Protein AF-A0A7C1FTH3-F1 (afdb_monomer_lite)

pLDDT: mean 87.99, std 12.5, range [33.47, 98.81]

Foldseek 3Di:
DWDDDDHDIHDPDDPDPPDDPLQPDKDKAWDDDAAFEDAAQAKTPDWTKMFIDSNPAGQQQWKKKKAWVVLPFAWWKQEPQGIHRMDIHGGDDRRMGTIIITHHRPDFKIKMKMATQDGPPHGQADPVSHGVDDIDMGMYGHPDQQPAADPDDPDPQCNVPGTSVSSVVSVVPPDPPPDPAFEEPDPTPHNADQVVVVVCVVVVDAAHHYEYEFDEHEDDEDADADDPPHDAHHEEYEYQAPRAEYAQEAAHAYHQHQEYEYYRYEYWYLDEFFQQEESYHAENYQYYYYENYEYEDEKFAWDDPDPDIRFIYANAEHALYQHAYYEQYEFQYAYLPLQPLQLVLLVQLVNNLRNVLSVCVNPSHTPVVSLVSLLVSLVVLQPDALVVLLSSLVSSVVSVVDPVSQQLAFLQLVVLNVQSSVQSNDNGHDSVSSSVSSVSNSLLSCLLRPAAHYEYHAKDAADPVNVVVVVVCVVRQAQSREHEDENYEASHEYEYRGGAHDLLVLLQLQVLLVLQQCDPPDQVSGLEDAPDERNHEYAYYQYEYAAYYYHPVVSVVSSVQSPDDGRGYGRMHHYQYYEAYNYEHQDAAHEDEHAEEEHANYHYNVRSHRNNSQVRPDPDPDPRHRHDYYYNHYDYHD

Sequence (638 aa):
LFDFVNGAWSKRSDCRRLFPPLTEMIHFYGVGGDGQEALPGAQLSQPLQTAVMNGQQPVNNARVRFRLVPQNAAGQLTGTSGSGKSVDVTVGANGVYSCTWRLGPTVQTQRVEAFLVEIDGKPFVDNTGEPLLPRIFFNANLSKADQVAYTSGACADLAQARTVQEALDILCARPRGGGCCVTVGEGGDFPDLTTALKALLEQGERNLCLCLLRGEHTFVGFDFAQPADARGLHLEIKGCGAATHILWREPLRLRGVDSVALRGLSLELAFVPDKDDAALHFDRCDRVTIAECAIEGTTALGRMEGNVFVPGGALIAVIDGDDVRLTGNTLNAALPGTFPPLREFFDRAGVGELAELFAFAGERGLLAEWRAVALRAAQALAGVNQDNRQRMGRQIQEVMRTQEAVAFLSSAEVIQISKLIFALNGERVAPAALFDILQDLRLSAIKARAGTAVMLNRYRALSERELQNLASLIATLDEDDFALLENNRIAGVVSLYGMPDSLEIIAQTAVELIKLDAQPNEPGGSRLTIASAFLGSLQLHSNQLVRLAIGHAALEELRQRASGQGTVSLAGDVFARLLLAGNVFEGVANLTMGRHLTAQANEFTQTAAPASAGRVGLTTGAARLLGWFVADSATYIG

Structure (mmCIF, N/CA/C/O backbone):
data_AF-A0A7C1FTH3-F1
#
_entry.id   AF-A0A7C1FTH3-F1
#
loop_
_atom_site.group_PDB
_atom_site.id
_atom_site.type_symbol
_atom_site.label_atom_id
_atom_site.label_alt_id
_atom_site.label_comp_id
_atom_site.label_asym_id
_atom_site.label_entity_id
_atom_site.label_seq_id
_atom_site.pdbx_PDB_ins_code
_atom_site.Cartn_x
_atom_site.Cartn_y
_atom_site.Cartn_z
_atom_site.occupancy
_atom_site.B_iso_or_equiv
_atom_site.auth_seq_id
_atom_site.auth_comp_id
_atom_site.auth_asym_id
_atom_site.auth_atom_id
_atom_site.pdbx_PDB_model_num
ATOM 1 N N . LEU A 1 1 ? 9.561 -77.876 -85.312 1.00 67.38 1 LEU A N 1
ATOM 2 C CA . LEU A 1 1 ? 9.695 -78.811 -86.448 1.00 67.38 1 LEU A CA 1
ATOM 3 C C . LEU A 1 1 ? 9.113 -80.155 -86.037 1.00 67.38 1 LEU A C 1
ATOM 5 O O . LEU A 1 1 ? 9.409 -80.611 -84.938 1.00 67.38 1 LEU A O 1
ATOM 9 N N . PHE A 1 2 ? 8.259 -80.742 -86.872 1.00 75.69 2 PHE A N 1
ATOM 10 C CA . PHE A 1 2 ? 7.628 -82.049 -86.658 1.00 75.69 2 PHE A CA 1
ATOM 11 C C . PHE A 1 2 ? 7.816 -82.892 -87.921 1.00 75.69 2 PHE A C 1
ATOM 13 O O . PHE A 1 2 ? 7.724 -82.337 -89.014 1.00 75.69 2 PHE A O 1
ATOM 20 N N . ASP A 1 3 ? 8.050 -84.193 -87.760 1.00 77.31 3 ASP A N 1
ATOM 21 C CA . ASP A 1 3 ? 8.116 -85.166 -88.854 1.00 77.31 3 ASP A CA 1
ATOM 22 C C . ASP A 1 3 ? 6.875 -86.073 -88.805 1.00 77.31 3 ASP A C 1
ATOM 24 O O . ASP A 1 3 ? 6.412 -86.450 -87.722 1.00 77.31 3 ASP A O 1
ATOM 28 N N . PHE A 1 4 ? 6.335 -86.427 -89.973 1.00 76.81 4 PHE A N 1
ATOM 29 C CA . PHE A 1 4 ? 5.162 -87.294 -90.103 1.00 76.81 4 PHE A CA 1
ATOM 30 C C . PHE A 1 4 ? 5.556 -88.639 -90.716 1.00 76.81 4 PHE A C 1
ATOM 32 O O . PHE A 1 4 ? 5.963 -88.693 -91.876 1.00 76.81 4 PHE A O 1
ATOM 39 N N . VAL A 1 5 ? 5.444 -89.719 -89.936 1.00 76.62 5 VAL A N 1
ATOM 40 C CA . VAL A 1 5 ? 5.800 -91.088 -90.351 1.00 76.62 5 VAL A CA 1
ATOM 41 C C . VAL A 1 5 ? 4.806 -92.075 -89.730 1.00 76.62 5 VAL A C 1
ATOM 43 O O . VAL A 1 5 ? 4.461 -91.951 -88.558 1.00 76.62 5 VAL A O 1
ATOM 46 N N . ASN A 1 6 ? 4.332 -93.056 -90.509 1.00 68.25 6 ASN A N 1
ATOM 47 C CA . ASN A 1 6 ? 3.425 -94.133 -90.071 1.00 68.25 6 ASN A CA 1
ATOM 48 C C . ASN A 1 6 ? 2.170 -93.661 -89.311 1.00 68.25 6 ASN A C 1
ATOM 50 O O . ASN A 1 6 ? 1.788 -94.234 -88.294 1.00 68.25 6 ASN A O 1
ATOM 54 N N . GLY A 1 7 ? 1.517 -92.612 -89.814 1.00 72.81 7 GLY A N 1
ATOM 55 C CA . GLY A 1 7 ? 0.230 -92.151 -89.286 1.00 72.81 7 GLY A CA 1
ATOM 56 C C . GLY A 1 7 ? 0.311 -91.359 -87.978 1.00 72.81 7 GLY A C 1
ATOM 57 O O . GLY A 1 7 ? -0.733 -91.022 -87.426 1.00 72.81 7 GLY A O 1
ATOM 58 N N . ALA A 1 8 ? 1.512 -91.017 -87.502 1.00 75.31 8 ALA A N 1
ATOM 59 C CA . ALA A 1 8 ? 1.699 -90.194 -86.313 1.00 75.31 8 ALA A CA 1
ATOM 60 C C . ALA A 1 8 ? 2.655 -89.020 -86.572 1.00 75.31 8 ALA A C 1
ATOM 62 O O . ALA A 1 8 ? 3.685 -89.146 -87.238 1.00 75.31 8 ALA A O 1
ATOM 63 N N . TRP A 1 9 ? 2.310 -87.859 -86.011 1.00 81.06 9 TRP A N 1
ATOM 64 C CA . TRP A 1 9 ? 3.201 -86.703 -85.947 1.00 81.06 9 TRP A CA 1
ATOM 65 C C . TRP A 1 9 ? 4.164 -86.867 -84.774 1.00 81.06 9 TRP A C 1
ATOM 67 O O . TRP A 1 9 ? 3.732 -87.040 -83.635 1.00 81.06 9 TRP A O 1
ATOM 77 N N . SER A 1 10 ? 5.465 -86.756 -85.032 1.00 74.44 10 SER A N 1
ATOM 78 C CA . SER A 1 10 ? 6.499 -86.757 -83.996 1.00 74.44 10 SER A CA 1
ATOM 79 C C . SER A 1 10 ? 7.223 -85.409 -83.962 1.00 74.44 10 SER A C 1
ATOM 81 O O . SER A 1 10 ? 7.571 -84.828 -84.991 1.00 74.44 10 SER A O 1
ATOM 83 N N . LYS A 1 11 ? 7.401 -84.847 -82.763 1.00 73.44 11 LYS A N 1
ATOM 84 C CA . LYS A 1 11 ? 8.087 -83.564 -82.567 1.00 73.44 11 LYS A CA 1
ATOM 85 C C . LYS A 1 11 ? 9.587 -83.744 -82.792 1.00 73.44 11 LYS A C 1
ATOM 87 O O . LYS A 1 11 ? 10.237 -84.421 -82.006 1.00 73.44 11 LYS A O 1
ATOM 92 N N . ARG A 1 12 ? 10.138 -83.090 -83.817 1.00 73.81 12 ARG A N 1
ATOM 93 C CA . ARG A 1 12 ? 11.576 -83.106 -84.125 1.00 73.81 12 ARG A CA 1
ATOM 94 C C . ARG A 1 12 ? 12.354 -82.093 -83.281 1.00 73.81 12 ARG A C 1
ATOM 96 O O . ARG A 1 12 ? 13.410 -82.416 -82.756 1.00 73.81 12 ARG A O 1
ATOM 103 N N . SER A 1 13 ? 11.837 -80.871 -83.129 1.00 58.47 13 SER A N 1
ATOM 104 C CA . SER A 1 13 ? 12.406 -79.846 -82.232 1.00 58.47 13 SER A CA 1
ATOM 105 C C . SER A 1 13 ? 11.452 -78.662 -82.009 1.00 58.47 13 SER A C 1
ATOM 107 O O . SER A 1 13 ? 10.621 -78.352 -82.865 1.00 58.47 13 SER A O 1
ATOM 109 N N . ASP A 1 14 ? 11.560 -77.981 -80.864 1.00 64.06 14 ASP A N 1
ATOM 110 C CA . ASP A 1 14 ? 10.929 -76.674 -80.599 1.00 64.06 14 ASP A CA 1
ATOM 111 C C . ASP A 1 14 ? 12.029 -75.616 -80.519 1.00 64.06 14 ASP A C 1
ATOM 113 O O . ASP A 1 14 ? 12.888 -75.709 -79.648 1.00 64.06 14 ASP A O 1
ATOM 117 N N . CYS A 1 15 ? 12.031 -74.634 -81.421 1.00 61.31 15 CYS A N 1
ATOM 118 C CA . CYS A 1 15 ? 13.084 -73.612 -81.493 1.00 61.31 15 CYS A CA 1
ATOM 119 C C . CYS A 1 15 ? 12.631 -72.242 -80.955 1.00 61.31 15 CYS A C 1
ATOM 121 O O . CYS A 1 15 ? 13.242 -71.223 -81.271 1.00 61.31 15 CYS A O 1
ATOM 123 N N . ARG A 1 16 ? 11.541 -72.181 -80.179 1.00 67.25 16 ARG A N 1
ATOM 124 C CA . ARG A 1 16 ? 11.020 -70.921 -79.627 1.00 67.25 16 ARG A CA 1
ATOM 125 C C . ARG A 1 16 ? 11.715 -70.574 -78.304 1.00 67.25 16 ARG A C 1
ATOM 127 O O . ARG A 1 16 ? 11.681 -71.368 -77.370 1.00 67.25 16 ARG A O 1
ATOM 134 N N . ARG A 1 17 ? 12.277 -69.364 -78.189 1.00 56.16 17 ARG A N 1
ATOM 135 C CA . ARG A 1 17 ? 12.646 -68.748 -76.897 1.00 56.16 17 ARG A CA 1
ATOM 136 C C . ARG A 1 17 ? 11.406 -68.050 -76.319 1.00 56.16 17 ARG A C 1
ATOM 138 O O . ARG A 1 17 ? 11.138 -66.912 -76.678 1.00 56.16 17 ARG A O 1
ATOM 145 N N . LEU A 1 18 ? 10.613 -68.750 -75.501 1.00 58.38 18 LEU A N 1
ATOM 146 C CA . LEU A 1 18 ? 9.362 -68.213 -74.924 1.00 58.38 18 LEU A CA 1
ATOM 147 C C . LEU A 1 18 ? 9.576 -67.369 -73.653 1.00 58.38 18 LEU A C 1
ATOM 149 O O . LEU A 1 18 ? 8.721 -66.555 -73.328 1.00 58.38 18 LEU A O 1
ATOM 153 N N . PHE A 1 19 ? 10.717 -67.526 -72.976 1.00 58.78 19 PHE A N 1
ATOM 154 C CA . PHE A 1 19 ? 11.127 -66.714 -71.829 1.00 58.78 19 PHE A CA 1
ATOM 155 C C . PHE A 1 19 ? 12.626 -66.400 -71.938 1.00 58.78 19 PHE A C 1
ATOM 157 O O . PHE A 1 19 ? 13.377 -67.257 -72.426 1.00 58.78 19 PHE A O 1
ATOM 164 N N . PRO A 1 20 ? 13.078 -65.208 -71.507 1.00 60.84 20 PRO A N 1
ATOM 165 C CA . PRO A 1 20 ? 14.499 -64.967 -71.306 1.00 60.84 20 PRO A CA 1
ATOM 166 C C . PRO A 1 20 ? 15.059 -65.969 -70.271 1.00 60.84 20 PRO A C 1
ATOM 168 O O . PRO A 1 20 ? 14.303 -66.466 -69.430 1.00 60.84 20 PRO A O 1
ATOM 171 N N . PRO A 1 21 ? 16.358 -66.316 -70.329 1.00 63.16 21 PRO A N 1
ATOM 172 C CA . PRO A 1 21 ? 17.016 -67.111 -69.294 1.00 63.16 21 PRO A CA 1
ATOM 173 C C . PRO A 1 21 ? 16.712 -66.558 -67.896 1.00 63.16 21 PRO A C 1
ATOM 175 O O . PRO A 1 21 ? 16.573 -65.349 -67.730 1.00 63.16 21 PRO A O 1
ATOM 178 N N . LEU A 1 22 ? 16.667 -67.416 -66.869 1.00 59.41 22 LEU A N 1
ATOM 179 C CA . LEU A 1 22 ? 16.420 -66.972 -65.487 1.00 59.41 22 LEU A CA 1
ATOM 180 C C . LEU A 1 22 ? 17.415 -65.884 -65.031 1.00 59.41 22 LEU A C 1
ATOM 182 O O . LEU A 1 22 ? 17.081 -65.052 -64.200 1.00 59.41 22 LEU A O 1
ATOM 186 N N . THR A 1 23 ? 18.611 -65.880 -65.627 1.00 59.12 23 THR A N 1
ATOM 187 C CA . THR A 1 23 ? 19.690 -64.899 -65.446 1.00 59.12 23 THR A CA 1
ATOM 188 C C . THR A 1 23 ? 19.414 -63.524 -66.066 1.00 59.12 23 THR A C 1
ATOM 190 O O . THR A 1 23 ? 20.247 -62.631 -65.940 1.00 59.12 23 THR A O 1
ATOM 193 N N . GLU A 1 24 ? 18.291 -63.339 -66.758 1.00 65.94 24 GLU A N 1
ATOM 194 C CA . GLU A 1 24 ? 17.901 -62.096 -67.433 1.00 65.94 24 GLU A CA 1
ATOM 195 C C . GLU A 1 24 ? 16.587 -61.499 -66.875 1.00 65.94 24 GLU A C 1
ATOM 197 O O . GLU A 1 24 ? 16.077 -60.519 -67.421 1.00 65.94 24 GLU A O 1
ATOM 202 N N . MET A 1 25 ? 16.042 -62.042 -65.775 1.00 77.75 25 MET A N 1
ATOM 203 C CA . MET A 1 25 ? 14.842 -61.513 -65.105 1.00 77.75 25 MET A CA 1
ATOM 204 C C . MET A 1 25 ? 15.205 -60.476 -64.035 1.00 77.75 25 MET A C 1
ATOM 206 O O . MET A 1 25 ? 15.314 -60.787 -62.847 1.00 77.75 25 MET A O 1
ATOM 210 N N . ILE A 1 26 ? 15.379 -59.226 -64.468 1.00 85.62 26 ILE A N 1
ATOM 211 C CA . ILE A 1 26 ? 15.645 -58.093 -63.574 1.00 85.62 26 ILE A CA 1
ATOM 212 C C . ILE A 1 26 ? 14.335 -57.574 -62.977 1.00 85.62 26 ILE A C 1
ATOM 214 O O . ILE A 1 26 ? 13.412 -57.204 -63.703 1.00 85.62 26 ILE A O 1
ATOM 218 N N . HIS A 1 27 ? 14.288 -57.484 -61.651 1.00 88.00 27 HIS A N 1
ATOM 219 C CA . HIS A 1 27 ? 13.217 -56.845 -60.898 1.00 88.00 27 HIS A CA 1
ATOM 220 C C . HIS A 1 27 ? 13.719 -55.533 -60.293 1.00 88.00 27 HIS A C 1
ATOM 222 O O . HIS A 1 27 ? 14.746 -55.511 -59.614 1.00 88.00 27 HIS A O 1
ATOM 228 N N . PHE A 1 28 ? 12.969 -54.454 -60.520 1.00 92.69 28 PHE A N 1
ATOM 229 C CA . PHE A 1 28 ? 13.221 -53.133 -59.951 1.00 92.69 28 PHE A CA 1
ATOM 230 C C . PHE A 1 28 ? 11.960 -52.648 -59.235 1.00 92.69 28 PHE A C 1
ATOM 232 O O . PHE A 1 28 ? 10.917 -52.488 -59.869 1.00 92.69 28 PHE A O 1
ATOM 239 N N . TYR A 1 29 ? 12.029 -52.472 -57.915 1.00 92.94 29 TYR A N 1
ATOM 240 C CA . TYR A 1 29 ? 10.868 -52.103 -57.097 1.00 92.94 29 TYR A CA 1
ATOM 241 C C . TYR A 1 29 ? 11.251 -51.238 -55.891 1.00 92.94 29 TYR A C 1
ATOM 243 O O . TYR A 1 29 ? 12.403 -51.209 -55.456 1.00 92.94 29 TYR A O 1
ATOM 251 N N . GLY A 1 30 ? 10.277 -50.481 -55.378 1.00 93.19 30 GLY A N 1
ATOM 252 C CA . GLY A 1 30 ? 10.459 -49.613 -54.216 1.00 93.19 30 GLY A CA 1
ATOM 253 C C . GLY A 1 30 ? 10.526 -50.436 -52.933 1.00 93.19 30 GLY A C 1
ATOM 254 O O . GLY A 1 30 ? 9.764 -51.386 -52.773 1.00 93.19 30 GLY A O 1
ATOM 255 N N . VAL A 1 31 ? 11.440 -50.076 -52.034 1.00 93.62 31 VAL A N 1
ATOM 256 C CA . VAL A 1 31 ? 11.644 -50.765 -50.748 1.00 93.62 31 VAL A CA 1
ATOM 257 C C . VAL A 1 31 ? 11.091 -49.940 -49.591 1.00 93.62 31 VAL A C 1
ATOM 259 O O . VAL A 1 31 ? 10.480 -50.494 -48.683 1.00 93.62 31 VAL A O 1
ATOM 262 N N . GLY A 1 32 ? 11.279 -48.619 -49.619 1.00 93.44 32 GLY A N 1
ATOM 263 C CA . GLY A 1 32 ? 10.861 -47.743 -48.528 1.00 93.44 32 GLY A CA 1
ATOM 264 C C . GLY A 1 32 ? 11.182 -46.272 -48.778 1.00 93.44 32 GLY A C 1
ATOM 265 O O . GLY A 1 32 ? 11.849 -45.922 -49.753 1.00 93.44 32 GLY A O 1
ATOM 266 N N . GLY A 1 33 ? 10.687 -45.412 -47.888 1.00 93.94 33 GLY A N 1
ATOM 267 C CA . GLY A 1 33 ? 10.922 -43.965 -47.924 1.00 93.94 33 GLY A CA 1
ATOM 268 C C . GLY A 1 33 ? 9.875 -43.137 -48.679 1.00 93.94 33 GLY A C 1
ATOM 269 O O . GLY A 1 33 ? 10.024 -41.920 -48.743 1.00 93.94 33 GLY A O 1
ATOM 270 N N . ASP A 1 34 ? 8.822 -43.750 -49.226 1.00 95.81 34 ASP A N 1
ATOM 271 C CA . ASP A 1 34 ? 7.697 -43.021 -49.832 1.00 95.81 34 ASP A CA 1
ATOM 272 C C . ASP A 1 34 ? 6.737 -42.448 -48.771 1.00 95.81 34 ASP A C 1
ATOM 274 O O . ASP A 1 34 ? 6.644 -42.976 -47.662 1.00 95.81 34 ASP A O 1
ATOM 278 N N . GLY A 1 35 ? 6.013 -41.381 -49.115 1.00 94.75 35 GLY A N 1
ATOM 279 C CA . GLY A 1 35 ? 4.920 -40.824 -48.312 1.00 94.75 35 GLY A CA 1
ATOM 280 C C . GLY A 1 35 ? 5.345 -40.061 -47.054 1.00 94.75 35 GLY A C 1
ATOM 281 O O . GLY A 1 35 ? 4.541 -39.902 -46.141 1.00 94.75 35 GLY A O 1
ATOM 282 N N . GLN A 1 36 ? 6.598 -39.611 -46.975 1.00 96.31 36 GLN A N 1
ATOM 283 C CA . GLN A 1 36 ? 7.116 -38.895 -45.806 1.00 96.31 36 GLN A CA 1
ATOM 284 C C . GLN A 1 36 ? 6.711 -37.415 -45.785 1.00 96.31 36 GLN A C 1
ATOM 286 O O . GLN A 1 36 ? 6.417 -36.815 -46.821 1.00 96.31 36 GLN A O 1
ATOM 291 N N . GLU A 1 37 ? 6.795 -36.796 -44.608 1.00 95.19 37 GLU A N 1
ATOM 292 C CA . GLU A 1 37 ? 6.594 -35.358 -44.433 1.00 95.19 37 GLU A CA 1
ATOM 293 C C . GLU A 1 37 ? 7.772 -34.708 -43.706 1.00 95.19 37 GLU A C 1
ATOM 295 O O . GLU A 1 37 ? 8.438 -35.341 -42.883 1.00 95.19 37 GLU A O 1
ATOM 300 N N . ALA A 1 38 ? 8.044 -33.441 -44.018 1.00 95.31 38 ALA A N 1
ATOM 301 C CA . ALA A 1 38 ? 9.030 -32.635 -43.304 1.00 95.31 38 ALA A CA 1
ATOM 302 C C . ALA A 1 38 ? 8.696 -31.140 -43.391 1.00 95.31 38 ALA A C 1
ATOM 304 O O . ALA A 1 38 ? 7.933 -30.700 -44.251 1.00 95.31 38 ALA A O 1
ATOM 305 N N . LEU A 1 39 ? 9.305 -30.330 -42.522 1.00 95.06 39 LEU A N 1
ATOM 306 C CA . LEU A 1 39 ? 9.177 -28.872 -42.589 1.00 95.06 39 LEU A CA 1
ATOM 307 C C . LEU A 1 39 ? 9.692 -28.311 -43.935 1.00 95.06 39 LEU A C 1
ATOM 309 O O . LEU A 1 39 ? 10.589 -28.899 -44.550 1.00 95.06 39 LEU A O 1
ATOM 313 N N . PRO A 1 40 ? 9.190 -27.141 -44.380 1.00 95.00 40 PRO A N 1
ATOM 314 C CA . PRO A 1 40 ? 9.737 -26.398 -45.515 1.00 95.00 40 PRO A CA 1
ATOM 315 C C . PRO A 1 40 ? 11.268 -26.327 -45.519 1.00 95.00 40 PRO A C 1
ATOM 317 O O . PRO A 1 40 ? 11.884 -25.737 -44.635 1.00 95.00 40 PRO A O 1
ATOM 320 N N . GLY A 1 41 ? 11.903 -26.917 -46.536 1.00 94.50 41 GLY A N 1
ATOM 321 C CA . GLY A 1 41 ? 13.360 -26.880 -46.666 1.00 94.50 41 GLY A CA 1
ATOM 322 C C . GLY A 1 41 ? 14.120 -27.883 -45.792 1.00 94.50 41 GLY A C 1
ATOM 323 O O . GLY A 1 41 ? 15.349 -27.800 -45.756 1.00 94.50 41 GLY A O 1
ATOM 324 N N . ALA A 1 42 ? 13.452 -28.800 -45.087 1.00 96.12 42 ALA A N 1
ATOM 325 C CA . ALA A 1 42 ? 14.091 -29.817 -44.252 1.00 96.12 42 ALA A CA 1
ATOM 326 C C . ALA A 1 42 ? 14.382 -31.121 -45.020 1.00 96.12 42 ALA A C 1
ATOM 328 O O . ALA A 1 42 ? 13.851 -31.370 -46.105 1.00 96.12 42 ALA A O 1
ATOM 329 N N . GLN A 1 43 ? 15.277 -31.942 -44.464 1.00 96.69 43 GLN A N 1
ATOM 330 C CA . GLN A 1 43 ? 15.555 -33.290 -44.963 1.00 96.69 43 GLN A CA 1
ATOM 331 C C . GLN A 1 43 ? 14.521 -34.284 -44.432 1.00 96.69 43 GLN A C 1
ATOM 333 O O . GLN A 1 43 ? 14.156 -34.212 -43.261 1.00 96.69 43 GLN A O 1
ATOM 338 N N . LEU A 1 44 ? 14.087 -35.218 -45.280 1.00 97.38 44 LEU A N 1
ATOM 339 C CA . LEU A 1 44 ? 13.265 -36.352 -44.868 1.00 97.38 44 LEU A CA 1
ATOM 340 C C . LEU A 1 44 ? 14.004 -37.232 -43.852 1.00 97.38 44 LEU A C 1
ATOM 342 O O . LEU A 1 44 ? 15.225 -37.404 -43.929 1.00 97.38 44 LEU A O 1
ATOM 346 N N . SER A 1 45 ? 13.252 -37.796 -42.906 1.00 95.62 45 SER A N 1
ATOM 347 C CA . SER A 1 45 ? 13.803 -38.604 -41.813 1.00 95.62 45 SER A CA 1
ATOM 348 C C . SER A 1 45 ? 14.318 -39.968 -42.272 1.00 95.62 45 SER A C 1
ATOM 350 O O . SER A 1 45 ? 15.248 -40.494 -41.667 1.00 95.62 45 SER A O 1
ATOM 352 N N . GLN A 1 46 ? 13.738 -40.537 -43.330 1.00 97.06 46 GLN A N 1
ATOM 353 C CA . GLN A 1 46 ? 14.147 -41.810 -43.923 1.00 97.06 46 GLN A CA 1
ATOM 354 C C . GLN A 1 46 ? 14.653 -41.606 -45.363 1.00 97.06 46 GLN A C 1
ATOM 356 O O . GLN A 1 46 ? 14.136 -40.749 -46.088 1.00 97.06 46 GLN A O 1
ATOM 361 N N . PRO A 1 47 ? 15.659 -42.375 -45.814 1.00 96.38 47 PRO A N 1
ATOM 362 C CA . PRO A 1 47 ? 16.117 -42.331 -47.199 1.00 96.38 47 PRO A CA 1
ATOM 363 C C . PRO A 1 47 ? 15.077 -42.931 -48.157 1.00 96.38 47 PRO A C 1
ATOM 365 O O . PRO A 1 47 ? 14.285 -43.790 -47.775 1.00 96.38 47 PRO A O 1
ATOM 368 N N . LEU A 1 48 ? 15.125 -42.523 -49.424 1.00 97.75 48 LEU A N 1
ATOM 369 C CA . LEU A 1 48 ? 14.387 -43.166 -50.511 1.00 97.75 48 LEU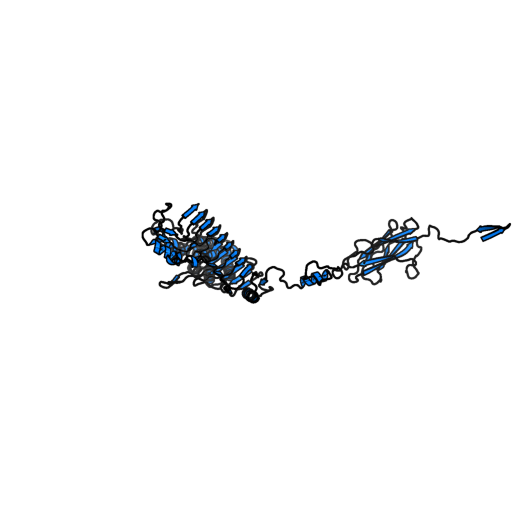 A CA 1
ATOM 370 C C . LEU A 1 48 ? 15.133 -44.426 -50.929 1.00 97.75 48 LEU A C 1
ATOM 372 O O . LEU A 1 48 ? 16.339 -44.354 -51.167 1.00 97.75 48 LEU A O 1
ATOM 376 N N . GLN A 1 49 ? 14.443 -45.561 -51.015 1.00 97.19 49 GLN A N 1
ATOM 377 C CA . GLN A 1 49 ? 15.080 -46.858 -51.232 1.00 97.19 49 GLN A CA 1
ATOM 378 C C . GLN A 1 49 ? 14.405 -47.654 -52.347 1.00 97.19 49 GLN A C 1
ATOM 380 O O . GLN A 1 49 ? 13.187 -47.837 -52.366 1.00 97.19 49 GLN A O 1
ATOM 385 N N . THR A 1 50 ? 15.224 -48.188 -53.249 1.00 96.75 50 THR A N 1
ATOM 386 C CA . THR A 1 50 ? 14.815 -49.102 -54.327 1.00 96.75 50 THR A CA 1
ATOM 387 C C . THR A 1 50 ? 15.673 -50.358 -54.295 1.00 96.75 50 THR A C 1
ATOM 389 O O . THR A 1 50 ? 16.816 -50.296 -53.849 1.00 96.75 50 THR A O 1
ATOM 392 N N . ALA A 1 51 ? 15.145 -51.487 -54.757 1.00 94.81 51 ALA A N 1
ATOM 393 C CA . ALA A 1 51 ? 15.884 -52.736 -54.879 1.00 94.81 51 ALA A CA 1
ATOM 394 C C . ALA A 1 51 ? 16.049 -53.133 -56.345 1.00 94.81 51 ALA A C 1
ATOM 396 O O . ALA A 1 51 ? 15.118 -52.984 -57.141 1.00 94.81 51 ALA A O 1
ATOM 397 N N . VAL A 1 52 ? 17.221 -53.678 -56.671 1.00 94.00 52 VAL A N 1
ATOM 398 C CA . VAL A 1 52 ? 17.525 -54.322 -57.952 1.00 94.00 52 VAL A CA 1
ATOM 399 C C . VAL A 1 52 ? 17.858 -55.789 -57.682 1.00 94.00 52 VAL A C 1
ATOM 401 O O . VAL A 1 52 ? 18.810 -56.101 -56.965 1.00 94.00 52 VAL A O 1
ATOM 404 N N . MET A 1 53 ? 17.075 -56.696 -58.263 1.00 90.62 53 MET A N 1
ATOM 405 C CA . MET A 1 53 ? 17.229 -58.145 -58.094 1.00 90.62 53 MET A CA 1
ATOM 406 C C . MET A 1 53 ? 17.301 -58.836 -59.457 1.00 90.62 53 MET A C 1
ATOM 408 O O . MET A 1 53 ? 16.633 -58.414 -60.398 1.00 90.62 53 MET A O 1
ATOM 412 N N . ASN A 1 54 ? 18.063 -59.922 -59.554 1.00 87.00 54 ASN A N 1
ATOM 413 C CA . ASN A 1 54 ? 18.040 -60.851 -60.682 1.00 87.00 54 ASN A CA 1
ATOM 414 C C . ASN A 1 54 ? 17.502 -62.197 -60.184 1.00 87.00 54 ASN A C 1
ATOM 416 O O . ASN A 1 54 ? 18.188 -62.932 -59.467 1.00 87.00 54 ASN A O 1
ATOM 420 N N . GLY A 1 55 ? 16.228 -62.478 -60.461 1.00 82.06 55 GLY A N 1
ATOM 421 C CA . GLY A 1 55 ? 15.496 -63.530 -59.754 1.00 82.06 55 GLY A CA 1
ATOM 422 C C . GLY A 1 55 ? 15.521 -63.307 -58.233 1.00 82.06 55 GLY A C 1
ATOM 423 O O . GLY A 1 55 ? 15.030 -62.294 -57.743 1.00 82.06 55 GLY A O 1
ATOM 424 N N . GLN A 1 56 ? 16.103 -64.248 -57.480 1.00 79.62 56 GLN A N 1
ATOM 425 C CA . GLN A 1 56 ? 16.242 -64.166 -56.015 1.00 79.62 56 GLN A CA 1
ATOM 426 C C . GLN A 1 56 ? 17.576 -63.556 -55.549 1.00 79.62 56 GLN A C 1
ATOM 428 O O . GLN A 1 56 ? 17.806 -63.446 -54.346 1.00 79.62 56 GLN A O 1
ATOM 433 N N . GLN A 1 57 ? 18.472 -63.183 -56.469 1.00 86.06 57 GLN A N 1
ATOM 434 C CA . GLN A 1 57 ? 19.802 -62.687 -56.119 1.00 86.06 57 GLN A CA 1
ATOM 435 C C . GLN A 1 57 ? 19.853 -61.152 -56.144 1.00 86.06 57 GLN A C 1
ATOM 437 O O . GLN A 1 57 ? 19.438 -60.555 -57.141 1.00 86.06 57 GLN A O 1
ATOM 442 N N . PRO A 1 58 ? 20.373 -60.501 -55.089 1.00 91.00 58 PRO A N 1
ATOM 443 C CA . PRO A 1 58 ? 20.572 -59.057 -55.087 1.00 91.00 58 PRO A CA 1
ATOM 444 C C . PRO A 1 58 ? 21.655 -58.628 -56.079 1.00 91.00 58 PRO A C 1
ATOM 446 O O . PRO A 1 58 ? 22.721 -59.241 -56.156 1.00 91.00 58 PRO A O 1
ATOM 449 N N . VAL A 1 59 ? 21.393 -57.545 -56.812 1.00 91.31 59 VAL A N 1
ATOM 450 C CA . VAL A 1 59 ? 22.335 -56.946 -57.767 1.00 91.31 59 VAL A CA 1
ATOM 451 C C . VAL A 1 59 ? 23.003 -55.745 -57.103 1.00 91.31 59 VAL A C 1
ATOM 453 O O . VAL A 1 59 ? 22.378 -54.704 -56.937 1.00 91.31 59 VAL A O 1
ATOM 456 N N . ASN A 1 60 ? 24.274 -55.884 -56.717 1.00 89.69 60 ASN A N 1
ATOM 457 C CA . ASN A 1 60 ? 25.007 -54.854 -55.960 1.00 89.69 60 ASN A CA 1
ATOM 458 C C . ASN A 1 60 ? 25.784 -53.858 -56.851 1.00 89.69 60 ASN A C 1
ATOM 460 O O . ASN A 1 60 ? 26.314 -52.864 -56.357 1.00 89.69 60 ASN A O 1
ATOM 464 N N . ASN A 1 61 ? 25.859 -54.128 -58.154 1.00 89.31 61 ASN A N 1
ATOM 465 C CA . ASN A 1 61 ? 26.664 -53.445 -59.178 1.00 89.31 61 ASN A CA 1
ATOM 466 C C . ASN A 1 61 ? 25.814 -52.725 -60.250 1.00 89.31 61 ASN A C 1
ATOM 468 O O . ASN A 1 61 ? 26.283 -52.451 -61.354 1.00 89.31 61 ASN A O 1
ATOM 472 N N . ALA A 1 62 ? 24.557 -52.419 -59.938 1.00 93.06 62 ALA A N 1
ATOM 473 C CA . ALA A 1 62 ? 23.712 -51.539 -60.733 1.00 93.06 62 ALA A CA 1
ATOM 474 C C . ALA A 1 62 ? 24.011 -50.050 -60.481 1.00 93.06 62 ALA A C 1
ATOM 476 O O . ALA A 1 62 ? 24.502 -49.661 -59.419 1.00 93.06 62 ALA A O 1
ATOM 477 N N . ARG A 1 63 ? 23.630 -49.202 -61.441 1.00 94.94 63 ARG A N 1
ATOM 478 C CA . ARG A 1 63 ? 23.512 -47.748 -61.270 1.00 94.94 63 ARG A CA 1
ATOM 479 C C . ARG A 1 63 ? 22.040 -47.358 -61.294 1.00 94.94 63 ARG A C 1
ATOM 481 O O . ARG A 1 63 ? 21.380 -47.487 -62.327 1.00 94.94 63 ARG A O 1
ATOM 488 N N . VAL A 1 64 ? 21.540 -46.855 -60.170 1.00 96.56 64 VAL A N 1
ATOM 489 C CA . VAL A 1 64 ? 20.172 -46.338 -60.035 1.00 96.56 64 VAL A CA 1
ATOM 490 C C . VAL A 1 64 ? 20.216 -44.819 -59.971 1.00 96.56 64 VAL A C 1
ATOM 492 O O . VAL A 1 64 ? 20.966 -44.253 -59.177 1.00 96.56 64 VAL A O 1
ATOM 495 N N . ARG A 1 65 ? 19.401 -44.154 -60.788 1.00 96.94 65 ARG A N 1
ATOM 496 C CA . ARG A 1 65 ? 19.280 -42.696 -60.795 1.00 96.94 65 ARG A CA 1
ATOM 497 C C . ARG A 1 65 ? 18.028 -42.269 -60.058 1.00 96.94 65 ARG A C 1
ATOM 499 O O . ARG A 1 65 ? 16.939 -42.713 -60.406 1.00 96.94 65 ARG A O 1
ATOM 506 N N . PHE A 1 66 ? 18.196 -41.360 -59.104 1.00 97.81 66 PHE A N 1
ATOM 507 C CA . PHE A 1 66 ? 17.110 -40.634 -58.455 1.00 97.81 66 PHE A CA 1
ATOM 508 C C . PHE A 1 66 ? 17.076 -39.208 -58.995 1.00 97.81 66 PHE A C 1
ATOM 510 O O . PHE A 1 66 ? 18.112 -38.543 -59.058 1.00 97.81 66 PHE A O 1
ATOM 517 N N . ARG A 1 67 ? 15.897 -38.726 -59.383 1.00 97.25 67 ARG A N 1
ATOM 518 C CA . ARG A 1 67 ? 15.725 -37.430 -60.044 1.00 97.25 67 ARG A CA 1
ATOM 519 C C . ARG A 1 67 ? 14.477 -36.716 -59.539 1.00 97.25 67 ARG A C 1
ATOM 521 O O . ARG A 1 67 ? 13.418 -37.324 -59.428 1.00 97.25 67 ARG A O 1
ATOM 528 N N . LEU A 1 68 ? 14.592 -35.426 -59.223 1.00 97.19 68 LEU A N 1
ATOM 529 C CA . LEU A 1 68 ? 13.433 -34.607 -58.865 1.00 97.19 68 LEU A CA 1
ATOM 530 C C . LEU A 1 68 ? 12.495 -34.452 -60.066 1.00 97.19 68 LEU A C 1
ATOM 532 O O . LEU A 1 68 ? 12.945 -34.294 -61.204 1.00 97.19 68 LEU A O 1
ATOM 536 N N . VAL A 1 69 ? 11.191 -34.451 -59.796 1.00 95.06 69 VAL A N 1
ATOM 537 C CA . VAL A 1 69 ? 10.140 -34.252 -60.794 1.00 95.06 69 VAL A CA 1
ATOM 538 C C . VAL A 1 69 ? 9.286 -33.042 -60.397 1.00 95.06 69 VAL A C 1
ATOM 540 O O . VAL A 1 69 ? 8.647 -33.079 -59.343 1.00 95.06 69 VAL A O 1
ATOM 543 N N . PRO A 1 70 ? 9.218 -31.987 -61.232 1.00 92.88 70 PRO A N 1
ATOM 544 C CA . PRO A 1 70 ? 10.047 -31.737 -62.422 1.00 92.88 70 PRO A CA 1
ATOM 545 C C . PRO A 1 70 ? 11.529 -31.498 -62.065 1.00 92.88 70 PRO A C 1
ATOM 547 O O . PRO A 1 70 ? 11.858 -31.190 -60.925 1.00 92.88 70 PRO A O 1
ATOM 550 N N . GLN A 1 71 ? 12.448 -31.592 -63.033 1.00 87.94 71 GLN A N 1
ATOM 551 C CA . GLN A 1 71 ? 13.896 -31.451 -62.766 1.00 87.94 71 GLN A CA 1
ATOM 552 C C . GLN A 1 71 ? 14.305 -30.064 -62.242 1.00 87.94 71 GLN A C 1
ATOM 554 O O . GLN A 1 71 ? 15.339 -29.920 -61.590 1.00 87.94 71 GLN A O 1
ATOM 559 N N . ASN A 1 72 ? 13.489 -29.042 -62.503 1.00 89.19 72 ASN A N 1
ATOM 560 C CA . ASN A 1 72 ? 13.662 -27.697 -61.959 1.00 89.19 72 ASN A CA 1
ATOM 561 C C . ASN A 1 72 ? 13.035 -27.522 -60.561 1.00 89.19 72 ASN A C 1
ATOM 563 O O . ASN A 1 72 ? 13.082 -26.417 -60.020 1.00 89.19 72 ASN A O 1
ATOM 567 N N . ALA A 1 73 ? 12.460 -28.574 -59.963 1.00 90.69 73 ALA A N 1
ATOM 568 C CA . ALA A 1 73 ? 11.880 -28.507 -58.629 1.00 90.69 73 ALA A CA 1
ATOM 569 C C . ALA A 1 73 ? 12.924 -28.075 -57.589 1.00 90.69 73 ALA A C 1
ATOM 571 O O . ALA A 1 73 ? 14.107 -28.433 -57.640 1.00 90.69 73 ALA A O 1
ATOM 572 N N . ALA A 1 74 ? 12.476 -27.295 -56.608 1.00 86.31 74 ALA A N 1
ATOM 573 C CA . ALA A 1 74 ? 13.265 -26.992 -55.423 1.00 86.31 74 ALA A CA 1
ATOM 574 C C . ALA A 1 74 ? 13.491 -28.274 -54.590 1.00 86.31 74 ALA A C 1
ATOM 576 O O . ALA A 1 74 ? 12.720 -29.220 -54.682 1.00 86.31 74 ALA A O 1
ATOM 577 N N . GLY A 1 75 ? 14.567 -28.317 -53.802 1.00 92.38 75 GLY A N 1
ATOM 578 C CA . GLY A 1 75 ? 14.988 -29.519 -53.066 1.00 92.38 75 GLY A CA 1
ATOM 579 C C . GLY A 1 75 ? 16.322 -30.085 -53.549 1.00 92.38 75 GLY A C 1
ATOM 580 O O . GLY A 1 75 ? 16.900 -29.598 -54.523 1.00 92.38 75 GLY A O 1
ATOM 581 N N . GLN A 1 76 ? 16.856 -31.071 -52.844 1.00 96.94 76 GLN A N 1
ATOM 582 C CA . GLN A 1 76 ? 18.172 -31.637 -53.128 1.00 96.94 76 GLN A CA 1
ATOM 583 C C . GLN A 1 76 ? 18.196 -33.114 -52.754 1.00 96.94 76 GLN A C 1
ATOM 585 O O . GLN A 1 76 ? 17.807 -33.485 -51.649 1.00 96.94 76 GLN A O 1
ATOM 590 N N . LEU A 1 77 ? 18.656 -33.941 -53.682 1.00 97.50 77 LEU A N 1
ATOM 591 C CA . LEU A 1 77 ? 18.955 -35.345 -53.453 1.00 97.50 77 LEU A CA 1
ATOM 592 C C . LEU A 1 77 ? 20.435 -35.487 -53.130 1.00 97.50 77 LEU A C 1
ATOM 594 O O . LEU A 1 77 ? 21.246 -34.745 -53.684 1.00 97.50 77 LEU A O 1
ATOM 598 N N . THR A 1 78 ? 20.785 -36.448 -52.284 1.00 97.00 78 THR A N 1
ATOM 599 C CA . THR A 1 78 ? 22.178 -36.817 -52.011 1.00 97.00 78 THR A CA 1
ATOM 600 C C . THR A 1 78 ? 22.337 -38.322 -52.157 1.00 97.00 78 THR A C 1
ATOM 602 O O . THR A 1 78 ? 21.692 -39.094 -51.446 1.00 97.00 78 THR A O 1
ATOM 605 N N . GLY A 1 79 ? 23.175 -38.726 -53.110 1.00 92.69 79 GLY A N 1
ATOM 606 C CA . GLY A 1 79 ? 23.516 -40.116 -53.412 1.00 92.69 79 GLY A CA 1
ATOM 607 C C . GLY A 1 79 ? 25.031 -40.323 -53.442 1.00 92.69 79 GLY A C 1
ATOM 608 O O . GLY A 1 79 ? 25.795 -39.455 -53.017 1.00 92.69 79 GLY A O 1
ATOM 609 N N . THR A 1 80 ? 25.493 -41.456 -53.979 1.00 88.56 80 THR A N 1
ATOM 610 C CA . THR A 1 80 ? 26.939 -41.743 -54.056 1.00 88.56 80 THR A CA 1
ATOM 611 C C . THR A 1 80 ? 27.666 -40.823 -55.033 1.00 88.56 80 THR A C 1
ATOM 613 O O . THR A 1 80 ? 28.847 -40.555 -54.846 1.00 88.56 80 THR A O 1
ATOM 616 N N . SER A 1 81 ? 26.975 -40.301 -56.053 1.00 88.62 81 SER A N 1
ATOM 617 C CA . SER A 1 81 ? 27.538 -39.333 -57.004 1.00 88.62 81 SER A CA 1
ATOM 618 C C . SER A 1 81 ? 27.610 -37.891 -56.473 1.00 88.62 81 SER A C 1
ATOM 620 O O . SER A 1 81 ? 27.962 -36.991 -57.232 1.00 88.62 81 SER A O 1
ATOM 622 N N . GLY A 1 82 ? 27.230 -37.645 -55.213 1.00 92.50 82 GLY A N 1
ATOM 623 C CA . GLY A 1 82 ? 27.146 -36.313 -54.607 1.00 92.50 82 GLY A CA 1
ATOM 624 C C . GLY A 1 82 ? 25.708 -35.819 -54.443 1.00 92.50 82 GLY A C 1
ATOM 625 O O . GLY A 1 82 ? 24.762 -36.611 -54.416 1.00 92.50 82 GLY A O 1
ATOM 626 N N . SER A 1 83 ? 25.544 -34.500 -54.322 1.00 95.44 83 SER A N 1
ATOM 627 C CA . SER A 1 83 ? 24.242 -33.857 -54.115 1.00 95.44 83 SER A CA 1
ATOM 628 C C . SER A 1 83 ? 23.787 -33.040 -55.321 1.00 95.44 83 SER A C 1
ATOM 630 O O . SER A 1 83 ? 24.562 -32.285 -55.903 1.00 95.44 83 SER A O 1
ATOM 632 N N . GLY A 1 84 ? 22.505 -33.124 -55.672 1.00 95.19 84 GLY A N 1
ATOM 633 C CA . GLY A 1 84 ? 21.962 -32.434 -56.839 1.00 95.19 84 GLY A CA 1
ATOM 634 C C . GLY A 1 84 ? 20.462 -32.635 -57.039 1.00 95.19 84 GLY A C 1
ATOM 635 O O . GLY A 1 84 ? 19.756 -33.137 -56.170 1.00 95.19 84 GLY A O 1
ATOM 636 N N . LYS A 1 85 ? 19.961 -32.215 -58.204 1.00 95.56 85 LYS A N 1
ATOM 637 C CA . LYS A 1 85 ? 18.568 -32.446 -58.645 1.00 95.56 85 LYS A CA 1
ATOM 638 C C . LYS A 1 85 ? 18.369 -33.838 -59.246 1.00 95.56 85 LYS A C 1
ATOM 640 O O . LYS A 1 85 ? 17.250 -34.330 -59.331 1.00 95.56 85 LYS A O 1
ATOM 645 N N . SER A 1 86 ? 19.472 -34.448 -59.661 1.00 95.44 86 SER A N 1
ATOM 646 C CA . SER A 1 86 ? 19.580 -35.816 -60.135 1.00 95.44 86 SER A CA 1
ATOM 647 C C . SER A 1 86 ? 20.868 -36.385 -59.557 1.00 95.44 86 SER A C 1
ATOM 649 O O . SER A 1 86 ? 21.905 -35.728 -59.644 1.00 95.44 86 SER A O 1
ATOM 651 N N . VAL A 1 87 ? 20.802 -37.567 -58.957 1.00 96.88 87 VAL A N 1
ATOM 652 C CA . VAL A 1 87 ? 21.953 -38.246 -58.352 1.00 96.88 87 VAL A CA 1
ATOM 653 C C . VAL A 1 87 ? 21.946 -39.715 -58.741 1.00 96.88 87 VAL A C 1
ATOM 655 O O . VAL A 1 87 ? 20.885 -40.334 -58.833 1.00 96.88 87 VAL A O 1
ATOM 658 N N . ASP A 1 88 ? 23.135 -40.264 -58.955 1.00 95.69 88 ASP A N 1
ATOM 659 C CA . ASP A 1 88 ? 23.334 -41.683 -59.214 1.00 95.69 88 ASP A CA 1
ATOM 660 C C . ASP A 1 88 ? 23.801 -42.373 -57.931 1.00 95.69 88 ASP A C 1
ATOM 662 O O . ASP A 1 88 ? 24.663 -41.871 -57.200 1.00 95.69 88 ASP A O 1
ATOM 666 N N . VAL A 1 89 ? 23.227 -43.544 -57.672 1.00 96.06 89 VAL A N 1
ATOM 667 C CA . VAL A 1 89 ? 23.612 -44.457 -56.600 1.00 96.06 89 VAL A CA 1
ATOM 668 C C . VAL A 1 89 ? 24.182 -45.714 -57.251 1.00 96.06 89 VAL A C 1
ATOM 670 O O . VAL A 1 89 ? 23.469 -46.421 -57.962 1.00 96.06 89 VAL A O 1
ATOM 673 N N . THR A 1 90 ? 25.474 -45.969 -57.049 1.00 92.81 90 THR A N 1
ATOM 674 C CA . THR A 1 90 ? 26.208 -47.101 -57.656 1.00 92.81 90 THR A CA 1
ATOM 675 C C . THR A 1 90 ? 2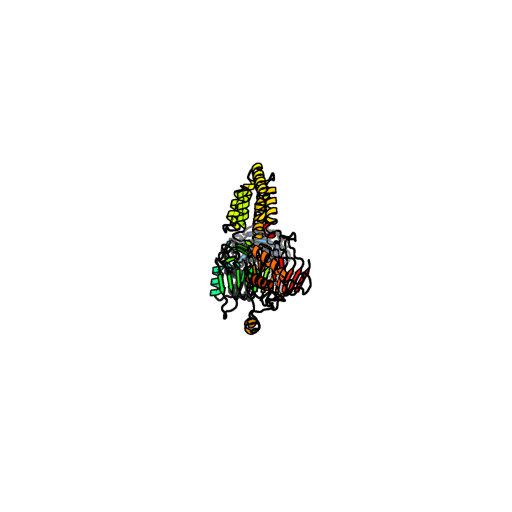6.574 -48.195 -56.655 1.00 92.81 90 THR A C 1
ATOM 677 O O . THR A 1 90 ? 27.112 -49.228 -57.039 1.00 92.81 90 THR A O 1
ATOM 680 N N . VAL A 1 91 ? 26.272 -47.986 -55.371 1.00 84.50 91 VAL A N 1
ATOM 681 C CA . VAL A 1 91 ? 26.530 -48.946 -54.294 1.00 84.50 91 VAL A CA 1
ATOM 682 C C . VAL A 1 91 ? 25.192 -49.411 -53.734 1.00 84.50 91 VAL A C 1
ATOM 684 O O . VAL A 1 91 ? 24.502 -48.637 -53.072 1.00 84.50 91 VAL A O 1
ATOM 687 N N . GLY A 1 92 ? 24.827 -50.664 -54.013 1.00 82.19 92 GLY A N 1
ATOM 688 C CA . GLY A 1 92 ? 23.616 -51.287 -53.485 1.00 82.19 92 GLY A CA 1
ATOM 689 C C . GLY A 1 92 ? 23.963 -52.370 -52.473 1.00 82.19 92 GLY A C 1
ATOM 690 O O . GLY A 1 92 ? 24.357 -53.462 -52.868 1.00 82.19 92 GLY A O 1
ATOM 691 N N . ALA A 1 93 ? 23.849 -52.099 -51.171 1.00 86.88 93 ALA A N 1
ATOM 692 C CA . ALA A 1 93 ? 24.063 -53.136 -50.160 1.00 86.88 93 ALA A CA 1
ATOM 693 C C . ALA A 1 93 ? 22.886 -54.122 -50.199 1.00 86.88 93 ALA A C 1
ATOM 695 O O . ALA A 1 93 ? 21.736 -53.711 -50.053 1.00 86.88 93 ALA A O 1
ATOM 696 N N . ASN A 1 94 ? 23.157 -55.413 -50.421 1.00 89.81 94 ASN A N 1
ATOM 697 C CA . ASN A 1 94 ? 22.127 -56.442 -50.628 1.00 89.81 94 ASN A CA 1
ATOM 698 C C . ASN A 1 94 ? 21.089 -56.049 -51.701 1.00 89.81 94 ASN A C 1
ATOM 700 O O . ASN A 1 94 ? 19.899 -56.315 -51.551 1.00 89.81 94 ASN A O 1
ATOM 704 N N . GLY A 1 95 ? 21.538 -55.396 -52.776 1.00 91.94 95 GLY A N 1
ATOM 705 C CA . GLY A 1 95 ? 20.701 -54.977 -53.897 1.00 91.94 95 GLY A CA 1
ATOM 706 C C . GLY A 1 95 ? 19.846 -53.740 -53.627 1.00 91.94 95 GLY A C 1
ATOM 707 O O . GLY A 1 95 ? 19.067 -53.362 -54.497 1.00 91.94 95 GLY A O 1
ATOM 708 N N . VAL A 1 96 ? 19.974 -53.097 -52.457 1.00 95.62 96 VAL A N 1
ATOM 709 C CA . VAL A 1 96 ? 19.199 -51.906 -52.081 1.00 95.62 96 VAL A CA 1
ATOM 710 C C . VAL A 1 96 ? 20.004 -50.630 -52.309 1.00 95.62 96 VAL A C 1
ATOM 712 O O . VAL A 1 96 ? 21.064 -50.430 -51.720 1.00 95.62 96 VAL A O 1
ATOM 715 N N . TYR A 1 97 ? 19.447 -49.737 -53.120 1.00 96.75 97 TYR A N 1
ATOM 716 C CA . TYR A 1 97 ? 19.999 -48.442 -53.498 1.00 96.75 97 TYR A CA 1
ATOM 717 C C . TYR A 1 97 ? 19.237 -47.327 -52.794 1.00 96.75 97 TYR A C 1
ATOM 719 O O . TYR A 1 97 ? 18.010 -47.248 -52.912 1.00 96.75 97 TYR A O 1
ATOM 727 N N . SER A 1 98 ? 19.966 -46.461 -52.086 1.00 96.25 98 SER A N 1
ATOM 728 C CA . SER A 1 98 ? 19.383 -45.413 -51.247 1.00 96.25 98 SER A CA 1
ATOM 729 C C . SER A 1 98 ? 19.937 -44.018 -51.522 1.00 96.25 98 SER A C 1
ATOM 731 O O . SER A 1 98 ? 21.151 -43.857 -51.649 1.00 96.25 98 SER A O 1
ATOM 733 N N . CYS A 1 99 ? 19.075 -43.001 -51.497 1.00 96.50 99 CYS A N 1
ATOM 734 C CA . CYS A 1 99 ? 19.478 -41.593 -51.441 1.00 96.50 99 CYS A CA 1
ATOM 735 C C . CYS A 1 99 ? 18.685 -40.837 -50.367 1.00 96.50 99 CYS A C 1
ATOM 737 O O . CYS A 1 99 ? 17.552 -41.201 -50.049 1.00 96.50 99 CYS A O 1
ATOM 739 N N . THR A 1 100 ? 19.241 -39.758 -49.818 1.00 97.69 100 THR A N 1
ATOM 740 C CA . THR A 1 100 ? 18.479 -38.852 -48.941 1.00 97.69 100 THR A CA 1
ATOM 741 C C . THR A 1 100 ? 17.875 -37.717 -49.754 1.00 97.69 100 THR A C 1
ATOM 743 O O . THR A 1 100 ? 18.381 -37.358 -50.821 1.00 97.69 100 THR A O 1
ATOM 746 N N . TRP A 1 101 ? 16.779 -37.150 -49.252 1.00 98.06 101 TRP A N 1
ATOM 747 C CA . TRP A 1 101 ? 16.050 -36.095 -49.942 1.00 98.06 101 TRP A CA 1
ATOM 748 C C . TRP A 1 101 ? 15.717 -34.941 -49.000 1.00 98.06 101 TRP A C 1
ATOM 750 O O . TRP A 1 101 ? 15.064 -35.116 -47.973 1.00 98.06 101 TRP A O 1
ATOM 760 N N . ARG A 1 102 ? 16.177 -33.745 -49.365 1.00 97.62 102 ARG A N 1
ATOM 761 C CA . ARG A 1 102 ? 15.779 -32.463 -48.787 1.00 97.62 102 ARG A CA 1
ATOM 762 C C . ARG A 1 102 ? 14.690 -31.822 -49.634 1.00 97.62 102 ARG A C 1
ATOM 764 O O . ARG A 1 102 ? 14.902 -31.594 -50.826 1.00 97.62 102 ARG A O 1
ATOM 771 N N . LEU A 1 103 ? 13.558 -31.501 -49.015 1.00 97.56 103 LEU A N 1
ATOM 772 C CA . LEU A 1 103 ? 12.417 -30.890 -49.692 1.00 97.56 103 LEU A CA 1
ATOM 773 C C . LEU A 1 103 ? 12.702 -29.421 -50.032 1.00 97.56 103 LEU A C 1
ATOM 775 O O . LEU A 1 103 ? 13.424 -28.724 -49.319 1.00 97.56 103 LEU A O 1
ATOM 779 N N . GLY A 1 104 ? 12.133 -28.927 -51.128 1.00 95.94 104 GLY A N 1
ATOM 780 C CA . GLY A 1 104 ? 12.026 -27.494 -51.399 1.00 95.94 104 GLY A CA 1
ATOM 781 C C . GLY A 1 104 ? 11.082 -26.800 -50.403 1.00 95.94 104 GLY A C 1
ATOM 782 O O . GLY A 1 104 ? 10.223 -27.462 -49.834 1.00 95.94 104 GLY A O 1
ATOM 783 N N . PRO A 1 105 ? 11.198 -25.483 -50.171 1.00 94.00 105 PRO A N 1
ATOM 784 C CA . PRO A 1 105 ? 10.446 -24.807 -49.106 1.00 94.00 105 PRO A CA 1
ATOM 785 C C . PRO A 1 105 ? 8.994 -24.443 -49.462 1.00 94.00 105 PRO A C 1
ATOM 787 O O . PRO A 1 105 ? 8.207 -24.128 -48.577 1.00 94.00 105 PRO A O 1
ATOM 790 N N . THR A 1 106 ? 8.619 -24.437 -50.741 1.00 91.94 106 THR A N 1
ATOM 791 C CA . THR A 1 106 ? 7.364 -23.812 -51.197 1.00 91.94 106 THR A CA 1
ATOM 792 C C . THR A 1 106 ? 6.300 -24.809 -51.643 1.00 91.94 106 THR A C 1
ATOM 794 O O . THR A 1 106 ? 5.156 -24.730 -51.187 1.00 91.94 106 THR A O 1
ATOM 797 N N . VAL A 1 107 ? 6.664 -25.735 -52.532 1.00 93.44 107 VAL A N 1
ATOM 798 C CA . VAL A 1 107 ? 5.728 -26.671 -53.175 1.00 93.44 107 VAL A CA 1
ATOM 799 C C . VAL A 1 107 ? 5.265 -27.730 -52.173 1.00 93.44 107 VAL A C 1
ATOM 801 O O . VAL A 1 107 ? 6.103 -28.419 -51.595 1.00 93.44 107 VAL A O 1
ATOM 804 N N . GLN A 1 108 ? 3.942 -27.853 -51.990 1.00 93.56 108 GLN A N 1
ATOM 805 C CA . GLN A 1 108 ? 3.334 -28.710 -50.965 1.00 93.56 108 GLN A CA 1
ATOM 806 C C . GLN A 1 108 ? 3.682 -30.184 -51.153 1.00 93.56 108 GLN A C 1
ATOM 808 O O . GLN A 1 108 ? 4.276 -30.775 -50.262 1.00 93.56 108 GLN A O 1
ATOM 813 N N . THR A 1 109 ? 3.344 -30.753 -52.308 1.00 94.81 109 THR A N 1
ATOM 814 C CA . THR A 1 109 ? 3.660 -32.140 -52.654 1.00 94.81 109 THR A CA 1
ATOM 815 C C . THR A 1 109 ? 4.785 -32.146 -53.669 1.00 94.81 109 THR A C 1
ATOM 817 O O . THR A 1 109 ? 4.679 -31.538 -54.735 1.00 94.81 109 THR A O 1
ATOM 820 N N . GLN A 1 110 ? 5.871 -32.829 -53.341 1.00 96.12 110 GLN A N 1
ATOM 821 C CA . GLN A 1 110 ? 7.047 -32.939 -54.193 1.00 96.12 110 GLN A CA 1
ATOM 822 C C . GLN A 1 110 ? 7.236 -34.395 -54.597 1.00 96.12 110 GLN A C 1
ATOM 824 O O . GLN A 1 110 ? 6.718 -35.300 -53.939 1.00 96.12 110 GLN A O 1
ATOM 829 N N . ARG A 1 111 ? 7.967 -34.626 -55.689 1.00 97.56 111 ARG A N 1
ATOM 830 C CA . ARG A 1 111 ? 8.154 -35.966 -56.242 1.00 97.56 111 ARG A CA 1
ATOM 831 C C . ARG A 1 111 ? 9.594 -36.217 -56.665 1.00 97.56 111 ARG A C 1
ATOM 833 O O . ARG A 1 111 ? 10.244 -35.353 -57.252 1.00 97.56 111 ARG A O 1
ATOM 840 N N . VAL A 1 112 ? 10.048 -37.436 -56.413 1.00 97.81 112 VAL A N 1
ATOM 841 C CA . VAL A 1 112 ? 11.281 -38.022 -56.935 1.00 97.81 112 VAL A CA 1
ATOM 842 C C . VAL A 1 112 ? 10.907 -39.229 -57.772 1.00 97.81 112 VAL A C 1
ATOM 844 O O . VAL A 1 112 ? 10.055 -40.020 -57.381 1.00 97.81 112 VAL A O 1
ATOM 847 N N . GLU A 1 113 ? 11.551 -39.392 -58.914 1.00 97.25 113 GLU A N 1
ATOM 848 C CA . GLU A 1 113 ? 11.549 -40.650 -59.646 1.00 97.25 113 GLU A CA 1
ATOM 849 C C . GLU A 1 113 ? 12.876 -41.375 -59.451 1.00 97.25 113 GLU A C 1
ATOM 851 O O . GLU A 1 113 ? 13.934 -40.749 -59.402 1.00 97.25 113 GLU A O 1
ATOM 856 N N . ALA A 1 114 ? 12.814 -42.696 -59.366 1.00 97.56 114 ALA A N 1
ATOM 857 C CA . ALA A 1 114 ? 13.960 -43.578 -59.395 1.00 97.56 114 ALA A CA 1
ATOM 858 C C . ALA A 1 114 ? 13.841 -44.532 -60.582 1.00 97.56 114 ALA A C 1
ATOM 860 O O . ALA A 1 114 ? 12.761 -45.065 -60.856 1.00 97.56 114 ALA A O 1
ATOM 861 N N . PHE A 1 115 ? 14.948 -44.746 -61.287 1.00 96.50 115 PHE A N 1
ATOM 862 C CA . PHE A 1 115 ? 15.008 -45.671 -62.412 1.00 96.50 115 PHE A CA 1
ATOM 863 C C . PHE A 1 115 ? 16.392 -46.291 -62.583 1.00 96.50 115 PHE A C 1
ATOM 865 O O . PHE A 1 115 ? 17.417 -45.719 -62.202 1.00 96.50 115 PHE A O 1
ATOM 872 N N . LEU A 1 116 ? 16.407 -47.486 -63.167 1.00 95.06 116 LEU A N 1
ATOM 873 C CA . LEU A 1 116 ? 17.623 -48.234 -63.450 1.00 95.06 116 LEU A CA 1
ATOM 874 C C . LEU A 1 116 ? 18.328 -47.660 -64.686 1.00 95.06 116 LEU A C 1
ATOM 876 O O . LEU A 1 116 ? 17.717 -47.550 -65.747 1.00 95.06 116 LEU A O 1
ATOM 880 N N . VAL A 1 117 ? 19.611 -47.311 -64.555 1.00 95.25 117 VAL A N 1
ATOM 881 C CA . VAL A 1 117 ? 20.418 -46.754 -65.653 1.00 95.25 117 VAL A CA 1
ATOM 882 C C . VAL A 1 117 ? 21.232 -47.832 -66.350 1.00 95.25 117 VAL A C 1
ATOM 884 O O . VAL A 1 117 ? 21.225 -47.908 -67.574 1.00 95.25 117 VAL A O 1
ATOM 887 N N . GLU A 1 118 ? 21.941 -48.660 -65.589 1.00 92.44 118 GLU A N 1
ATOM 888 C CA . GLU A 1 118 ? 22.754 -49.756 -66.120 1.00 92.44 118 GLU A CA 1
ATOM 889 C C . GLU A 1 118 ? 22.995 -50.840 -65.067 1.00 92.44 118 GLU A C 1
ATOM 891 O O . GLU A 1 118 ? 22.928 -50.576 -63.865 1.00 92.44 118 GLU A O 1
ATOM 896 N N . ILE A 1 119 ? 23.310 -52.047 -65.533 1.00 90.06 119 ILE A N 1
ATOM 897 C CA . ILE A 1 119 ? 23.874 -53.144 -64.733 1.00 90.06 119 ILE A CA 1
ATOM 898 C C . ILE A 1 119 ? 25.050 -53.698 -65.531 1.00 90.06 119 ILE A C 1
ATOM 900 O O . ILE A 1 119 ? 24.865 -54.032 -66.700 1.00 90.06 119 ILE A O 1
ATOM 904 N N . ASP A 1 120 ? 26.245 -53.773 -64.942 1.00 85.06 120 ASP A N 1
ATOM 905 C CA . ASP A 1 120 ? 27.445 -54.323 -65.601 1.00 85.06 120 ASP A CA 1
ATOM 906 C C . ASP A 1 120 ? 27.720 -53.743 -67.002 1.00 85.06 120 ASP A C 1
ATOM 908 O O . ASP A 1 120 ? 28.057 -54.451 -67.950 1.00 85.06 120 ASP A O 1
ATOM 912 N N . GLY A 1 121 ? 27.520 -52.431 -67.157 1.00 82.81 121 GLY A N 1
ATOM 913 C CA . GLY A 1 121 ? 27.710 -51.725 -68.428 1.00 82.81 121 GLY A CA 1
ATOM 914 C C . GLY A 1 121 ? 26.613 -51.962 -69.476 1.00 82.81 121 GLY A C 1
ATOM 915 O O . GLY A 1 121 ? 26.673 -51.366 -70.550 1.00 82.81 121 GLY A O 1
ATOM 916 N N . LYS A 1 122 ? 25.589 -52.779 -69.188 1.00 87.19 122 LYS A N 1
ATOM 917 C CA . LYS A 1 122 ? 24.385 -52.900 -70.022 1.00 87.19 122 LYS A CA 1
ATOM 918 C C . LYS A 1 122 ? 23.430 -51.736 -69.719 1.00 87.19 122 LYS A C 1
ATOM 920 O O . LYS A 1 122 ? 22.919 -51.681 -68.598 1.00 87.19 122 LYS A O 1
ATOM 925 N N . PRO A 1 123 ? 23.143 -50.837 -70.681 1.00 90.44 123 PRO A N 1
ATOM 926 C CA . PRO A 1 123 ? 22.258 -49.701 -70.451 1.00 90.44 123 PRO A CA 1
ATOM 927 C C . PRO A 1 123 ? 20.778 -50.118 -70.417 1.00 90.44 123 PRO A C 1
ATOM 929 O O . PRO A 1 123 ? 20.326 -50.941 -71.213 1.00 90.44 123 PRO A O 1
ATOM 932 N N . PHE A 1 124 ? 20.022 -49.494 -69.514 1.00 91.19 124 PHE A N 1
ATOM 933 C CA . PHE A 1 124 ? 18.558 -49.561 -69.385 1.00 91.19 124 PHE A CA 1
ATOM 934 C C . PHE A 1 124 ? 17.899 -48.192 -69.621 1.00 91.19 124 PHE A C 1
ATOM 936 O O . PHE A 1 124 ? 16.759 -47.952 -69.223 1.00 91.19 124 PHE A O 1
ATOM 943 N N . VAL A 1 125 ? 18.618 -47.302 -70.301 1.00 92.50 125 VAL A N 1
ATOM 944 C CA . VAL A 1 125 ? 18.169 -45.979 -70.739 1.00 92.50 125 VAL A CA 1
ATOM 945 C C . VAL A 1 125 ? 18.340 -45.847 -72.250 1.00 92.50 125 VAL A C 1
ATOM 947 O O . VAL A 1 125 ? 19.166 -46.540 -72.847 1.00 92.50 125 VAL A O 1
ATOM 950 N N . ASP A 1 126 ? 17.551 -44.976 -72.870 1.00 92.12 126 ASP A N 1
ATOM 951 C CA . ASP A 1 126 ? 17.698 -44.620 -74.278 1.00 92.12 126 ASP A CA 1
ATOM 952 C C . ASP A 1 126 ? 18.864 -43.637 -74.514 1.00 92.12 126 ASP A C 1
ATOM 954 O O . ASP A 1 126 ? 19.556 -43.203 -73.589 1.00 92.12 126 ASP A O 1
ATOM 958 N N . ASN A 1 127 ? 19.074 -43.249 -75.775 1.00 86.88 127 ASN A N 1
ATOM 959 C CA . ASN A 1 127 ? 20.141 -42.321 -76.168 1.00 86.88 127 ASN A CA 1
ATOM 960 C C . ASN A 1 127 ? 19.976 -40.899 -75.596 1.00 86.88 127 ASN A C 1
ATOM 962 O O . ASN A 1 127 ? 20.907 -40.102 -75.677 1.00 86.88 127 ASN A O 1
ATOM 966 N N . THR A 1 128 ? 18.808 -40.565 -75.041 1.00 85.31 128 THR A N 1
ATOM 967 C CA . THR A 1 128 ? 18.531 -39.284 -74.374 1.00 85.31 128 THR A CA 1
ATOM 968 C C . THR A 1 128 ? 18.690 -39.371 -72.853 1.00 85.31 128 THR A C 1
ATOM 970 O O . THR A 1 128 ? 18.605 -38.357 -72.162 1.00 85.31 128 THR A O 1
ATOM 973 N N . GLY A 1 129 ? 18.985 -40.567 -72.327 1.00 84.25 129 GLY A N 1
ATOM 974 C CA . GLY A 1 129 ? 19.140 -40.829 -70.900 1.00 84.25 129 GLY A CA 1
ATOM 975 C C . GLY A 1 129 ? 17.821 -41.081 -70.168 1.00 84.25 129 GLY A C 1
ATOM 976 O O . GLY A 1 129 ? 17.812 -41.058 -68.934 1.00 84.25 129 GLY A O 1
ATOM 977 N N . GLU A 1 130 ? 16.726 -41.319 -70.893 1.00 91.06 130 GLU A N 1
ATOM 978 C CA . GLU A 1 130 ? 15.425 -41.652 -70.315 1.00 91.06 130 GLU A CA 1
ATOM 979 C C . GLU A 1 130 ? 15.264 -43.171 -70.130 1.00 91.06 130 GLU A C 1
ATOM 981 O O . GLU A 1 130 ? 15.766 -43.955 -70.935 1.00 91.06 130 GLU A O 1
ATOM 986 N N . PRO A 1 131 ? 14.590 -43.622 -69.058 1.00 91.81 131 PRO A N 1
ATOM 987 C CA . PRO A 1 131 ? 14.489 -45.038 -68.724 1.00 91.81 131 PRO A CA 1
ATOM 988 C C . PRO A 1 131 ? 13.671 -45.841 -69.737 1.00 91.81 131 PRO A C 1
ATOM 990 O O . PRO A 1 131 ? 12.557 -45.464 -70.098 1.00 91.81 131 PRO A O 1
ATOM 993 N N . LEU A 1 132 ? 14.207 -47.003 -70.119 1.00 87.62 132 LEU A N 1
ATOM 994 C CA . LEU A 1 132 ? 13.527 -48.010 -70.943 1.00 87.62 132 LEU A CA 1
ATOM 995 C C . LEU A 1 132 ? 12.595 -48.911 -70.117 1.00 87.62 132 LEU A C 1
ATOM 997 O O . LEU A 1 132 ? 11.720 -49.574 -70.671 1.00 87.62 132 LEU A O 1
ATOM 1001 N N . LEU A 1 133 ? 12.798 -48.955 -68.796 1.00 85.94 133 LEU A N 1
ATOM 1002 C CA . LEU A 1 133 ? 11.989 -49.707 -67.835 1.00 85.94 133 LEU A CA 1
ATOM 1003 C C . LEU A 1 133 ? 11.077 -48.767 -67.018 1.00 85.94 133 LEU A C 1
ATOM 1005 O O . LEU A 1 133 ? 11.340 -47.565 -66.949 1.00 85.94 133 LEU A O 1
ATOM 1009 N N . PRO A 1 134 ? 10.013 -49.285 -66.372 1.00 88.50 134 PRO A N 1
ATOM 1010 C CA . PRO A 1 134 ? 9.149 -48.484 -65.507 1.00 88.50 134 PRO A CA 1
ATOM 1011 C C . PRO A 1 134 ? 9.896 -47.750 -64.383 1.00 88.50 134 PRO A C 1
ATOM 1013 O O . PRO A 1 134 ? 10.900 -48.227 -63.851 1.00 88.50 134 PRO A O 1
ATOM 1016 N N . ARG A 1 135 ? 9.356 -46.588 -64.003 1.00 93.94 135 ARG A N 1
ATOM 1017 C CA . ARG A 1 135 ? 9.879 -45.710 -62.947 1.00 93.94 135 ARG A CA 1
ATOM 1018 C C . ARG A 1 135 ? 9.228 -46.036 -61.607 1.00 93.94 135 ARG A C 1
ATOM 1020 O O . ARG A 1 135 ? 8.053 -46.398 -61.563 1.00 93.94 135 ARG A O 1
ATOM 1027 N N . ILE A 1 136 ? 9.960 -45.813 -60.523 1.00 96.56 136 ILE A N 1
ATOM 1028 C CA . ILE A 1 136 ? 9.413 -45.799 -59.162 1.00 96.56 136 ILE A CA 1
ATOM 1029 C C . ILE A 1 136 ? 9.283 -44.343 -58.736 1.00 96.56 136 ILE A C 1
ATOM 1031 O O . ILE A 1 136 ? 10.252 -43.595 -58.826 1.00 96.56 136 ILE A O 1
ATOM 1035 N N . PHE A 1 137 ? 8.105 -43.934 -58.275 1.00 97.00 137 PHE A N 1
ATOM 1036 C CA . PHE A 1 137 ? 7.889 -42.581 -57.772 1.00 97.00 137 PHE A CA 1
ATOM 1037 C C . PHE A 1 137 ? 7.831 -42.576 -56.249 1.00 97.00 137 PHE A C 1
ATOM 1039 O O . PHE A 1 137 ? 7.132 -43.392 -55.660 1.00 97.00 137 PHE A O 1
ATOM 1046 N N . PHE A 1 138 ? 8.522 -41.612 -55.650 1.00 97.88 138 PHE A N 1
ATOM 1047 C CA . PHE A 1 138 ? 8.421 -41.254 -54.243 1.00 97.88 138 PHE A CA 1
ATOM 1048 C C . PHE A 1 138 ? 7.803 -39.862 -54.137 1.00 97.88 138 PHE A C 1
ATOM 1050 O O . PHE A 1 138 ? 8.222 -38.939 -54.838 1.00 97.88 138 PHE A O 1
ATOM 1057 N N . ASN A 1 139 ? 6.816 -39.698 -53.271 1.00 97.50 139 ASN A N 1
ATOM 1058 C CA . ASN A 1 139 ? 6.148 -38.448 -52.964 1.00 97.50 139 ASN A CA 1
ATOM 1059 C C . ASN A 1 139 ? 6.432 -38.070 -51.509 1.00 97.50 139 ASN A C 1
ATOM 1061 O O . ASN A 1 139 ? 6.519 -38.928 -50.633 1.00 97.50 139 ASN A O 1
ATOM 1065 N N . ALA A 1 140 ? 6.547 -36.773 -51.254 1.00 96.94 140 ALA A N 1
ATOM 1066 C CA . ALA A 1 140 ? 6.644 -36.243 -49.903 1.00 96.94 140 ALA A CA 1
ATOM 1067 C C . ALA A 1 140 ? 5.924 -34.901 -49.795 1.00 96.94 140 ALA A C 1
ATOM 1069 O O . ALA A 1 140 ? 5.842 -34.162 -50.783 1.00 96.94 140 ALA A O 1
ATOM 1070 N N . ASN A 1 141 ? 5.429 -34.590 -48.596 1.00 96.00 141 ASN A N 1
ATOM 1071 C CA . ASN A 1 141 ? 4.683 -33.365 -48.329 1.00 96.00 141 ASN A CA 1
ATOM 1072 C C . ASN A 1 141 ? 5.413 -32.426 -47.365 1.00 96.00 141 ASN A C 1
ATOM 1074 O O . ASN A 1 141 ? 6.176 -32.850 -46.496 1.00 96.00 141 ASN A O 1
ATOM 1078 N N . LEU A 1 142 ? 5.142 -31.129 -47.500 1.00 95.25 142 LEU A N 1
ATOM 1079 C CA . LEU A 1 142 ? 5.521 -30.144 -46.495 1.00 95.25 142 LEU A CA 1
ATOM 1080 C C . LEU A 1 142 ? 4.557 -30.179 -45.308 1.00 95.25 142 LEU A C 1
ATOM 1082 O O . LEU A 1 142 ? 3.349 -30.022 -45.480 1.00 95.25 142 LEU A O 1
ATOM 1086 N N . SER A 1 143 ? 5.094 -30.295 -44.097 1.00 93.75 143 SER A N 1
ATOM 1087 C CA . SER A 1 143 ? 4.325 -30.127 -42.863 1.00 93.75 143 SER A CA 1
ATOM 1088 C C . SER A 1 143 ? 4.099 -28.632 -42.614 1.00 93.75 143 SER A C 1
ATOM 1090 O O . SER A 1 143 ? 4.983 -27.944 -42.096 1.00 93.75 143 SER A O 1
ATOM 1092 N N . LYS A 1 144 ? 2.936 -28.110 -43.022 1.00 92.25 144 LYS A N 1
ATOM 1093 C CA . LYS A 1 144 ? 2.538 -26.706 -42.829 1.00 92.25 144 LYS A CA 1
ATOM 1094 C C . LYS A 1 144 ? 1.283 -26.601 -41.966 1.00 92.25 144 LYS A C 1
ATOM 1096 O O . LYS A 1 144 ? 0.337 -27.355 -42.163 1.00 92.25 144 LYS A O 1
ATOM 1101 N N . ALA A 1 145 ? 1.261 -25.645 -41.038 1.00 90.00 145 ALA A N 1
ATOM 1102 C CA . ALA A 1 145 ? 0.149 -25.467 -40.100 1.00 90.00 145 ALA A CA 1
ATOM 1103 C C . ALA A 1 145 ? -1.179 -25.073 -40.780 1.00 90.00 145 ALA A C 1
ATOM 1105 O O . ALA A 1 145 ? -2.242 -25.411 -40.263 1.00 90.00 145 ALA A O 1
ATOM 1106 N N . ASP A 1 146 ? -1.127 -24.418 -41.944 1.00 91.44 146 ASP A N 1
ATOM 1107 C CA . ASP A 1 146 ? -2.288 -24.088 -42.787 1.00 91.44 146 ASP A CA 1
ATOM 1108 C C . ASP A 1 146 ? -2.885 -25.307 -43.518 1.00 91.44 146 ASP A C 1
ATOM 1110 O O . ASP A 1 146 ? -3.942 -25.204 -44.131 1.00 91.44 146 ASP A O 1
ATOM 1114 N N . GLN A 1 147 ? -2.225 -26.467 -43.459 1.00 88.94 147 GLN A N 1
ATOM 1115 C CA . GLN A 1 147 ? -2.703 -27.736 -44.021 1.00 88.94 147 GLN A CA 1
ATOM 1116 C C . GLN A 1 147 ? -3.016 -28.781 -42.940 1.00 88.94 147 GLN A C 1
ATOM 1118 O O . GLN A 1 147 ? -3.488 -29.872 -43.257 1.00 88.94 147 GLN A O 1
ATOM 1123 N N . VAL A 1 148 ? -2.772 -28.472 -41.660 1.00 89.50 148 VAL A N 1
ATOM 1124 C CA . VAL A 1 148 ? -3.129 -29.358 -40.547 1.00 89.50 148 VAL A CA 1
ATOM 1125 C C . VAL A 1 148 ? -4.545 -29.030 -40.101 1.00 89.50 148 VAL A C 1
ATOM 1127 O O . VAL A 1 148 ? -4.806 -27.929 -39.612 1.00 89.50 148 VAL A O 1
ATOM 1130 N N . ALA A 1 149 ? -5.448 -29.997 -40.257 1.00 90.25 149 ALA A N 1
ATOM 1131 C CA . ALA A 1 149 ? -6.831 -29.864 -39.827 1.00 90.25 149 ALA A CA 1
ATOM 1132 C C . ALA A 1 149 ? -6.915 -29.592 -38.320 1.00 90.25 149 ALA A C 1
ATOM 1134 O O . ALA A 1 149 ? -6.272 -30.259 -37.507 1.00 90.25 149 ALA A O 1
ATOM 1135 N N . TYR A 1 150 ? -7.753 -28.631 -37.957 1.00 89.25 150 TYR A N 1
ATOM 1136 C CA . TYR A 1 150 ? -8.105 -28.317 -36.585 1.00 89.25 150 TYR A CA 1
ATOM 1137 C C . TYR A 1 150 ? -9.599 -28.569 -36.391 1.00 89.25 150 TYR A C 1
ATOM 1139 O O . TYR A 1 150 ? -10.418 -28.193 -37.226 1.00 89.25 150 TYR A O 1
ATOM 1147 N N . THR A 1 151 ? -9.960 -29.241 -35.301 1.00 88.75 151 THR A N 1
ATOM 1148 C CA . THR A 1 151 ? -11.356 -29.432 -34.900 1.00 88.75 151 THR A CA 1
ATOM 1149 C C . THR A 1 151 ? -11.552 -28.760 -33.556 1.00 88.75 151 THR A C 1
ATOM 1151 O O . THR A 1 151 ? -10.989 -29.192 -32.550 1.00 88.75 151 THR A O 1
ATOM 1154 N N . SER A 1 152 ? -12.339 -27.688 -33.542 1.00 80.12 152 SER A N 1
ATOM 1155 C CA . SER A 1 152 ? -12.700 -26.998 -32.312 1.00 80.12 152 SER A CA 1
ATOM 1156 C C . SER A 1 152 ? -13.512 -27.933 -31.415 1.00 80.12 152 SER A C 1
ATOM 1158 O O . SER A 1 152 ? -14.534 -28.471 -31.842 1.00 80.12 152 SER A O 1
ATOM 1160 N N . GLY A 1 153 ? -13.067 -28.125 -30.173 1.00 80.06 153 GLY A N 1
ATOM 1161 C CA . GLY A 1 153 ? -13.875 -28.764 -29.131 1.00 80.06 153 GLY A CA 1
ATOM 1162 C C . GLY A 1 153 ? -15.005 -27.839 -28.661 1.00 80.06 153 GLY A C 1
ATOM 1163 O O . GLY A 1 153 ? -15.589 -27.096 -29.440 1.00 80.06 153 GLY A O 1
ATOM 1164 N N . ALA A 1 154 ? -15.269 -27.794 -27.355 1.00 81.56 154 ALA A N 1
ATOM 1165 C CA . ALA A 1 154 ? -16.272 -26.893 -26.766 1.00 81.56 154 ALA A CA 1
ATOM 1166 C C . ALA A 1 154 ? -15.910 -25.385 -26.828 1.00 81.56 154 ALA A C 1
ATOM 1168 O O . ALA A 1 154 ? -16.580 -24.558 -26.214 1.00 81.56 154 ALA A O 1
ATOM 1169 N N . CYS A 1 155 ? -14.835 -25.011 -27.527 1.00 76.31 155 CYS A N 1
ATOM 1170 C CA . CYS A 1 155 ? -14.360 -23.636 -27.608 1.00 76.31 155 CYS A CA 1
ATOM 1171 C C . CYS A 1 155 ? -15.119 -22.874 -28.705 1.00 76.31 155 CYS A C 1
ATOM 1173 O O . CYS A 1 155 ? -14.811 -23.017 -29.888 1.00 76.31 155 CYS A O 1
ATOM 1175 N N . ALA A 1 156 ? -16.096 -22.058 -28.299 1.00 80.75 156 ALA A N 1
ATOM 1176 C CA . ALA A 1 156 ? -16.900 -21.238 -29.209 1.00 80.75 156 ALA A CA 1
ATOM 1177 C C . ALA A 1 156 ? -16.048 -20.254 -30.033 1.00 80.75 156 ALA A C 1
ATOM 1179 O O . ALA A 1 156 ? -16.299 -20.077 -31.222 1.00 80.75 156 ALA A O 1
ATOM 1180 N N . ASP A 1 157 ? -15.002 -19.684 -29.427 1.00 78.44 157 ASP A N 1
ATOM 1181 C CA . ASP A 1 157 ? -14.107 -18.709 -30.068 1.00 78.44 157 ASP A CA 1
ATOM 1182 C C . ASP A 1 157 ? -13.367 -19.295 -31.280 1.00 78.44 157 ASP A C 1
ATOM 1184 O O . ASP A 1 157 ? -13.073 -18.591 -32.242 1.00 78.44 157 ASP A O 1
ATOM 1188 N N . LEU A 1 158 ? -13.085 -20.599 -31.252 1.00 87.88 158 LEU A N 1
ATOM 1189 C CA . LEU A 1 158 ? -12.367 -21.301 -32.314 1.00 87.88 158 LEU A CA 1
ATOM 1190 C C . LEU A 1 158 ? -13.298 -22.113 -33.214 1.00 87.88 158 LEU A C 1
ATOM 1192 O O . LEU A 1 158 ? -12.815 -22.837 -34.078 1.00 87.88 158 LEU A O 1
ATOM 1196 N N . ALA A 1 159 ? -14.620 -21.969 -33.064 1.00 85.00 159 ALA A N 1
ATOM 1197 C CA . ALA A 1 159 ? -15.612 -22.733 -33.824 1.00 85.00 159 ALA A CA 1
ATOM 1198 C C . ALA A 1 159 ? -15.500 -22.542 -35.347 1.00 85.00 159 ALA A C 1
ATOM 1200 O O . ALA A 1 159 ? -15.953 -23.388 -36.117 1.00 85.00 159 ALA A O 1
ATOM 1201 N N . GLN A 1 160 ? -14.907 -21.428 -35.788 1.00 85.19 160 GLN A N 1
ATOM 1202 C CA . GLN A 1 160 ? -14.684 -21.130 -37.203 1.00 85.19 160 GLN A CA 1
ATOM 1203 C C . GLN A 1 160 ? -13.285 -21.520 -37.706 1.00 85.19 160 GLN A C 1
ATOM 1205 O O . GLN A 1 160 ? -13.075 -21.508 -38.918 1.00 85.19 160 GLN A O 1
ATOM 1210 N N . ALA A 1 161 ? -12.352 -21.890 -36.819 1.00 90.94 161 ALA A N 1
ATOM 1211 C CA . ALA A 1 161 ? -11.016 -22.331 -37.210 1.00 90.94 161 ALA A CA 1
ATOM 1212 C C . ALA A 1 161 ? -11.070 -23.733 -37.825 1.00 90.94 161 ALA A C 1
ATOM 1214 O O . ALA A 1 161 ? -11.592 -24.671 -37.221 1.00 90.94 161 ALA A O 1
ATOM 1215 N N . ARG A 1 162 ? -10.493 -23.888 -39.016 1.00 91.44 162 ARG A N 1
ATOM 1216 C CA . ARG A 1 162 ? -10.399 -25.167 -39.737 1.00 91.44 162 ARG A CA 1
ATOM 1217 C C . ARG A 1 162 ? -8.977 -25.697 -39.795 1.00 91.44 162 ARG A C 1
ATOM 1219 O O . ARG A 1 162 ? -8.784 -26.895 -40.005 1.00 91.44 162 ARG A O 1
ATOM 1226 N N . THR A 1 163 ? -7.990 -24.827 -39.601 1.00 94.69 163 THR A N 1
ATOM 1227 C CA . THR A 1 163 ? -6.569 -25.188 -39.592 1.00 94.69 163 THR A CA 1
ATOM 1228 C C . THR A 1 163 ? -5.897 -24.770 -38.290 1.00 94.69 163 THR A C 1
ATOM 1230 O O . THR A 1 163 ? -6.373 -23.879 -37.583 1.00 94.69 163 THR A O 1
ATOM 1233 N N . VAL A 1 164 ? -4.774 -25.413 -37.957 1.00 93.38 164 VAL A N 1
ATOM 1234 C CA . VAL A 1 164 ? -3.980 -25.042 -36.773 1.00 93.38 164 VAL A CA 1
ATOM 1235 C C . VAL A 1 164 ? -3.506 -23.594 -36.876 1.00 93.38 164 VAL A C 1
ATOM 1237 O O . VAL A 1 164 ? -3.516 -22.880 -35.878 1.00 93.38 164 VAL A O 1
ATOM 1240 N N . GLN A 1 165 ? -3.133 -23.146 -38.076 1.00 93.50 165 GLN A N 1
ATOM 1241 C CA . GLN A 1 165 ? -2.740 -21.757 -38.290 1.00 93.50 165 GLN A CA 1
ATOM 1242 C C . GLN A 1 165 ? -3.895 -20.788 -38.003 1.00 93.50 165 GLN A C 1
ATOM 1244 O O . GLN A 1 165 ? -3.716 -19.870 -37.212 1.00 93.50 165 GLN A O 1
ATOM 1249 N N . GLU A 1 166 ? -5.089 -21.031 -38.553 1.00 91.19 166 GLU A N 1
ATOM 1250 C CA . GLU A 1 166 ? -6.269 -20.190 -38.295 1.00 91.19 166 GLU A CA 1
ATOM 1251 C C . GLU A 1 166 ? -6.623 -20.126 -36.805 1.00 91.19 166 GLU A C 1
ATOM 1253 O O . GLU A 1 166 ? -6.958 -19.060 -36.295 1.00 91.19 166 GLU A O 1
ATOM 1258 N N . ALA A 1 167 ? -6.520 -21.248 -36.085 1.00 90.25 167 ALA A N 1
ATOM 1259 C CA . ALA A 1 167 ? -6.766 -21.267 -34.647 1.00 90.25 167 ALA A CA 1
ATOM 1260 C C . ALA A 1 167 ? -5.778 -20.363 -33.887 1.00 90.25 167 ALA A C 1
ATOM 1262 O O . ALA A 1 167 ? -6.182 -19.616 -32.996 1.00 90.25 167 ALA A O 1
ATOM 1263 N N . LEU A 1 168 ? -4.492 -20.399 -34.254 1.00 88.81 168 LEU A N 1
ATOM 1264 C CA . LEU A 1 168 ? -3.470 -19.529 -33.666 1.00 88.81 168 LEU A CA 1
ATOM 1265 C C . LEU A 1 168 ? -3.684 -18.057 -34.041 1.00 88.81 168 LEU A C 1
ATOM 1267 O O . LEU A 1 168 ? -3.565 -17.191 -33.177 1.00 88.81 168 LEU A O 1
ATOM 1271 N N . ASP A 1 169 ? -4.048 -17.774 -35.290 1.00 89.38 169 ASP A N 1
ATOM 1272 C CA . ASP A 1 169 ? -4.312 -16.415 -35.766 1.00 89.38 169 ASP A CA 1
ATOM 1273 C C . ASP A 1 169 ? -5.519 -15.793 -35.040 1.00 89.38 169 ASP A C 1
ATOM 1275 O O . ASP A 1 169 ? -5.447 -14.641 -34.606 1.00 89.38 169 ASP A O 1
ATOM 1279 N N . ILE A 1 170 ? -6.595 -16.561 -34.813 1.00 84.81 170 ILE A N 1
ATOM 1280 C CA . ILE A 1 170 ? -7.766 -16.119 -34.033 1.00 84.81 170 ILE A CA 1
ATOM 1281 C C . ILE A 1 170 ? -7.383 -15.828 -32.576 1.00 84.81 170 ILE A C 1
ATOM 1283 O O . ILE A 1 170 ? -7.787 -14.800 -32.030 1.00 84.81 170 ILE A O 1
ATOM 1287 N N . LEU A 1 171 ? -6.577 -16.688 -31.942 1.00 83.44 171 LEU A N 1
ATOM 1288 C CA . LEU A 1 171 ? -6.097 -16.444 -30.575 1.00 83.44 171 LEU A CA 1
ATOM 1289 C C . LEU A 1 171 ? -5.232 -15.179 -30.488 1.00 83.44 171 LEU A C 1
ATOM 1291 O O . LEU A 1 171 ? -5.361 -14.419 -29.530 1.00 83.44 171 LEU A O 1
ATOM 1295 N N . CYS A 1 172 ? -4.385 -14.931 -31.488 1.00 77.75 172 CYS A N 1
ATOM 1296 C CA . CYS A 1 172 ? -3.538 -13.740 -31.564 1.00 77.75 172 CYS A CA 1
ATOM 1297 C C . CYS A 1 172 ? -4.330 -12.449 -31.822 1.00 77.75 172 CYS A C 1
ATOM 1299 O O . CYS A 1 172 ? -3.937 -11.389 -31.335 1.00 77.75 172 CYS A O 1
ATOM 1301 N N . ALA A 1 173 ? -5.423 -12.528 -32.583 1.00 71.31 173 ALA A N 1
ATOM 1302 C CA . ALA A 1 173 ? -6.290 -11.393 -32.901 1.00 71.31 173 ALA A CA 1
ATOM 1303 C C . ALA A 1 173 ? -7.272 -11.039 -31.773 1.00 71.31 173 ALA A C 1
ATOM 1305 O O . ALA A 1 173 ? -7.950 -10.011 -31.843 1.00 71.31 173 ALA A O 1
ATOM 1306 N N . ARG A 1 174 ? -7.358 -11.868 -30.726 1.00 66.38 174 ARG A N 1
ATOM 1307 C CA . ARG A 1 174 ? -8.181 -11.578 -29.556 1.00 66.38 174 ARG A CA 1
ATOM 1308 C C . ARG A 1 174 ? -7.686 -10.274 -28.909 1.00 66.38 174 ARG A C 1
ATOM 1310 O O . ARG A 1 174 ? -6.479 -10.143 -28.682 1.00 66.38 174 ARG A O 1
ATOM 1317 N N . PRO A 1 175 ? -8.576 -9.311 -28.592 1.00 55.31 175 PRO A N 1
ATOM 1318 C CA . PRO A 1 175 ? -8.186 -8.154 -27.795 1.00 55.31 175 PRO A CA 1
ATOM 1319 C C . PRO A 1 175 ? -7.481 -8.667 -26.539 1.00 55.31 175 PRO A C 1
ATOM 1321 O O . PRO A 1 175 ? -7.922 -9.652 -25.939 1.00 55.31 175 PRO A O 1
ATOM 1324 N N . ARG A 1 176 ? -6.333 -8.068 -26.204 1.00 46.22 176 ARG A N 1
ATOM 1325 C CA . ARG A 1 176 ? -5.453 -8.478 -25.100 1.00 46.22 176 ARG A CA 1
ATOM 1326 C C . ARG A 1 176 ? -6.116 -8.203 -23.740 1.00 46.22 176 ARG A C 1
ATOM 1328 O O . ARG A 1 176 ? -5.622 -7.408 -22.964 1.00 46.22 176 ARG A O 1
ATOM 1335 N N . GLY A 1 177 ? -7.216 -8.893 -23.458 1.00 45.62 177 GLY A N 1
ATOM 1336 C CA . GLY A 1 177 ? -7.998 -8.859 -22.221 1.00 45.62 177 GLY A CA 1
ATOM 1337 C C . GLY A 1 177 ? -8.322 -10.277 -21.745 1.00 45.62 177 GLY A C 1
ATOM 1338 O O . GLY A 1 177 ? -9.411 -10.556 -21.265 1.00 45.62 177 GLY A O 1
ATOM 1339 N N . GLY A 1 178 ? -7.400 -11.222 -21.959 1.00 43.22 178 GLY A N 1
ATOM 1340 C CA . GLY A 1 178 ? -7.547 -12.629 -21.561 1.00 43.22 178 GLY A CA 1
ATOM 1341 C C . GLY A 1 178 ? -7.207 -12.918 -20.094 1.00 43.22 178 GLY A C 1
ATOM 1342 O O . GLY A 1 178 ? -7.062 -14.081 -19.729 1.00 43.22 178 GLY A O 1
ATOM 1343 N N . GLY A 1 179 ? -7.026 -11.890 -19.264 1.00 55.91 179 GLY A N 1
ATOM 1344 C CA . GLY A 1 179 ? -6.979 -12.031 -17.810 1.00 55.91 179 GLY A CA 1
ATOM 1345 C C . GLY A 1 179 ? -8.351 -11.738 -17.206 1.00 55.91 179 GLY A C 1
ATOM 1346 O O . GLY A 1 179 ? -9.130 -10.994 -17.784 1.00 55.91 179 GLY A O 1
ATOM 1347 N N . CYS A 1 180 ? -8.630 -12.255 -16.008 1.00 70.12 180 CYS A N 1
ATOM 1348 C CA . CYS A 1 180 ? -9.836 -11.942 -15.219 1.00 70.12 180 CYS A CA 1
ATOM 1349 C C . CYS A 1 180 ? -9.996 -10.435 -14.886 1.00 70.12 180 CYS A C 1
ATOM 1351 O O . CYS A 1 180 ? -10.944 -10.052 -14.208 1.00 70.12 180 CYS A O 1
ATOM 1353 N N . CYS A 1 181 ? -9.052 -9.583 -15.293 1.00 83.69 181 CYS A N 1
ATOM 1354 C CA . CYS A 1 181 ? -8.953 -8.203 -14.849 1.00 83.69 181 CYS A CA 1
ATOM 1355 C C . CYS A 1 181 ? -8.764 -7.261 -16.028 1.00 83.69 181 CYS A C 1
ATOM 1357 O O . CYS A 1 181 ? -7.992 -7.544 -16.944 1.00 83.69 181 CYS A O 1
ATOM 1359 N N . VAL A 1 182 ? -9.437 -6.123 -15.935 1.00 92.94 182 VAL A N 1
ATOM 1360 C CA . VAL A 1 182 ? -9.288 -4.975 -16.819 1.00 92.94 182 VAL A CA 1
ATOM 1361 C C . VAL A 1 182 ? -7.951 -4.309 -16.520 1.00 92.94 182 VAL A C 1
ATOM 1363 O O . VAL A 1 182 ? -7.633 -4.022 -15.364 1.00 92.94 182 VAL A O 1
ATOM 1366 N N . THR A 1 183 ? -7.147 -4.080 -17.549 1.00 94.81 183 THR A N 1
ATOM 1367 C CA . THR A 1 183 ? -5.829 -3.463 -17.404 1.00 94.81 183 THR A CA 1
ATOM 1368 C C . THR A 1 183 ? -5.919 -1.942 -17.445 1.00 94.81 183 THR A C 1
ATOM 1370 O O . THR A 1 183 ? -6.641 -1.366 -18.257 1.00 94.81 183 THR A O 1
ATOM 1373 N N . VAL A 1 184 ? -5.182 -1.277 -16.558 1.00 95.81 184 VAL A N 1
ATOM 1374 C CA . VAL A 1 184 ? -5.187 0.186 -16.428 1.00 95.81 184 VAL A CA 1
ATOM 1375 C C . VAL A 1 184 ? -3.763 0.722 -16.555 1.00 95.81 184 VAL A C 1
ATOM 1377 O O . VAL A 1 184 ? -2.849 0.196 -15.918 1.00 95.81 184 VAL A O 1
ATOM 1380 N N . GLY A 1 185 ? -3.574 1.764 -17.365 1.00 94.00 185 GLY A N 1
ATOM 1381 C CA . GLY A 1 185 ? -2.293 2.431 -17.608 1.00 94.00 185 GLY A CA 1
ATOM 1382 C C . GLY A 1 185 ? -1.890 2.457 -19.081 1.00 94.00 185 GLY A C 1
ATOM 1383 O O . GLY A 1 185 ? -2.654 2.077 -19.967 1.00 94.00 185 GLY A O 1
ATOM 1384 N N . GLU A 1 186 ? -0.657 2.890 -19.353 1.00 90.81 186 GLU A N 1
ATOM 1385 C CA . GLU A 1 186 ? -0.118 2.959 -20.716 1.00 90.81 186 GLU A CA 1
ATOM 1386 C C . GLU A 1 186 ? -0.157 1.584 -21.409 1.00 90.81 186 GLU A C 1
ATOM 1388 O O . GLU A 1 186 ? 0.463 0.618 -20.962 1.00 90.81 186 GLU A O 1
ATOM 1393 N N . GLY A 1 187 ? -0.898 1.495 -22.518 1.00 86.06 187 GLY A N 1
ATOM 1394 C CA . GLY A 1 187 ? -1.083 0.250 -23.268 1.00 86.06 187 GLY A CA 1
ATOM 1395 C C . GLY A 1 187 ? -2.072 -0.747 -22.646 1.00 86.06 187 GLY A C 1
ATOM 1396 O O . GLY A 1 187 ? -2.150 -1.873 -23.139 1.00 86.06 187 GLY A O 1
ATOM 1397 N N . GLY A 1 188 ? -2.797 -0.354 -21.592 1.00 90.12 188 GLY A N 1
ATOM 1398 C CA . GLY A 1 188 ? -3.910 -1.108 -21.010 1.00 90.12 188 GLY A CA 1
ATOM 1399 C C . GLY A 1 188 ? -5.264 -0.807 -21.664 1.00 90.12 188 GLY A C 1
ATOM 1400 O O . GLY A 1 188 ? -5.359 0.011 -22.581 1.00 90.12 188 GLY A O 1
ATOM 1401 N N . ASP A 1 189 ? -6.315 -1.464 -21.171 1.00 92.31 189 ASP A N 1
ATOM 1402 C CA . ASP A 1 189 ? -7.705 -1.297 -21.627 1.00 92.31 189 ASP A CA 1
ATOM 1403 C C . ASP A 1 189 ? -8.245 0.111 -21.335 1.00 92.31 189 ASP A C 1
ATOM 1405 O O . ASP A 1 189 ? -9.010 0.666 -22.125 1.00 92.31 189 ASP A O 1
ATOM 1409 N N . PHE A 1 190 ? -7.819 0.706 -20.215 1.00 95.19 190 PHE A N 1
ATOM 1410 C CA . PHE A 1 190 ? -8.128 2.087 -19.848 1.00 95.19 190 PHE A CA 1
ATOM 1411 C C . PHE A 1 190 ? -6.855 2.880 -19.537 1.00 95.19 190 PHE A C 1
ATOM 1413 O O . PHE A 1 190 ? -5.921 2.338 -18.941 1.00 95.19 190 PHE A O 1
ATOM 1420 N N . PRO A 1 191 ? -6.816 4.181 -19.877 1.00 94.38 191 PRO A N 1
ATOM 1421 C CA . PRO A 1 191 ? -5.639 5.015 -19.643 1.00 94.38 191 PRO A CA 1
ATOM 1422 C C . PRO A 1 191 ? -5.396 5.312 -18.157 1.00 94.38 191 PRO A C 1
ATOM 1424 O O . PRO A 1 191 ? -4.247 5.438 -17.743 1.00 94.38 191 PRO A O 1
ATOM 1427 N N . ASP A 1 192 ? -6.457 5.412 -17.354 1.00 95.75 192 ASP A N 1
ATOM 1428 C CA . ASP A 1 192 ? -6.385 5.738 -15.931 1.00 95.75 192 ASP A CA 1
ATOM 1429 C C . ASP A 1 192 ? -7.513 5.072 -15.125 1.00 95.75 192 ASP A C 1
ATOM 1431 O O . ASP A 1 192 ? -8.546 4.653 -15.659 1.00 95.75 192 ASP A O 1
ATOM 1435 N N . LEU A 1 193 ? -7.287 4.971 -13.814 1.00 96.00 193 LEU A N 1
ATOM 1436 C CA . LEU A 1 193 ? -8.155 4.259 -12.878 1.00 96.00 193 LEU A CA 1
ATOM 1437 C C . LEU A 1 193 ? -9.532 4.920 -12.732 1.00 96.00 193 LEU A C 1
ATOM 1439 O O . LEU A 1 193 ? -10.541 4.220 -12.659 1.00 96.00 193 LEU A O 1
ATOM 1443 N N . THR A 1 194 ? -9.598 6.253 -12.716 1.00 96.00 194 THR A N 1
ATOM 1444 C CA . THR A 1 194 ? -10.867 6.977 -12.562 1.00 96.00 194 THR A CA 1
ATOM 1445 C C . THR A 1 194 ? -11.757 6.773 -13.790 1.00 96.00 194 THR A C 1
ATOM 1447 O O . THR A 1 194 ? -12.959 6.539 -13.645 1.00 96.00 194 THR A O 1
ATOM 1450 N N . THR A 1 195 ? -11.178 6.810 -14.992 1.00 96.19 195 THR A N 1
ATOM 1451 C CA . THR A 1 195 ? -11.881 6.527 -16.250 1.00 96.19 195 THR A CA 1
ATOM 1452 C C . THR A 1 195 ? -12.384 5.085 -16.292 1.00 96.19 195 THR A C 1
ATOM 1454 O O . THR A 1 195 ? -13.547 4.866 -16.632 1.00 96.19 195 THR A O 1
ATOM 1457 N N . ALA A 1 196 ? -11.557 4.114 -15.885 1.00 96.31 196 ALA A N 1
ATOM 1458 C CA . ALA A 1 196 ? -11.955 2.707 -15.817 1.00 96.31 196 ALA A CA 1
ATOM 1459 C C . ALA A 1 196 ? -13.158 2.490 -14.884 1.00 96.31 196 ALA A C 1
ATOM 1461 O O . ALA A 1 196 ? -14.151 1.887 -15.285 1.00 96.31 196 ALA A O 1
ATOM 1462 N N . LEU A 1 197 ? -13.098 3.028 -13.658 1.00 96.75 197 LEU A N 1
ATOM 1463 C CA . LEU A 1 197 ? -14.175 2.907 -12.670 1.00 96.75 197 LEU A CA 1
ATOM 1464 C C . LEU A 1 197 ? -15.495 3.477 -13.197 1.00 96.75 197 LEU A C 1
ATOM 1466 O O . LEU A 1 197 ? -16.521 2.802 -13.138 1.00 96.75 197 LEU A O 1
ATOM 1470 N N . LYS A 1 198 ? -15.472 4.697 -13.749 1.00 96.19 198 LYS A N 1
ATOM 1471 C CA . LYS A 1 198 ? -16.675 5.352 -14.284 1.00 96.19 198 LYS A CA 1
ATOM 1472 C C . LYS A 1 198 ? -17.276 4.566 -15.448 1.00 96.19 198 LYS A C 1
ATOM 1474 O O . LYS A 1 198 ? -18.456 4.234 -15.402 1.00 96.19 198 LYS A O 1
ATOM 1479 N N . ALA A 1 199 ? -16.460 4.213 -16.441 1.00 96.00 199 ALA A N 1
ATOM 1480 C CA . ALA A 1 199 ? -16.932 3.530 -17.641 1.00 96.00 199 ALA A CA 1
ATOM 1481 C C . ALA A 1 199 ? -17.535 2.149 -17.337 1.00 96.00 199 ALA A C 1
ATOM 1483 O O . ALA A 1 199 ? -18.586 1.805 -17.874 1.00 96.00 199 ALA A O 1
ATOM 1484 N N . LEU A 1 200 ? -16.905 1.362 -16.459 1.00 94.44 200 LEU A N 1
ATOM 1485 C CA . LEU A 1 200 ? -17.404 0.031 -16.099 1.00 94.44 200 LEU A CA 1
ATOM 1486 C C . LEU A 1 200 ? -18.701 0.114 -15.281 1.00 94.44 200 LEU A C 1
ATOM 1488 O O . LEU A 1 200 ? -19.648 -0.630 -15.534 1.00 94.44 200 LEU A O 1
ATOM 1492 N N . LEU A 1 201 ? -18.793 1.056 -14.339 1.00 93.62 201 LEU A N 1
ATOM 1493 C CA . LEU A 1 201 ? -20.016 1.242 -13.555 1.00 93.62 201 LEU A CA 1
ATOM 1494 C C . LEU A 1 201 ? -21.191 1.732 -14.410 1.00 93.62 201 LEU A C 1
ATOM 1496 O O . LEU A 1 201 ? -22.316 1.270 -14.189 1.00 93.62 201 LEU A O 1
ATOM 1500 N N . GLU A 1 202 ? -20.934 2.610 -15.388 1.00 93.62 202 GLU A N 1
ATOM 1501 C CA . GLU A 1 202 ? -21.912 3.070 -16.388 1.00 93.62 202 GLU A CA 1
ATOM 1502 C C . GLU A 1 202 ? -22.420 1.924 -17.276 1.00 93.62 202 GLU A C 1
ATOM 1504 O O . GLU A 1 202 ? -23.594 1.903 -17.642 1.00 93.62 202 GLU A O 1
ATOM 1509 N N . GLN A 1 203 ? -21.575 0.930 -17.559 1.00 91.19 203 GLN A N 1
ATOM 1510 C CA . GLN A 1 203 ? -21.961 -0.300 -18.263 1.00 91.19 203 GLN A CA 1
ATOM 1511 C C . GLN A 1 203 ? -22.793 -1.261 -17.397 1.00 91.19 203 GLN A C 1
ATOM 1513 O O . GLN A 1 203 ? -23.292 -2.269 -17.894 1.00 91.19 203 GLN A O 1
ATOM 1518 N N . GLY A 1 204 ? -22.982 -0.951 -16.112 1.00 89.88 204 GLY A N 1
ATOM 1519 C CA . GLY A 1 204 ? -23.706 -1.801 -15.171 1.00 89.88 204 GLY A CA 1
ATOM 1520 C C . GLY A 1 204 ? -22.851 -2.905 -14.549 1.00 89.88 204 GLY A C 1
ATOM 1521 O O . GLY A 1 204 ? -23.393 -3.731 -13.813 1.00 89.88 204 GLY A O 1
ATOM 1522 N N . GLU A 1 205 ? -21.535 -2.909 -14.787 1.00 91.38 205 GLU A N 1
ATOM 1523 C CA . GLU A 1 205 ? -20.624 -3.858 -14.152 1.00 91.38 205 GLU A CA 1
ATOM 1524 C C . GLU A 1 205 ? -20.526 -3.588 -12.651 1.00 91.38 205 GLU A C 1
ATOM 1526 O O . GLU A 1 205 ? -20.579 -2.444 -12.187 1.00 91.38 205 GLU A O 1
ATOM 1531 N N . ARG A 1 206 ? -20.426 -4.663 -11.871 1.00 92.00 206 ARG A N 1
ATOM 1532 C CA . ARG A 1 206 ? -20.399 -4.612 -10.398 1.00 92.00 206 ARG A CA 1
ATOM 1533 C C . ARG A 1 206 ? -19.350 -5.518 -9.764 1.00 92.00 206 ARG A C 1
ATOM 1535 O O . ARG A 1 206 ? -19.125 -5.433 -8.568 1.00 92.00 206 ARG A O 1
ATOM 1542 N N . ASN A 1 207 ? -18.692 -6.352 -10.564 1.00 93.88 207 ASN A N 1
ATOM 1543 C CA . ASN A 1 207 ? -17.562 -7.173 -10.145 1.00 93.88 207 ASN A CA 1
ATOM 1544 C C . ASN A 1 207 ? -16.326 -6.672 -10.888 1.00 93.88 207 ASN A C 1
ATOM 1546 O O . ASN A 1 207 ? -16.022 -7.127 -11.988 1.00 93.88 207 ASN A O 1
ATOM 1550 N N . LEU A 1 208 ? -15.662 -5.668 -10.328 1.00 95.12 208 LEU A N 1
ATOM 1551 C CA . LEU A 1 208 ? -14.566 -4.966 -10.979 1.00 95.12 208 LEU A CA 1
ATOM 1552 C C . LEU A 1 208 ? -13.232 -5.527 -10.480 1.00 95.12 208 LEU A C 1
ATOM 1554 O O . LEU A 1 208 ? -12.865 -5.296 -9.333 1.00 95.12 208 LEU A O 1
ATOM 1558 N N . CYS A 1 209 ? -12.482 -6.221 -11.343 1.00 96.19 209 CYS A N 1
ATOM 1559 C CA . CYS A 1 209 ? -11.059 -6.491 -11.110 1.00 96.19 209 CYS A CA 1
ATOM 1560 C C . CYS A 1 209 ? -10.214 -5.584 -12.005 1.00 96.19 209 CYS A C 1
ATOM 1562 O O . CYS A 1 209 ? -10.213 -5.748 -13.226 1.00 96.19 209 CYS A O 1
ATOM 1564 N N . LEU A 1 210 ? -9.471 -4.656 -11.408 1.00 96.62 210 LEU A N 1
ATOM 1565 C CA . LEU A 1 210 ? -8.610 -3.701 -12.099 1.00 96.62 210 LEU A CA 1
ATOM 1566 C C . LEU A 1 210 ? -7.142 -4.023 -11.811 1.00 96.62 210 LEU A C 1
ATOM 1568 O O . LEU A 1 210 ? -6.710 -4.052 -10.660 1.00 96.62 210 LEU A O 1
ATOM 1572 N N . CYS A 1 211 ? -6.363 -4.270 -12.863 1.00 96.12 211 CYS A N 1
ATO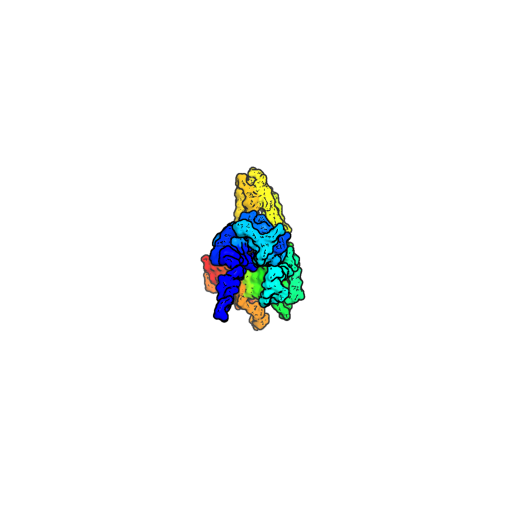M 1573 C CA . CYS A 1 211 ? -4.933 -4.539 -12.778 1.00 96.12 211 CYS A CA 1
ATOM 1574 C C . CYS A 1 211 ? -4.156 -3.356 -13.351 1.00 96.12 211 CYS A C 1
ATOM 1576 O O . CYS A 1 211 ? -4.095 -3.171 -14.568 1.00 96.12 211 CYS A O 1
ATOM 1578 N N . LEU A 1 212 ? -3.540 -2.562 -12.483 1.00 96.69 212 LEU A N 1
ATOM 1579 C CA . LEU A 1 212 ? -2.694 -1.463 -12.919 1.00 96.69 212 LEU A CA 1
ATOM 1580 C C . LEU A 1 212 ? -1.372 -2.022 -13.436 1.00 96.69 212 LEU A C 1
ATOM 1582 O O . LEU A 1 212 ? -0.677 -2.781 -12.754 1.00 96.69 212 LEU A O 1
ATOM 1586 N N . LEU A 1 213 ? -1.029 -1.637 -14.660 1.00 95.00 213 LEU A N 1
ATOM 1587 C CA . LEU A 1 213 ? 0.247 -1.973 -15.271 1.00 95.00 213 LEU A CA 1
ATOM 1588 C C . LEU A 1 213 ? 1.394 -1.313 -14.490 1.00 95.00 213 LEU A C 1
ATOM 1590 O O . LEU A 1 213 ? 1.202 -0.360 -13.733 1.00 95.00 213 LEU A O 1
ATOM 1594 N N . ARG A 1 214 ? 2.615 -1.824 -14.655 1.00 95.12 214 ARG A N 1
ATOM 1595 C CA . ARG A 1 214 ? 3.806 -1.170 -14.091 1.00 95.12 214 ARG A CA 1
ATOM 1596 C C . ARG A 1 214 ? 3.953 0.246 -14.658 1.00 95.12 214 ARG A C 1
ATOM 1598 O O . ARG A 1 214 ? 3.693 0.453 -15.841 1.00 95.12 214 ARG A O 1
ATOM 1605 N N . GLY A 1 215 ? 4.439 1.171 -13.845 1.00 93.25 215 GLY A N 1
ATOM 1606 C CA . GLY A 1 215 ? 4.661 2.559 -14.231 1.00 93.25 215 GLY A CA 1
ATOM 1607 C C . GLY A 1 215 ? 4.057 3.548 -13.246 1.00 93.25 215 GLY A C 1
ATOM 1608 O O . GLY A 1 215 ? 3.624 3.180 -12.152 1.00 93.25 215 GLY A O 1
ATOM 1609 N N . GLU A 1 216 ? 4.061 4.803 -13.676 1.00 93.50 216 GLU A N 1
ATOM 1610 C CA . GLU A 1 216 ? 3.516 5.947 -12.955 1.00 93.50 216 GLU A CA 1
ATOM 1611 C C . GLU A 1 216 ? 2.064 6.173 -13.369 1.00 93.50 216 GLU A C 1
ATOM 1613 O O . GLU A 1 216 ? 1.751 6.284 -14.555 1.00 93.50 216 GLU A O 1
ATOM 1618 N N . HIS A 1 217 ? 1.180 6.278 -12.385 1.00 95.88 217 HIS A N 1
ATOM 1619 C CA . HIS A 1 217 ? -0.243 6.524 -12.580 1.00 95.88 217 HIS A CA 1
ATOM 1620 C C . HIS A 1 217 ? -0.658 7.777 -11.828 1.00 95.88 217 HIS A C 1
ATOM 1622 O O . HIS A 1 217 ? -0.048 8.165 -10.835 1.00 95.88 217 HIS A O 1
ATOM 1628 N N . THR A 1 218 ? -1.737 8.407 -12.274 1.00 95.62 218 THR A N 1
ATOM 1629 C CA . THR A 1 218 ? -2.395 9.473 -11.515 1.00 95.62 218 THR A CA 1
ATOM 1630 C C . THR A 1 218 ? -3.821 9.050 -11.213 1.00 95.62 218 THR A C 1
ATOM 1632 O O . THR A 1 218 ? -4.543 8.620 -12.109 1.00 95.62 218 THR A O 1
ATOM 1635 N N . PHE A 1 219 ? -4.229 9.198 -9.956 1.00 96.88 219 PHE A N 1
ATOM 1636 C CA . PHE A 1 219 ? -5.609 9.004 -9.531 1.00 96.88 219 PHE A CA 1
ATOM 1637 C C . PHE A 1 219 ? -6.209 10.344 -9.116 1.00 96.88 219 PHE A C 1
ATOM 1639 O O . PHE A 1 219 ? -5.643 11.054 -8.282 1.00 96.88 219 PHE A O 1
ATOM 1646 N N . VAL A 1 220 ? -7.352 10.688 -9.706 1.00 96.12 220 VAL A N 1
ATOM 1647 C CA . VAL A 1 220 ? -8.032 11.983 -9.522 1.00 96.12 220 VAL A CA 1
ATOM 1648 C C . VAL A 1 220 ? -9.334 11.832 -8.743 1.00 96.12 220 VAL A C 1
ATOM 1650 O O . VAL A 1 220 ? -10.312 12.522 -9.004 1.00 96.12 220 VAL A O 1
ATOM 1653 N N . GLY A 1 221 ? -9.342 10.905 -7.787 1.00 95.62 221 GLY A N 1
ATOM 1654 C CA . GLY A 1 221 ? -10.467 10.718 -6.888 1.00 95.62 221 GLY A CA 1
ATOM 1655 C C . GLY A 1 221 ? -11.588 9.896 -7.501 1.00 95.62 221 GLY A C 1
ATOM 1656 O O . GLY A 1 221 ? -11.713 9.721 -8.720 1.00 95.62 221 GLY A O 1
ATOM 1657 N N . PHE A 1 222 ? -12.406 9.358 -6.609 1.00 97.56 222 PHE A N 1
ATOM 1658 C CA . PHE A 1 222 ? -13.622 8.650 -6.960 1.00 97.56 222 PHE A CA 1
ATOM 1659 C C . PHE A 1 222 ? -14.536 8.632 -5.739 1.00 97.56 222 PHE A C 1
ATOM 1661 O O . PHE A 1 222 ? -14.115 8.216 -4.663 1.00 97.56 222 PHE A O 1
ATOM 1668 N N . ASP A 1 223 ? -15.767 9.106 -5.899 1.00 97.44 223 ASP A N 1
ATOM 1669 C CA . ASP A 1 223 ? -16.774 9.104 -4.843 1.00 97.44 223 ASP A CA 1
ATOM 1670 C C . ASP A 1 223 ? -17.975 8.282 -5.308 1.00 97.44 223 ASP A C 1
ATOM 1672 O O . ASP A 1 223 ? -18.600 8.598 -6.324 1.00 97.44 223 ASP A O 1
ATOM 1676 N N . PHE A 1 224 ? -18.261 7.209 -4.578 1.00 96.94 224 PHE A N 1
ATOM 1677 C CA . PHE A 1 224 ? -19.338 6.287 -4.881 1.00 96.94 224 PHE A CA 1
ATOM 1678 C C . PHE A 1 224 ? -20.114 5.923 -3.622 1.00 96.94 224 PHE A C 1
ATOM 1680 O O . PHE A 1 224 ? -19.550 5.524 -2.603 1.00 96.94 224 PHE A O 1
ATOM 1687 N N . ALA A 1 225 ? -21.434 6.030 -3.727 1.00 96.31 225 ALA A N 1
ATOM 1688 C CA . ALA A 1 225 ? -22.371 5.515 -2.747 1.00 96.31 225 ALA A CA 1
ATOM 1689 C C . ALA A 1 225 ? -23.275 4.492 -3.431 1.00 96.31 225 ALA A C 1
ATOM 1691 O O . ALA A 1 225 ? -23.911 4.805 -4.442 1.00 96.31 225 ALA A O 1
ATOM 1692 N N . GLN A 1 226 ? -23.315 3.285 -2.877 1.00 91.81 226 GLN A N 1
ATOM 1693 C CA . GLN A 1 226 ? -24.136 2.195 -3.374 1.00 91.81 226 GLN A CA 1
ATOM 1694 C C . GLN A 1 226 ? -25.623 2.588 -3.316 1.00 91.81 226 GLN A C 1
ATOM 1696 O O . GLN A 1 226 ? -26.132 2.936 -2.245 1.00 91.81 226 GLN A O 1
ATOM 1701 N N . PRO A 1 227 ? -26.348 2.549 -4.447 1.00 90.12 227 PRO A N 1
ATOM 1702 C CA . PRO A 1 227 ? -27.792 2.748 -4.439 1.00 90.12 227 PRO A CA 1
ATOM 1703 C C . PRO A 1 227 ? -28.499 1.580 -3.738 1.00 90.12 227 PRO A C 1
ATOM 1705 O O . PRO A 1 227 ? -28.159 0.427 -3.991 1.00 90.12 227 PRO A O 1
ATOM 1708 N N . ALA A 1 228 ? -29.525 1.868 -2.930 1.00 81.25 228 ALA A N 1
ATOM 1709 C CA . ALA A 1 228 ? -30.233 0.865 -2.120 1.00 81.25 228 ALA A CA 1
ATOM 1710 C C . ALA A 1 228 ? -30.820 -0.310 -2.932 1.00 81.25 228 ALA A C 1
ATOM 1712 O O . ALA A 1 228 ? -30.822 -1.441 -2.459 1.00 81.25 228 ALA A O 1
ATOM 1713 N N . ASP A 1 229 ? -31.275 -0.055 -4.163 1.00 79.69 229 ASP A N 1
ATOM 1714 C CA . ASP A 1 229 ? -31.901 -1.065 -5.032 1.00 79.69 229 ASP A CA 1
ATOM 1715 C C . ASP A 1 229 ? -30.927 -1.682 -6.056 1.00 79.69 229 ASP A C 1
ATOM 1717 O O . ASP A 1 229 ? -31.334 -2.438 -6.944 1.00 79.69 229 ASP A O 1
ATOM 1721 N N . ALA A 1 230 ? -29.639 -1.331 -5.999 1.00 78.81 230 ALA A N 1
ATOM 1722 C CA . ALA A 1 230 ? -28.645 -1.800 -6.957 1.00 78.81 230 ALA A CA 1
ATOM 1723 C C . ALA A 1 230 ? -27.914 -3.052 -6.459 1.00 78.81 230 ALA A C 1
ATOM 1725 O O . ALA A 1 230 ? -27.699 -3.243 -5.267 1.00 78.81 230 ALA A O 1
ATOM 1726 N N . ARG A 1 231 ? -27.456 -3.881 -7.409 1.00 84.19 231 ARG A N 1
ATOM 1727 C CA . ARG A 1 231 ? -26.521 -4.977 -7.118 1.00 84.19 231 ARG A CA 1
ATOM 1728 C C . ARG A 1 231 ? -25.265 -4.427 -6.446 1.00 84.19 231 ARG A C 1
ATOM 1730 O O . ARG A 1 231 ? -24.720 -3.434 -6.940 1.00 84.19 231 ARG A O 1
ATOM 1737 N N . GLY A 1 232 ? -24.836 -5.097 -5.384 1.00 90.00 232 GLY A N 1
ATOM 1738 C CA . GLY A 1 232 ? -23.648 -4.776 -4.607 1.00 90.00 232 GLY A CA 1
ATOM 1739 C C . GLY A 1 232 ? -22.370 -4.696 -5.434 1.00 90.00 232 GLY A C 1
ATOM 1740 O O . GLY A 1 232 ? -22.263 -5.333 -6.486 1.00 90.00 232 GLY A O 1
ATOM 1741 N N . LEU A 1 233 ? -21.433 -3.854 -4.998 1.00 95.31 233 LEU A N 1
ATOM 1742 C CA . LEU A 1 233 ? -20.178 -3.590 -5.700 1.00 95.31 233 LEU A CA 1
ATOM 1743 C C . LEU A 1 233 ? -19.027 -4.365 -5.051 1.00 95.31 233 LEU A C 1
ATOM 1745 O O . LEU A 1 233 ? -18.653 -4.110 -3.909 1.00 95.31 233 LEU A O 1
ATOM 1749 N N . HIS A 1 234 ? -18.398 -5.232 -5.840 1.00 96.81 234 HIS A N 1
ATOM 1750 C CA . HIS A 1 234 ? -17.116 -5.847 -5.529 1.00 96.81 234 HIS A CA 1
ATOM 1751 C C . HIS A 1 234 ? -16.018 -5.180 -6.362 1.00 96.81 234 HIS A C 1
ATOM 1753 O O . HIS A 1 234 ? -16.018 -5.280 -7.590 1.00 96.81 234 HIS A O 1
ATOM 1759 N N . LEU A 1 235 ? -15.079 -4.500 -5.706 1.00 97.62 235 LEU A N 1
ATOM 1760 C CA . LEU A 1 235 ? -13.964 -3.800 -6.341 1.00 97.62 235 LEU A CA 1
ATOM 1761 C C . LEU A 1 235 ? -12.624 -4.357 -5.854 1.00 97.62 235 LEU A C 1
ATOM 1763 O O . LEU A 1 235 ? -12.291 -4.251 -4.681 1.00 97.62 235 LEU A O 1
ATOM 1767 N N . GLU A 1 236 ? -11.806 -4.866 -6.767 1.00 98.06 236 GLU A N 1
ATOM 1768 C CA . GLU A 1 236 ? -10.401 -5.177 -6.517 1.00 98.06 236 GLU A CA 1
ATOM 1769 C C . GLU A 1 236 ? -9.505 -4.330 -7.424 1.00 98.06 236 GLU A C 1
ATOM 1771 O O . GLU A 1 236 ? -9.657 -4.327 -8.644 1.00 98.06 236 GLU A O 1
ATOM 1776 N N . ILE A 1 237 ? -8.544 -3.628 -6.825 1.00 98.00 237 ILE A N 1
ATOM 1777 C CA . ILE A 1 237 ? -7.502 -2.871 -7.516 1.00 98.00 237 ILE A CA 1
ATOM 1778 C C . ILE A 1 237 ? -6.157 -3.458 -7.105 1.00 98.00 237 ILE A C 1
ATOM 1780 O O . ILE A 1 237 ? -5.775 -3.421 -5.933 1.00 98.00 237 ILE A O 1
ATOM 1784 N N . LYS A 1 238 ? -5.420 -3.987 -8.080 1.00 96.88 238 LYS A N 1
ATOM 1785 C CA . LYS A 1 238 ? -4.119 -4.618 -7.851 1.00 96.88 238 LYS A CA 1
ATOM 1786 C C . LYS A 1 238 ? -3.029 -4.056 -8.747 1.00 96.88 238 LYS A C 1
ATOM 1788 O O . LYS A 1 238 ? -3.290 -3.669 -9.885 1.00 96.88 238 LYS A O 1
ATOM 1793 N N . GLY A 1 239 ? -1.805 -4.059 -8.238 1.00 95.94 239 GLY A N 1
ATOM 1794 C CA . GLY A 1 239 ? -0.606 -3.671 -8.974 1.00 95.94 239 GLY A CA 1
ATOM 1795 C C . GLY A 1 239 ? 0.553 -4.634 -8.750 1.00 95.94 239 GLY A C 1
ATOM 1796 O O . GLY A 1 239 ? 0.377 -5.774 -8.320 1.00 95.94 239 GLY A O 1
ATOM 1797 N N . CYS A 1 240 ? 1.755 -4.166 -9.073 1.00 93.94 240 CYS A N 1
ATOM 1798 C CA . CYS A 1 240 ? 3.004 -4.917 -8.980 1.00 93.94 240 CYS A CA 1
ATOM 1799 C C . CYS A 1 240 ? 3.924 -4.355 -7.873 1.00 93.94 240 CYS A C 1
ATOM 1801 O O . CYS A 1 240 ? 5.132 -4.184 -8.064 1.00 93.94 240 CYS A O 1
ATOM 1803 N N . GLY A 1 241 ? 3.350 -4.016 -6.716 1.00 92.44 241 GLY A N 1
ATOM 1804 C CA . GLY A 1 241 ? 4.049 -3.422 -5.575 1.00 92.44 241 GLY A CA 1
ATOM 1805 C C . GLY A 1 241 ? 4.631 -2.049 -5.912 1.00 92.44 241 GLY A C 1
ATOM 1806 O O . GLY A 1 241 ? 3.987 -1.223 -6.554 1.00 92.44 241 GLY A O 1
ATOM 1807 N N . ALA A 1 242 ? 5.896 -1.826 -5.544 1.00 88.38 242 ALA A N 1
ATOM 1808 C CA . ALA A 1 242 ? 6.619 -0.583 -5.829 1.00 88.38 242 ALA A CA 1
ATOM 1809 C C . ALA A 1 242 ? 6.789 -0.273 -7.332 1.00 88.38 242 ALA A C 1
ATOM 1811 O O . ALA A 1 242 ? 7.145 0.847 -7.680 1.00 88.38 242 ALA A O 1
ATOM 1812 N N . ALA A 1 243 ? 6.551 -1.242 -8.227 1.00 92.94 243 ALA A N 1
ATOM 1813 C CA . ALA A 1 243 ? 6.574 -1.009 -9.672 1.00 92.94 243 ALA A CA 1
ATOM 1814 C C . ALA A 1 243 ? 5.279 -0.367 -10.207 1.00 92.94 243 ALA A C 1
ATOM 1816 O O . ALA A 1 243 ? 5.252 0.047 -11.365 1.00 92.94 243 ALA A O 1
ATOM 1817 N N . THR A 1 244 ? 4.221 -0.297 -9.394 1.00 95.69 244 THR A N 1
ATOM 1818 C CA . THR A 1 244 ? 2.974 0.414 -9.697 1.00 95.69 244 THR A CA 1
ATOM 1819 C C . THR A 1 244 ? 2.857 1.589 -8.734 1.00 95.69 244 THR A C 1
ATOM 1821 O O . THR A 1 244 ? 2.336 1.452 -7.624 1.00 95.69 244 THR A O 1
ATOM 1824 N N . HIS A 1 245 ? 3.386 2.734 -9.157 1.00 94.94 245 HIS A N 1
ATOM 1825 C CA . HIS A 1 245 ? 3.367 3.962 -8.375 1.00 94.94 245 HIS A CA 1
ATOM 1826 C C . HIS A 1 245 ? 2.184 4.833 -8.794 1.00 94.94 245 HIS A C 1
ATOM 1828 O O . HIS A 1 245 ? 1.930 5.010 -9.985 1.00 94.94 245 HIS A O 1
ATOM 1834 N N . ILE A 1 246 ? 1.433 5.350 -7.824 1.00 96.19 246 ILE A N 1
ATOM 1835 C CA . ILE A 1 246 ? 0.235 6.145 -8.070 1.00 96.19 246 ILE A CA 1
ATOM 1836 C C . ILE A 1 246 ? 0.321 7.453 -7.302 1.00 96.19 246 ILE A C 1
ATOM 1838 O O . ILE A 1 246 ? 0.284 7.478 -6.070 1.00 96.19 246 ILE A O 1
ATOM 1842 N N . LEU A 1 247 ? 0.329 8.550 -8.051 1.00 95.50 247 LEU A N 1
ATOM 1843 C CA . LEU A 1 247 ? 0.121 9.881 -7.518 1.00 95.50 247 LEU A CA 1
ATOM 1844 C C . LEU A 1 247 ? -1.366 10.073 -7.186 1.00 95.50 247 LEU A C 1
ATOM 1846 O O . LEU A 1 247 ? -2.209 10.235 -8.075 1.00 95.50 247 LEU A O 1
ATOM 1850 N N . TRP A 1 248 ? -1.687 10.038 -5.897 1.00 95.56 248 TRP A N 1
ATOM 1851 C CA . TRP A 1 248 ? -3.040 10.081 -5.349 1.00 95.56 248 TRP A CA 1
ATOM 1852 C C . TRP A 1 248 ? -3.453 11.533 -5.088 1.00 95.56 248 TRP A C 1
ATOM 1854 O O . TRP A 1 248 ? -3.039 12.140 -4.100 1.00 95.56 248 TRP A O 1
ATOM 1864 N N . ARG A 1 249 ? -4.221 12.137 -6.001 1.00 95.50 249 ARG A N 1
ATOM 1865 C CA . ARG A 1 249 ? -4.527 13.581 -5.963 1.00 95.50 249 ARG A CA 1
ATOM 1866 C C . ARG A 1 249 ? -5.807 13.936 -5.227 1.00 95.50 249 ARG A C 1
ATOM 1868 O O . ARG A 1 249 ? -5.901 15.044 -4.708 1.00 95.50 249 ARG A O 1
ATOM 1875 N N . GLU A 1 250 ? -6.761 13.018 -5.179 1.00 96.38 250 GLU A N 1
ATOM 1876 C CA . GLU A 1 250 ? -8.041 13.210 -4.505 1.00 96.38 250 GLU A CA 1
ATOM 1877 C C . GLU A 1 250 ? -8.493 11.909 -3.815 1.00 96.38 250 GLU A C 1
ATOM 1879 O O . GLU A 1 250 ? -8.015 10.828 -4.177 1.00 96.38 250 GLU A O 1
ATOM 1884 N N . PRO A 1 251 ? -9.399 11.986 -2.823 1.00 97.75 251 PRO A N 1
ATOM 1885 C CA . PRO A 1 251 ? -9.860 10.819 -2.075 1.00 97.75 251 PRO A CA 1
ATOM 1886 C C . PRO A 1 251 ? -10.593 9.766 -2.910 1.00 97.75 251 PRO A C 1
ATOM 1888 O O . PRO A 1 251 ? -11.360 10.085 -3.822 1.00 97.75 251 PRO A O 1
ATOM 1891 N N . LEU A 1 252 ? -10.425 8.505 -2.514 1.00 98.44 252 LEU A N 1
ATOM 1892 C CA . LEU A 1 252 ? -11.343 7.420 -2.849 1.00 98.44 252 LEU A CA 1
ATOM 1893 C C . LEU A 1 252 ? -12.345 7.281 -1.703 1.00 98.44 252 LEU A C 1
ATOM 1895 O O . LEU A 1 252 ? -11.952 6.915 -0.597 1.00 98.44 252 LEU A O 1
ATOM 1899 N N . ARG A 1 253 ? -13.619 7.569 -1.969 1.00 98.38 253 ARG A N 1
ATOM 1900 C CA . ARG A 1 253 ? -14.716 7.417 -1.011 1.00 98.38 253 ARG A CA 1
ATOM 1901 C C . ARG A 1 253 ? -15.684 6.362 -1.512 1.00 98.38 253 ARG A C 1
ATOM 1903 O O . ARG A 1 253 ? -16.291 6.545 -2.565 1.00 98.38 253 ARG A O 1
ATOM 1910 N N . LEU A 1 254 ? -15.825 5.278 -0.761 1.00 98.00 254 LEU A N 1
ATOM 1911 C CA . LEU A 1 254 ? -16.794 4.225 -1.043 1.00 98.00 254 LEU A CA 1
ATOM 1912 C C . LEU A 1 254 ? -17.745 4.086 0.141 1.00 98.00 254 LEU A C 1
ATOM 1914 O O . LEU A 1 254 ? -17.310 4.023 1.291 1.00 98.00 254 LEU A O 1
ATOM 1918 N N . ARG A 1 255 ? -19.042 4.068 -0.162 1.00 96.88 255 ARG A N 1
ATOM 1919 C CA . ARG A 1 255 ? -20.121 3.970 0.820 1.00 96.88 255 ARG A CA 1
ATOM 1920 C C . ARG A 1 255 ? -21.067 2.833 0.465 1.00 96.88 255 ARG A C 1
ATOM 1922 O O . ARG A 1 255 ? -21.605 2.851 -0.643 1.00 96.88 255 ARG A O 1
ATOM 1929 N N . GLY A 1 256 ? -21.308 1.901 1.385 1.00 94.44 256 GLY A N 1
ATOM 1930 C CA . GLY A 1 256 ? -22.277 0.818 1.171 1.00 94.44 256 GLY A CA 1
ATOM 1931 C C . GLY A 1 256 ? -21.810 -0.291 0.223 1.00 94.44 256 GLY A C 1
ATOM 1932 O O . GLY A 1 256 ? -22.661 -0.888 -0.426 1.00 94.44 256 GLY A O 1
ATOM 1933 N N . VAL A 1 257 ? -20.500 -0.489 0.021 1.00 95.38 257 VAL A N 1
ATOM 1934 C CA . VAL A 1 257 ? -19.993 -1.467 -0.965 1.00 95.38 257 VAL A CA 1
ATOM 1935 C C . VAL A 1 257 ? -19.703 -2.822 -0.320 1.00 95.38 257 VAL A C 1
ATOM 1937 O O . VAL A 1 257 ? -19.019 -2.877 0.697 1.00 95.38 257 VAL A O 1
ATOM 1940 N N . ASP A 1 258 ? -20.134 -3.909 -0.962 1.00 96.12 258 ASP A N 1
ATOM 1941 C CA . ASP A 1 258 ? -19.980 -5.282 -0.458 1.00 96.12 258 ASP A CA 1
ATOM 1942 C C . ASP A 1 258 ? -18.511 -5.675 -0.250 1.00 96.12 258 ASP A C 1
ATOM 1944 O O . ASP A 1 258 ? -18.151 -6.356 0.707 1.00 96.12 258 ASP A O 1
ATOM 1948 N N . SER A 1 259 ? -17.611 -5.286 -1.162 1.00 97.31 259 SER A N 1
ATOM 1949 C CA . SER A 1 259 ? -16.185 -5.486 -0.907 1.00 97.31 259 SER A CA 1
ATOM 1950 C C . SER A 1 259 ? -15.277 -4.553 -1.687 1.00 97.31 259 SER A C 1
ATOM 1952 O O . SER A 1 259 ? -15.440 -4.389 -2.897 1.00 97.31 259 SER A O 1
ATOM 1954 N N . VAL A 1 260 ? -14.224 -4.074 -1.032 1.00 98.44 260 VAL A N 1
ATOM 1955 C CA . VAL A 1 260 ? -13.106 -3.366 -1.654 1.00 98.44 260 VAL A CA 1
ATOM 1956 C C . VAL A 1 260 ? -11.773 -4.000 -1.262 1.00 98.44 260 VAL A C 1
ATOM 1958 O O . VAL A 1 260 ? -11.508 -4.259 -0.089 1.00 98.44 260 VAL A O 1
ATOM 1961 N N . ALA A 1 261 ? -10.911 -4.237 -2.248 1.00 98.62 261 ALA A N 1
ATOM 1962 C CA . ALA A 1 261 ? -9.565 -4.756 -2.057 1.00 98.62 261 ALA A CA 1
ATOM 1963 C C . ALA A 1 261 ? -8.528 -3.902 -2.801 1.00 98.62 261 ALA A C 1
ATOM 1965 O O . ALA A 1 261 ? -8.618 -3.731 -4.015 1.00 98.62 261 ALA A O 1
ATOM 1966 N N . LEU A 1 262 ? -7.517 -3.406 -2.087 1.00 98.62 262 LEU A N 1
ATOM 1967 C CA . LEU A 1 262 ? -6.328 -2.765 -2.654 1.00 98.62 262 LEU A CA 1
ATOM 1968 C C . LEU A 1 262 ? -5.109 -3.649 -2.386 1.00 98.62 262 LEU A C 1
ATOM 1970 O O . LEU A 1 262 ? -4.842 -3.982 -1.229 1.00 98.62 262 LEU A O 1
ATOM 1974 N N . ARG A 1 263 ? -4.373 -4.040 -3.434 1.00 98.44 263 ARG A N 1
ATOM 1975 C CA . ARG A 1 263 ? -3.243 -4.975 -3.303 1.00 98.44 263 ARG A CA 1
ATOM 1976 C C . ARG A 1 263 ? -2.005 -4.551 -4.077 1.00 98.44 263 ARG A C 1
ATOM 1978 O O . ARG A 1 263 ? -2.083 -4.311 -5.281 1.00 98.44 263 ARG A O 1
ATOM 1985 N N . GLY A 1 264 ? -0.848 -4.552 -3.417 1.00 97.62 264 GLY A N 1
ATOM 1986 C CA . GLY A 1 264 ? 0.436 -4.365 -4.094 1.00 97.62 264 GLY A CA 1
ATOM 1987 C C . GLY A 1 264 ? 0.520 -3.029 -4.834 1.00 97.62 264 GLY A C 1
ATOM 1988 O O . GLY A 1 264 ? 0.878 -3.004 -6.011 1.00 97.62 264 GLY A O 1
ATOM 1989 N N . LEU A 1 265 ? 0.141 -1.932 -4.176 1.00 98.00 265 LEU A N 1
ATOM 1990 C CA . LEU A 1 265 ? 0.170 -0.578 -4.736 1.00 98.00 265 LEU A CA 1
ATOM 1991 C C . LEU A 1 265 ? 1.140 0.306 -3.949 1.00 98.00 265 LEU A C 1
ATOM 1993 O O . LEU A 1 265 ? 1.216 0.203 -2.725 1.00 98.00 265 LEU A O 1
ATOM 1997 N N . SER A 1 266 ? 1.841 1.209 -4.635 1.00 97.06 266 SER A N 1
ATOM 1998 C CA . SER A 1 266 ? 2.568 2.308 -3.994 1.00 97.06 266 SER A CA 1
ATOM 1999 C C . SER A 1 266 ? 1.802 3.607 -4.219 1.00 97.06 266 SER A C 1
ATOM 2001 O O . SER A 1 266 ? 1.755 4.106 -5.338 1.00 97.06 266 SER A O 1
ATOM 2003 N N . LEU A 1 267 ? 1.180 4.136 -3.169 1.00 96.62 267 LEU A N 1
ATOM 2004 C CA . LEU A 1 267 ? 0.344 5.331 -3.197 1.00 96.62 267 LEU A CA 1
ATOM 2005 C C . LEU A 1 267 ? 1.079 6.504 -2.558 1.00 96.62 267 LEU A C 1
ATOM 2007 O O . LEU A 1 267 ? 1.543 6.407 -1.419 1.00 96.62 267 LEU A O 1
ATOM 2011 N N . GLU A 1 268 ? 1.105 7.628 -3.260 1.00 95.12 268 GLU A N 1
ATOM 2012 C CA . GLU A 1 268 ? 1.699 8.860 -2.764 1.00 95.12 268 GLU A CA 1
ATOM 2013 C C . GLU A 1 268 ? 0.695 10.013 -2.833 1.00 95.12 268 GLU A C 1
ATOM 2015 O O . GLU A 1 268 ? 0.214 10.372 -3.909 1.00 95.12 268 GLU A O 1
ATOM 2020 N N . LEU A 1 269 ? 0.335 10.580 -1.682 1.00 94.88 269 LEU A N 1
ATOM 2021 C CA . LEU A 1 269 ? -0.701 11.607 -1.595 1.00 94.88 269 LEU A CA 1
ATOM 2022 C C . LEU A 1 269 ? -0.163 12.977 -2.026 1.00 94.88 269 LEU A C 1
ATOM 2024 O O . LEU A 1 269 ? 0.748 13.524 -1.410 1.00 94.88 269 LEU A O 1
ATOM 2028 N N . ALA A 1 270 ? -0.830 13.592 -3.003 1.00 93.00 270 ALA A N 1
ATOM 2029 C CA . ALA A 1 270 ? -0.574 14.963 -3.455 1.00 93.00 270 ALA A CA 1
ATOM 2030 C C . ALA A 1 270 ? -1.503 16.008 -2.801 1.00 93.00 270 ALA A C 1
ATOM 2032 O O . ALA A 1 270 ? -1.585 17.154 -3.248 1.00 93.00 270 ALA A O 1
ATOM 2033 N N . PHE A 1 271 ? -2.235 15.616 -1.759 1.00 93.50 271 PHE A N 1
ATOM 2034 C CA . PHE A 1 271 ? -3.149 16.463 -0.995 1.00 93.50 271 PHE A CA 1
ATOM 2035 C C . PHE A 1 271 ? -3.098 16.095 0.492 1.00 93.50 271 PHE A C 1
ATOM 2037 O O . PHE A 1 271 ? -2.506 15.088 0.872 1.00 93.50 271 PHE A O 1
ATOM 2044 N N . VAL A 1 272 ? -3.712 16.929 1.334 1.00 94.75 272 VAL A N 1
ATOM 2045 C CA . VAL A 1 272 ? -3.781 16.713 2.785 1.00 94.75 272 VAL A CA 1
ATOM 2046 C C . VAL A 1 272 ? -5.232 16.419 3.167 1.00 94.75 272 VAL A C 1
ATOM 2048 O O . VAL A 1 272 ? -6.045 17.344 3.103 1.00 94.75 272 VAL A O 1
ATOM 2051 N N . PRO A 1 273 ? -5.576 15.173 3.545 1.00 95.56 273 PRO A N 1
ATOM 2052 C CA . PRO A 1 273 ? -6.868 14.870 4.147 1.00 95.56 273 PRO A CA 1
ATOM 2053 C C . PRO A 1 273 ? -7.056 15.680 5.437 1.00 95.56 273 PRO A C 1
ATOM 2055 O O . PRO A 1 273 ? -6.140 15.761 6.261 1.00 95.56 273 PRO A O 1
ATOM 2058 N N . ASP A 1 274 ? -8.233 16.280 5.601 1.00 93.62 274 ASP A N 1
ATOM 2059 C CA . ASP A 1 274 ? -8.622 17.123 6.739 1.00 93.62 274 ASP A CA 1
ATOM 2060 C C . ASP A 1 274 ? -10.142 17.031 6.946 1.00 93.62 274 ASP A C 1
ATOM 2062 O O . ASP A 1 274 ? -10.852 16.531 6.072 1.00 93.62 274 ASP A O 1
ATOM 2066 N N . LYS A 1 275 ? -10.648 17.566 8.061 1.00 90.19 275 LYS A N 1
ATOM 2067 C CA . LYS A 1 275 ? -12.084 17.681 8.366 1.00 90.19 275 LYS A CA 1
ATOM 2068 C C . LYS A 1 275 ? -12.811 16.336 8.376 1.00 90.19 275 LYS A C 1
ATOM 2070 O O . LYS A 1 275 ? -13.873 16.192 7.775 1.00 90.19 275 LYS A O 1
ATOM 2075 N N . ASP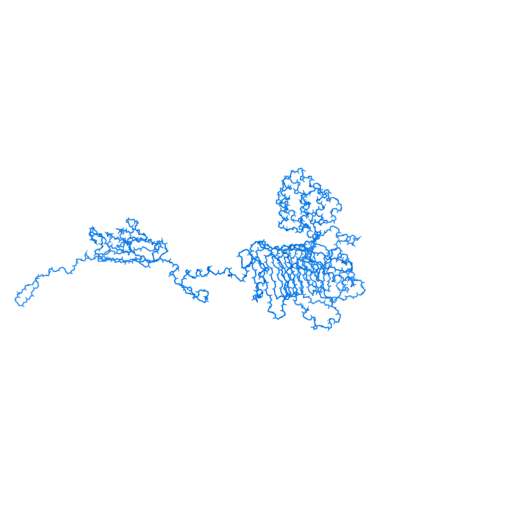 A 1 276 ? -12.243 15.388 9.112 1.00 93.25 276 ASP A N 1
ATOM 2076 C CA . ASP A 1 276 ? -12.779 14.040 9.335 1.00 93.25 276 ASP A CA 1
ATOM 2077 C C . ASP A 1 276 ? -12.830 13.157 8.078 1.00 93.25 276 ASP A C 1
ATOM 2079 O O . ASP A 1 276 ? -13.680 12.275 7.948 1.00 93.25 276 ASP A O 1
ATOM 2083 N N . ASP A 1 277 ? -11.916 13.402 7.141 1.00 95.75 277 ASP A N 1
ATOM 2084 C CA . ASP A 1 277 ? -11.804 12.655 5.892 1.00 95.75 277 ASP A CA 1
ATOM 2085 C C . ASP A 1 277 ? -10.479 11.885 5.786 1.00 95.75 277 ASP A C 1
ATOM 2087 O O . ASP A 1 277 ? -9.541 12.084 6.566 1.00 95.75 277 ASP A O 1
ATOM 2091 N N . ALA A 1 278 ? -10.388 11.000 4.795 1.00 98.06 278 ALA A N 1
ATOM 2092 C CA . ALA A 1 278 ? -9.193 10.216 4.526 1.00 98.06 278 ALA A CA 1
ATOM 2093 C C . ALA A 1 278 ? -8.884 10.126 3.033 1.00 98.06 278 ALA A C 1
ATOM 2095 O O . ALA A 1 278 ? -9.740 10.381 2.189 1.00 98.06 278 ALA A O 1
ATOM 2096 N N . ALA A 1 279 ? -7.653 9.741 2.690 1.00 98.06 279 ALA A N 1
ATOM 2097 C CA . ALA A 1 279 ? -7.317 9.474 1.292 1.00 98.06 279 ALA A CA 1
ATOM 2098 C C . ALA A 1 279 ? -8.006 8.218 0.748 1.00 98.06 279 ALA A C 1
ATOM 2100 O O . ALA A 1 279 ? -8.394 8.185 -0.423 1.00 98.06 279 ALA A O 1
ATOM 2101 N N . LEU A 1 280 ? -8.178 7.221 1.614 1.00 98.75 280 LEU A N 1
ATOM 2102 C CA . LEU A 1 280 ? -8.995 6.038 1.402 1.00 98.75 280 LEU A CA 1
ATOM 2103 C C . LEU A 1 280 ? -10.080 6.022 2.484 1.00 98.75 280 LEU A C 1
ATOM 2105 O O . LEU A 1 280 ? -9.783 5.765 3.650 1.00 98.75 280 LEU A O 1
ATOM 2109 N N . HIS A 1 281 ? -11.312 6.354 2.106 1.00 98.62 281 HIS A N 1
ATOM 2110 C CA . HIS A 1 281 ? -12.457 6.469 3.005 1.00 98.62 281 HIS A CA 1
ATOM 2111 C C . HIS A 1 281 ? -13.480 5.384 2.672 1.00 98.62 281 HIS A C 1
ATOM 2113 O O . HIS A 1 281 ? -14.065 5.378 1.586 1.00 98.62 281 HIS A O 1
ATOM 2119 N N . PHE A 1 282 ? -13.719 4.496 3.630 1.00 98.44 282 PHE A N 1
ATOM 2120 C CA . PHE A 1 282 ? -14.683 3.408 3.527 1.00 98.44 282 PHE A CA 1
ATOM 2121 C C . PHE A 1 282 ? -15.717 3.557 4.644 1.00 98.44 282 PHE A C 1
ATOM 2123 O O . PHE A 1 282 ? -15.352 3.592 5.816 1.00 98.44 282 PHE A O 1
ATOM 2130 N N . ASP A 1 283 ? -16.988 3.698 4.283 1.00 96.31 283 ASP A N 1
ATOM 2131 C CA . ASP A 1 283 ? -18.107 3.859 5.225 1.00 96.31 283 ASP A CA 1
ATOM 2132 C C . ASP A 1 283 ? -19.171 2.805 4.904 1.00 96.31 283 ASP A C 1
ATOM 2134 O O . ASP A 1 283 ? -19.643 2.738 3.766 1.00 96.31 283 ASP A O 1
ATOM 2138 N N . ARG A 1 284 ? -19.519 1.960 5.883 1.00 93.25 284 ARG A N 1
ATOM 2139 C CA . ARG A 1 284 ? -20.490 0.865 5.726 1.00 93.25 284 ARG A CA 1
ATOM 2140 C C . ARG A 1 284 ? -20.129 -0.058 4.573 1.00 93.25 284 ARG A C 1
ATOM 2142 O O . ARG A 1 284 ? -20.852 -0.138 3.589 1.00 93.25 284 ARG A O 1
ATOM 2149 N N . CYS A 1 285 ? -18.937 -0.638 4.632 1.00 94.44 285 CYS A N 1
ATOM 2150 C CA . CYS A 1 285 ? -18.448 -1.562 3.611 1.00 94.44 285 CYS A CA 1
ATOM 2151 C C . CYS A 1 285 ? -18.234 -2.937 4.244 1.00 94.44 285 CYS A C 1
ATOM 2153 O O . CYS A 1 285 ? -17.374 -3.042 5.120 1.00 94.44 285 CYS A O 1
ATOM 2155 N N . ASP A 1 286 ? -18.934 -3.968 3.766 1.00 94.00 286 ASP A N 1
ATOM 2156 C CA . ASP A 1 286 ? -18.948 -5.292 4.407 1.00 94.00 286 ASP A CA 1
ATOM 2157 C C . ASP A 1 286 ? -17.541 -5.908 4.460 1.00 94.00 286 ASP A C 1
ATOM 2159 O O . ASP A 1 286 ? -17.151 -6.541 5.436 1.00 94.00 286 ASP A O 1
ATOM 2163 N N . ARG A 1 287 ? -16.718 -5.710 3.419 1.00 97.69 287 ARG A N 1
ATOM 2164 C CA . ARG A 1 287 ? -15.316 -6.156 3.428 1.00 97.69 287 ARG A CA 1
ATOM 2165 C C . ARG A 1 287 ? -14.346 -5.117 2.889 1.00 97.69 287 ARG A C 1
ATOM 2167 O O . ARG A 1 287 ? -14.388 -4.755 1.715 1.00 97.69 287 ARG A O 1
ATOM 2174 N N . VAL A 1 288 ? -13.359 -4.746 3.700 1.00 98.69 288 VAL A N 1
ATOM 2175 C CA . VAL A 1 288 ? -12.253 -3.860 3.310 1.00 98.69 288 VAL A CA 1
ATOM 2176 C C . VAL A 1 288 ? -10.936 -4.608 3.447 1.00 98.69 288 VAL A C 1
ATOM 2178 O O . VAL A 1 288 ? -10.547 -5.012 4.535 1.00 98.69 288 VAL A O 1
ATOM 2181 N N . THR A 1 289 ? -10.206 -4.791 2.350 1.00 98.81 289 THR A N 1
ATOM 2182 C CA . THR A 1 289 ? -8.862 -5.383 2.366 1.00 98.81 289 THR A CA 1
ATOM 2183 C C . THR A 1 289 ? -7.837 -4.419 1.790 1.00 98.81 289 THR A C 1
ATOM 2185 O O . THR A 1 289 ? -7.947 -3.996 0.644 1.00 98.81 289 THR A O 1
ATOM 2188 N N . ILE A 1 290 ? -6.788 -4.116 2.547 1.00 98.81 290 ILE A N 1
ATOM 2189 C CA . ILE A 1 290 ? -5.607 -3.410 2.042 1.00 98.81 290 ILE A CA 1
ATOM 2190 C C . ILE A 1 290 ? -4.399 -4.275 2.363 1.00 98.81 290 ILE A C 1
ATOM 2192 O O . ILE A 1 290 ? -4.099 -4.521 3.533 1.00 98.81 290 ILE A O 1
ATOM 2196 N N . ALA A 1 291 ? -3.729 -4.773 1.329 1.00 98.62 291 ALA A N 1
ATOM 2197 C CA . ALA A 1 291 ? -2.646 -5.726 1.495 1.00 98.62 291 ALA A CA 1
ATOM 2198 C C . ALA A 1 291 ? -1.413 -5.352 0.679 1.00 98.62 291 ALA A C 1
ATOM 2200 O O . ALA A 1 291 ? -1.513 -5.044 -0.508 1.00 98.62 291 ALA A O 1
ATOM 2201 N N . GLU A 1 292 ? -0.241 -5.456 1.303 1.00 98.31 292 GLU A N 1
ATOM 2202 C CA . GLU A 1 292 ? 1.053 -5.278 0.630 1.00 98.31 292 GLU A CA 1
ATOM 2203 C C . GLU A 1 292 ? 1.186 -3.911 -0.072 1.00 98.31 292 GLU A C 1
ATOM 2205 O O . GLU A 1 292 ? 1.878 -3.772 -1.083 1.00 98.31 292 GLU A O 1
ATOM 2210 N N . CYS A 1 293 ? 0.506 -2.887 0.450 1.00 98.56 293 CYS A N 1
ATOM 2211 C CA . CYS A 1 293 ? 0.551 -1.531 -0.081 1.00 98.56 293 CYS A CA 1
ATOM 2212 C C . CYS A 1 293 ? 1.561 -0.667 0.684 1.00 98.56 293 CYS A C 1
ATOM 2214 O O . CYS A 1 293 ? 1.710 -0.777 1.903 1.00 98.56 293 CYS A O 1
ATOM 2216 N N . ALA A 1 294 ? 2.220 0.243 -0.030 1.00 97.94 294 ALA A N 1
ATOM 2217 C CA . ALA A 1 294 ? 2.958 1.356 0.554 1.00 97.94 294 ALA A CA 1
ATOM 2218 C C . ALA A 1 294 ? 2.121 2.624 0.375 1.00 97.94 294 ALA A C 1
ATOM 2220 O O . ALA A 1 294 ? 1.796 2.972 -0.753 1.00 97.94 294 ALA A O 1
ATOM 2221 N N . ILE A 1 295 ? 1.733 3.290 1.460 1.00 97.69 295 ILE A N 1
ATOM 2222 C CA . ILE A 1 295 ? 0.897 4.495 1.414 1.00 97.69 295 ILE A CA 1
ATOM 2223 C C . ILE A 1 295 ? 1.596 5.593 2.191 1.00 97.69 295 ILE A C 1
ATOM 2225 O O . ILE A 1 295 ? 1.878 5.448 3.383 1.00 97.69 295 ILE A O 1
ATOM 2229 N N . GLU A 1 296 ? 1.861 6.699 1.515 1.00 95.38 296 GLU A N 1
ATOM 2230 C CA . GLU A 1 296 ? 2.613 7.801 2.084 1.00 95.38 296 GLU A CA 1
ATOM 2231 C C . GLU A 1 296 ? 1.953 9.144 1.806 1.00 95.38 296 GLU A C 1
ATOM 2233 O O . GLU A 1 296 ? 1.539 9.434 0.685 1.00 95.38 296 GLU A O 1
ATOM 2238 N N . GLY A 1 297 ? 1.866 9.983 2.837 1.00 94.38 297 GLY A N 1
ATOM 2239 C CA . GLY A 1 297 ? 1.254 11.291 2.697 1.00 94.38 297 GLY A CA 1
ATOM 2240 C C . GLY A 1 297 ? 1.295 12.150 3.949 1.00 94.38 297 GLY A C 1
ATOM 2241 O O . GLY A 1 297 ? 1.696 11.718 5.030 1.00 94.38 297 GLY A O 1
ATOM 2242 N N . THR A 1 298 ? 0.848 13.393 3.787 1.00 94.75 298 THR A N 1
ATOM 2243 C CA . THR A 1 298 ? 0.641 14.330 4.895 1.00 94.75 298 THR A CA 1
ATOM 2244 C C . THR A 1 298 ? -0.837 14.360 5.269 1.00 94.75 298 THR A C 1
ATOM 2246 O O . THR A 1 298 ? -1.690 14.440 4.394 1.00 94.75 298 THR A O 1
ATOM 2249 N N . THR A 1 299 ? -1.140 14.336 6.564 1.00 95.75 299 THR A N 1
ATOM 2250 C CA . THR A 1 299 ? -2.503 14.385 7.119 1.00 95.75 299 THR A CA 1
ATOM 2251 C C . THR A 1 299 ? -2.667 15.606 8.018 1.00 95.75 299 THR A C 1
ATOM 2253 O O . THR A 1 299 ? -1.683 16.144 8.532 1.00 95.75 299 THR A O 1
ATOM 2256 N N . ALA A 1 300 ? -3.897 16.089 8.183 1.00 95.19 300 ALA A N 1
ATOM 2257 C CA . ALA A 1 300 ? -4.180 17.171 9.113 1.00 95.19 300 ALA A CA 1
ATOM 2258 C C . ALA A 1 300 ? -4.322 16.650 10.549 1.00 95.19 300 ALA A C 1
ATOM 2260 O O . ALA A 1 300 ? -4.875 15.577 10.788 1.00 95.19 300 ALA A O 1
ATOM 2261 N N . LEU A 1 301 ? -3.847 17.442 11.510 1.00 92.94 301 LEU A N 1
ATOM 2262 C CA . LEU A 1 301 ? -4.019 17.175 12.935 1.00 92.94 301 LEU A CA 1
ATOM 2263 C C . LEU A 1 301 ? -5.364 17.734 13.418 1.00 92.94 301 LEU A C 1
ATOM 2265 O O . LEU A 1 301 ? -5.718 18.865 13.069 1.00 92.94 301 LEU A O 1
ATOM 2269 N N . GLY A 1 302 ? -6.069 16.967 14.253 1.00 90.69 302 GLY A N 1
ATOM 2270 C CA . GLY A 1 302 ? -7.244 17.456 14.970 1.00 90.69 302 GLY A CA 1
ATOM 2271 C C . GLY A 1 302 ? -6.880 18.607 15.906 1.00 90.69 302 GLY A C 1
ATOM 2272 O O . GLY A 1 302 ? -5.833 18.585 16.557 1.00 90.69 302 GLY A O 1
ATOM 2273 N N . ARG A 1 303 ? -7.712 19.647 15.949 1.00 89.81 303 ARG A N 1
ATOM 2274 C CA . ARG A 1 303 ? -7.415 20.865 16.713 1.00 89.81 303 ARG A CA 1
ATOM 2275 C C . ARG A 1 303 ? -8.670 21.501 17.284 1.00 89.81 303 ARG A C 1
ATOM 2277 O O . ARG A 1 303 ? -9.747 21.406 16.706 1.00 89.81 303 ARG A O 1
ATOM 2284 N N . MET A 1 304 ? -8.497 22.224 18.382 1.00 86.44 304 MET A N 1
ATOM 2285 C CA . MET A 1 304 ? -9.543 23.077 18.934 1.00 86.44 304 MET A CA 1
ATOM 2286 C C . MET A 1 304 ? -9.572 24.419 18.199 1.00 86.44 304 MET A C 1
ATOM 2288 O O . MET A 1 304 ? -8.581 25.149 18.184 1.00 86.44 304 MET A O 1
ATOM 2292 N N . GLU A 1 305 ? -10.719 24.766 17.622 1.00 87.81 305 GLU A N 1
ATOM 2293 C CA . GLU A 1 305 ? -11.022 26.106 17.118 1.00 87.81 305 GLU A CA 1
ATOM 2294 C C . GLU A 1 305 ? -12.038 26.756 18.070 1.00 87.81 305 GLU A C 1
ATOM 2296 O O . GLU A 1 305 ? -13.250 26.536 18.002 1.00 87.81 305 GLU A O 1
ATOM 2301 N N . GLY A 1 306 ? -11.525 27.517 19.042 1.00 87.12 306 GLY A N 1
ATOM 2302 C CA . GLY A 1 306 ? -12.324 27.980 20.178 1.00 87.12 306 GLY A CA 1
ATOM 2303 C C . GLY A 1 306 ? -12.736 26.805 21.070 1.00 87.12 306 GLY A C 1
ATOM 2304 O O . GLY A 1 306 ? -11.876 26.101 21.591 1.00 87.12 306 GLY A O 1
ATOM 2305 N N . ASN A 1 307 ? -14.045 26.588 21.224 1.00 84.38 307 ASN A N 1
ATOM 2306 C CA . ASN A 1 307 ? -14.607 25.482 22.014 1.00 84.38 307 ASN A CA 1
ATOM 2307 C C . ASN A 1 307 ? -15.076 24.299 21.150 1.00 84.38 307 ASN A C 1
ATOM 2309 O O . ASN A 1 307 ? -15.708 23.384 21.671 1.00 84.38 307 ASN A O 1
ATOM 2313 N N . VAL A 1 308 ? -14.818 24.326 19.839 1.00 88.69 308 VAL A N 1
ATOM 2314 C CA . VAL A 1 308 ? -15.222 23.266 18.910 1.00 88.69 308 VAL A CA 1
ATOM 2315 C C . VAL A 1 308 ? -13.986 22.506 18.459 1.00 88.69 308 VAL A C 1
ATOM 2317 O O . VAL A 1 308 ? -13.014 23.104 17.997 1.00 88.69 308 VAL A O 1
ATOM 2320 N N . PHE A 1 309 ? -14.029 21.184 18.579 1.00 88.88 309 PHE A N 1
ATOM 2321 C CA . PHE A 1 309 ? -13.014 20.324 17.994 1.00 88.88 309 PHE A CA 1
ATOM 2322 C C . PHE A 1 309 ? -13.247 20.195 16.490 1.00 88.88 309 PHE A C 1
ATOM 2324 O O . PHE A 1 309 ? -14.328 19.802 16.049 1.00 88.88 309 PHE A O 1
ATOM 2331 N N . VAL A 1 310 ? -12.223 20.522 15.707 1.00 92.88 310 VAL A N 1
ATOM 2332 C CA . VAL A 1 310 ? -12.168 20.271 14.269 1.00 92.88 310 VAL A CA 1
ATOM 2333 C C . VAL A 1 310 ? -11.342 19.003 14.060 1.00 92.88 310 VAL A C 1
ATOM 2335 O O . VAL A 1 310 ? -10.132 19.027 14.313 1.00 92.88 310 VAL A O 1
ATOM 2338 N N . PRO A 1 311 ? -11.965 17.895 13.615 1.00 93.44 311 PRO A N 1
ATOM 2339 C CA . PRO A 1 311 ? -11.249 16.659 13.336 1.00 93.44 311 PRO A CA 1
ATOM 2340 C C . PRO A 1 311 ? -10.197 16.854 12.244 1.00 93.44 311 PRO A C 1
ATOM 2342 O O . PRO A 1 311 ? -10.415 17.600 11.289 1.00 93.44 311 PRO A O 1
ATOM 2345 N N . GLY A 1 312 ? -9.071 16.155 12.385 1.00 94.75 312 GLY A N 1
ATOM 2346 C CA . GLY A 1 312 ? -8.021 16.105 11.370 1.00 94.75 312 GLY A CA 1
ATOM 2347 C C . GLY A 1 312 ? -8.387 15.195 10.196 1.00 94.75 312 GLY A C 1
ATOM 2348 O O . GLY A 1 312 ? -9.559 15.027 9.866 1.00 94.75 312 GLY A O 1
ATOM 2349 N N . GLY A 1 313 ? -7.385 14.577 9.576 1.00 96.94 313 GLY A N 1
ATOM 2350 C CA . GLY A 1 313 ? -7.584 13.566 8.535 1.00 96.94 313 GLY A CA 1
ATOM 2351 C C . GLY A 1 313 ? -6.693 12.341 8.720 1.00 96.94 313 GLY A C 1
ATOM 2352 O O . GLY A 1 313 ? -5.827 12.331 9.596 1.00 96.94 313 GLY A O 1
ATOM 2353 N N . ALA A 1 314 ? -6.890 11.318 7.886 1.00 98.31 314 ALA A N 1
ATOM 2354 C CA . ALA A 1 314 ? -6.108 10.077 7.913 1.00 98.31 314 ALA A CA 1
ATOM 2355 C C . ALA A 1 314 ? -5.666 9.606 6.515 1.00 98.31 314 ALA A C 1
ATOM 2357 O O . ALA A 1 314 ? -6.199 10.050 5.498 1.00 98.31 314 ALA A O 1
ATOM 2358 N N . LEU A 1 315 ? -4.707 8.674 6.439 1.00 98.56 315 LEU A N 1
ATOM 2359 C CA . LEU A 1 315 ? -4.438 7.970 5.175 1.00 98.56 315 LEU A CA 1
ATOM 2360 C C . LEU A 1 315 ? -5.591 7.014 4.845 1.00 98.56 315 LEU A C 1
ATOM 2362 O O . LEU A 1 315 ? -6.112 7.039 3.732 1.00 98.56 315 LEU A O 1
ATOM 2366 N N . ILE A 1 316 ? -6.008 6.214 5.830 1.00 98.81 316 ILE A N 1
ATOM 2367 C CA . ILE A 1 316 ? -7.116 5.261 5.731 1.00 98.81 316 ILE A CA 1
ATOM 2368 C C . ILE A 1 316 ? -8.130 5.554 6.839 1.00 98.81 316 ILE A C 1
ATOM 2370 O O . ILE A 1 316 ? -7.755 5.648 8.008 1.00 98.81 316 ILE A O 1
ATOM 2374 N N . ALA A 1 317 ? -9.407 5.645 6.483 1.00 98.56 317 ALA A N 1
ATOM 2375 C CA . ALA A 1 317 ? -10.524 5.623 7.419 1.00 98.56 317 ALA A CA 1
ATOM 2376 C C . ALA A 1 317 ? -11.490 4.502 7.033 1.00 98.56 317 ALA A C 1
ATOM 2378 O O . ALA A 1 317 ? -11.920 4.431 5.881 1.00 98.56 317 ALA A O 1
ATOM 2379 N N . VAL A 1 318 ? -11.828 3.648 7.999 1.00 97.94 318 VAL A N 1
ATOM 2380 C CA . VAL A 1 318 ? -12.885 2.641 7.863 1.00 97.94 318 VAL A CA 1
ATOM 2381 C C . VAL A 1 318 ? -13.899 2.862 8.972 1.00 97.94 318 VAL A C 1
ATOM 2383 O O . VAL A 1 318 ? -13.532 2.868 10.146 1.00 97.94 318 VAL A O 1
ATOM 2386 N N . ILE A 1 319 ? -15.154 3.085 8.603 1.00 94.75 319 ILE A N 1
ATOM 2387 C CA . ILE A 1 319 ? -16.257 3.377 9.517 1.00 94.75 319 ILE A CA 1
ATOM 2388 C C . ILE A 1 319 ? -17.349 2.339 9.280 1.00 94.75 319 ILE A C 1
ATOM 2390 O O . ILE A 1 319 ? -17.790 2.196 8.143 1.00 94.75 319 ILE A O 1
ATOM 2394 N N . ASP A 1 320 ? -17.791 1.673 10.347 1.00 90.38 320 ASP A N 1
ATOM 2395 C CA . ASP A 1 320 ? -18.864 0.671 10.328 1.00 90.38 320 ASP A CA 1
ATOM 2396 C C . ASP A 1 320 ? -18.606 -0.417 9.265 1.00 90.38 320 ASP A C 1
ATOM 2398 O O . ASP A 1 320 ? -19.408 -0.593 8.357 1.00 90.38 320 ASP A O 1
ATOM 2402 N N . GLY A 1 321 ? -17.435 -1.058 9.279 1.00 91.38 321 GLY A N 1
ATOM 2403 C CA . GLY A 1 321 ? -17.122 -2.135 8.332 1.00 91.38 321 GLY A CA 1
ATOM 2404 C C . GLY A 1 321 ? -17.075 -3.499 9.012 1.00 91.38 321 GLY A C 1
ATOM 2405 O O . GLY A 1 321 ? -16.370 -3.629 10.014 1.00 91.38 321 GLY A O 1
ATOM 2406 N N . ASP A 1 322 ? -17.732 -4.494 8.416 1.00 91.44 322 ASP A N 1
ATOM 2407 C CA . ASP A 1 322 ? -17.908 -5.821 9.021 1.00 91.44 322 ASP A CA 1
ATOM 2408 C C . ASP A 1 322 ? -16.607 -6.641 9.028 1.00 91.44 322 ASP A C 1
ATOM 2410 O O . ASP A 1 322 ? -16.268 -7.297 10.007 1.00 91.44 322 ASP A O 1
ATOM 2414 N N . ASP A 1 323 ? -15.826 -6.613 7.944 1.00 96.56 323 ASP A N 1
ATOM 2415 C CA . ASP A 1 323 ? -14.592 -7.396 7.809 1.00 96.56 323 ASP A CA 1
ATOM 2416 C C . ASP A 1 323 ? -13.442 -6.558 7.234 1.00 96.56 323 ASP A C 1
ATOM 2418 O O . ASP A 1 323 ? -13.243 -6.436 6.018 1.00 96.56 323 ASP A O 1
ATOM 2422 N N . VAL A 1 324 ? -12.644 -5.980 8.130 1.00 98.38 324 VAL A N 1
ATOM 2423 C CA . VAL A 1 324 ? -11.534 -5.079 7.812 1.00 98.38 324 VAL A CA 1
ATOM 2424 C C . VAL A 1 324 ? -10.200 -5.794 7.987 1.00 98.38 324 VAL A C 1
ATOM 2426 O O . VAL A 1 324 ? -9.828 -6.198 9.084 1.00 98.38 324 VAL A O 1
ATOM 2429 N N . ARG A 1 325 ? -9.409 -5.900 6.917 1.00 98.75 325 ARG A N 1
ATOM 2430 C CA . ARG A 1 325 ? -8.071 -6.508 6.945 1.00 98.75 325 ARG A CA 1
ATOM 2431 C C . ARG A 1 325 ? -7.021 -5.588 6.348 1.00 98.75 325 ARG A C 1
ATOM 2433 O O . ARG A 1 325 ? -7.013 -5.337 5.144 1.00 98.75 325 ARG A O 1
ATOM 2440 N N . LEU A 1 326 ? -6.088 -5.142 7.183 1.00 98.75 326 LEU A N 1
ATOM 2441 C CA . LEU A 1 326 ? -4.898 -4.406 6.767 1.00 98.75 326 LEU A CA 1
ATOM 2442 C C . LEU A 1 326 ? -3.674 -5.290 7.030 1.00 98.75 326 LEU A C 1
ATOM 2444 O O . LEU A 1 326 ? -3.288 -5.484 8.183 1.00 98.75 326 LEU A O 1
ATOM 2448 N N . THR A 1 327 ? -3.074 -5.851 5.980 1.00 98.69 327 THR A N 1
ATOM 2449 C CA . THR A 1 327 ? -2.012 -6.864 6.114 1.00 98.69 327 THR A CA 1
ATOM 2450 C C . THR A 1 327 ? -0.747 -6.508 5.341 1.00 98.69 327 THR A C 1
ATOM 2452 O O . THR A 1 327 ? -0.798 -6.292 4.130 1.00 98.69 327 THR A O 1
ATOM 2455 N N . GLY A 1 328 ? 0.412 -6.510 6.000 1.00 98.44 328 GLY A N 1
ATOM 2456 C CA . GLY A 1 328 ? 1.702 -6.352 5.315 1.00 98.44 328 GLY A CA 1
ATOM 2457 C C . GLY A 1 328 ? 1.925 -4.976 4.675 1.00 98.44 328 GLY A C 1
ATOM 2458 O O . GLY A 1 328 ? 2.682 -4.866 3.713 1.00 98.44 328 GLY A O 1
ATOM 2459 N N . ASN A 1 329 ? 1.252 -3.928 5.159 1.00 98.75 329 ASN A N 1
ATOM 2460 C CA . ASN A 1 329 ? 1.350 -2.584 4.587 1.00 98.75 329 ASN A CA 1
ATOM 2461 C C . ASN A 1 329 ? 2.484 -1.763 5.209 1.00 98.75 329 ASN A C 1
ATOM 2463 O O . ASN A 1 329 ? 2.856 -1.954 6.368 1.00 98.75 329 ASN A O 1
ATOM 2467 N N . THR A 1 330 ? 2.985 -0.787 4.452 1.00 98.56 330 THR A N 1
ATOM 2468 C CA . THR A 1 330 ? 3.843 0.295 4.956 1.00 98.56 330 THR A CA 1
ATOM 2469 C C . THR A 1 330 ? 3.080 1.612 4.889 1.00 98.56 330 THR A C 1
ATOM 2471 O O . THR A 1 330 ? 2.746 2.066 3.800 1.00 98.56 330 THR A O 1
ATOM 2474 N N . LEU A 1 331 ? 2.799 2.227 6.037 1.00 98.56 331 LEU A N 1
ATOM 2475 C CA . LEU A 1 331 ? 2.003 3.451 6.138 1.00 98.56 331 LEU A CA 1
ATOM 2476 C C . LEU A 1 331 ? 2.840 4.570 6.763 1.00 98.56 331 LEU A C 1
ATOM 2478 O O . LEU A 1 331 ? 3.217 4.476 7.931 1.00 98.56 331 LEU A O 1
ATOM 2482 N N . ASN A 1 332 ? 3.099 5.633 6.005 1.00 97.50 332 ASN A N 1
ATOM 2483 C CA . ASN A 1 332 ? 3.892 6.781 6.441 1.00 97.50 332 ASN A CA 1
ATOM 2484 C C . ASN A 1 332 ? 3.009 8.034 6.475 1.00 97.50 332 ASN A C 1
ATOM 2486 O O . ASN A 1 332 ? 2.770 8.662 5.442 1.00 97.50 332 ASN A O 1
ATOM 2490 N N . ALA A 1 333 ? 2.519 8.393 7.663 1.00 96.81 333 ALA A N 1
ATOM 2491 C CA . ALA A 1 333 ? 1.634 9.537 7.862 1.00 96.81 333 ALA A CA 1
ATOM 2492 C C . ALA A 1 333 ? 2.404 10.691 8.511 1.00 96.81 333 ALA A C 1
ATOM 2494 O O . ALA A 1 333 ? 2.659 10.688 9.715 1.00 96.81 333 ALA A O 1
ATOM 2495 N N . ALA A 1 334 ? 2.768 11.694 7.716 1.00 95.31 334 ALA A N 1
ATOM 2496 C CA . ALA A 1 334 ? 3.371 12.928 8.207 1.00 95.31 334 ALA A CA 1
ATOM 2497 C C . ALA A 1 334 ? 2.300 13.967 8.586 1.00 95.31 334 ALA A C 1
ATOM 2499 O O . ALA A 1 334 ? 1.136 13.879 8.186 1.00 95.31 334 ALA A O 1
ATOM 2500 N N . LEU A 1 335 ? 2.718 14.984 9.330 1.00 94.19 335 LEU A N 1
ATOM 2501 C CA . LEU A 1 335 ? 1.992 16.225 9.579 1.00 94.19 335 LEU A CA 1
ATOM 2502 C C . LEU A 1 335 ? 2.724 17.389 8.889 1.00 94.19 335 LEU A C 1
ATOM 2504 O O . LEU A 1 335 ? 3.942 17.326 8.699 1.00 94.19 335 LEU A O 1
ATOM 2508 N N . PRO A 1 336 ? 2.046 18.518 8.614 1.00 91.56 336 PRO A N 1
ATOM 2509 C CA . PRO A 1 336 ? 2.720 19.728 8.134 1.00 91.56 336 PRO A CA 1
ATOM 2510 C C . PRO A 1 336 ? 3.866 20.197 9.055 1.00 91.56 336 PRO A C 1
ATOM 2512 O O . PRO A 1 336 ? 4.839 20.788 8.599 1.00 91.56 336 PRO A O 1
ATOM 2515 N N . GLY A 1 337 ? 3.777 19.895 10.357 1.00 90.56 337 GLY A N 1
ATOM 2516 C CA . GLY A 1 337 ? 4.799 20.206 11.363 1.00 90.56 337 GLY A CA 1
ATOM 2517 C C . GLY A 1 337 ? 5.919 19.166 11.523 1.00 90.56 337 GLY A C 1
ATOM 2518 O O . GLY A 1 337 ? 6.754 19.320 12.412 1.00 90.56 337 GLY A O 1
ATOM 2519 N N . THR A 1 338 ? 5.972 18.105 10.710 1.00 93.25 338 THR A N 1
ATOM 2520 C CA . THR A 1 338 ? 6.934 17.003 10.899 1.00 93.25 338 THR A CA 1
ATOM 2521 C C . THR A 1 338 ? 8.386 17.409 10.625 1.00 93.25 338 THR A C 1
ATOM 2523 O O . THR A 1 338 ? 9.270 17.099 11.426 1.00 93.25 338 THR A O 1
ATOM 2526 N N . PHE A 1 339 ? 8.653 18.095 9.513 1.00 94.12 339 PHE A N 1
ATOM 2527 C CA . PHE A 1 339 ? 10.013 18.414 9.053 1.00 94.12 339 PHE A CA 1
ATOM 2528 C C . PHE A 1 339 ? 10.578 19.794 9.444 1.00 94.12 339 PHE A C 1
ATOM 2530 O O . PHE A 1 339 ? 11.805 19.882 9.559 1.00 94.12 339 PHE A O 1
ATOM 2537 N N . PRO A 1 340 ? 9.774 20.850 9.718 1.00 92.69 340 PRO A N 1
ATOM 2538 C CA . PRO A 1 340 ? 10.305 22.153 10.130 1.00 92.69 340 PRO A CA 1
ATOM 2539 C C . PRO A 1 340 ? 11.328 22.116 11.283 1.00 92.69 340 PRO A C 1
ATOM 2541 O O . PRO A 1 340 ? 12.350 22.794 11.154 1.00 92.69 340 PRO A O 1
ATOM 2544 N N . PRO A 1 341 ? 11.170 21.284 12.339 1.00 91.56 341 PRO A N 1
ATOM 2545 C CA . PRO A 1 341 ? 12.172 21.196 13.405 1.00 91.56 341 PRO A CA 1
ATOM 2546 C C . PRO A 1 341 ? 13.554 20.728 12.927 1.00 91.56 341 PRO A C 1
ATOM 2548 O O . PRO A 1 341 ? 14.572 21.227 13.404 1.00 91.56 341 PRO A O 1
ATOM 2551 N N . LEU A 1 342 ? 13.615 19.795 11.967 1.00 93.31 342 LEU A N 1
ATOM 2552 C CA . LEU A 1 342 ? 14.888 19.337 11.398 1.00 93.31 342 LEU A CA 1
ATOM 2553 C C . LEU A 1 342 ? 15.512 20.396 10.490 1.00 93.31 342 LEU A C 1
ATOM 2555 O O . LEU A 1 342 ? 16.721 20.611 10.558 1.00 93.31 342 LEU A O 1
ATOM 2559 N N . ARG A 1 343 ? 14.700 21.099 9.692 1.00 93.94 343 ARG A N 1
ATOM 2560 C CA . ARG A 1 343 ? 15.168 22.243 8.897 1.00 93.94 343 ARG A CA 1
ATOM 2561 C C . ARG A 1 343 ? 15.845 23.282 9.794 1.00 93.94 343 ARG A C 1
ATOM 2563 O O . ARG A 1 343 ? 16.988 23.643 9.549 1.00 93.94 343 ARG A O 1
ATOM 2570 N N . GLU A 1 344 ? 15.163 23.718 10.852 1.00 92.25 344 GLU A N 1
ATOM 2571 C CA . GLU A 1 344 ? 15.677 24.718 11.804 1.00 92.25 344 GLU A CA 1
ATOM 2572 C C . GLU A 1 344 ? 16.896 24.217 12.587 1.00 92.25 344 GLU A C 1
ATOM 2574 O O . GLU A 1 344 ? 17.793 24.984 12.936 1.00 92.25 344 GLU A O 1
ATOM 2579 N N . PHE A 1 345 ? 16.961 22.916 12.869 1.00 93.44 345 PHE A N 1
ATOM 2580 C CA . PHE A 1 345 ? 18.135 22.296 13.470 1.00 93.44 345 PHE A CA 1
ATOM 2581 C C . PHE A 1 345 ? 19.370 22.397 12.559 1.00 93.44 345 PHE A C 1
ATOM 2583 O O . PHE A 1 345 ? 20.420 22.853 13.017 1.00 93.44 345 PHE A O 1
ATOM 2590 N N . PHE A 1 346 ? 19.254 22.021 11.282 1.00 95.44 346 PHE A N 1
ATOM 2591 C CA . PHE A 1 346 ? 20.381 22.067 10.344 1.00 95.44 346 PHE A CA 1
ATOM 2592 C C . PHE A 1 346 ? 20.749 23.488 9.908 1.00 95.44 346 PHE A C 1
ATOM 2594 O O . PHE A 1 346 ? 21.933 23.767 9.712 1.00 95.44 346 PHE A O 1
ATOM 2601 N N . ASP A 1 347 ? 19.772 24.392 9.841 1.00 94.38 347 ASP A N 1
ATOM 2602 C CA . ASP A 1 347 ? 19.998 25.817 9.589 1.00 94.38 347 ASP A CA 1
ATOM 2603 C C . ASP A 1 347 ? 20.839 26.452 10.708 1.00 94.38 347 ASP A C 1
ATOM 2605 O O . ASP A 1 347 ? 21.889 27.039 10.447 1.00 94.38 347 ASP A O 1
ATOM 2609 N N . ARG A 1 348 ? 20.484 26.205 11.980 1.00 92.75 348 ARG A N 1
ATOM 2610 C CA . ARG A 1 348 ? 21.299 26.635 13.135 1.00 92.75 348 ARG A CA 1
ATOM 2611 C C . ARG A 1 3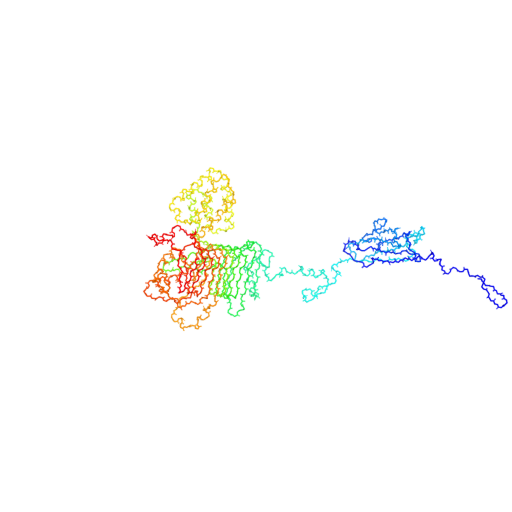48 ? 22.698 26.022 13.148 1.00 92.75 348 ARG A C 1
ATOM 2613 O O . ARG A 1 348 ? 23.637 26.662 13.614 1.00 92.75 348 ARG A O 1
ATOM 2620 N N . ALA A 1 349 ? 22.850 24.795 12.650 1.00 93.75 349 ALA A N 1
ATOM 2621 C CA . ALA A 1 349 ? 24.158 24.158 12.500 1.00 93.75 349 ALA A CA 1
ATOM 2622 C C . ALA A 1 349 ? 24.974 24.739 11.327 1.00 93.75 349 ALA A C 1
ATOM 2624 O O . ALA A 1 349 ? 26.154 24.422 11.189 1.00 93.75 349 ALA A O 1
ATOM 2625 N N . GLY A 1 350 ? 24.379 25.582 10.479 1.00 93.94 350 GLY A N 1
ATOM 2626 C CA . GLY A 1 350 ? 25.027 26.139 9.295 1.00 93.94 350 GLY A CA 1
ATOM 2627 C C . GLY A 1 350 ? 25.289 25.102 8.200 1.00 93.94 350 GLY A C 1
ATOM 2628 O O . GLY A 1 350 ? 26.241 25.263 7.438 1.00 93.94 350 GLY A O 1
ATOM 2629 N N . VAL A 1 351 ? 24.486 24.032 8.135 1.00 94.31 351 VAL A N 1
ATOM 2630 C CA . VAL A 1 351 ? 24.581 22.985 7.103 1.00 94.31 351 VAL A CA 1
ATOM 2631 C C . VAL A 1 351 ? 23.430 23.157 6.111 1.00 94.31 351 VAL A C 1
ATOM 2633 O O . VAL A 1 351 ? 22.396 22.490 6.206 1.00 94.31 351 VAL A O 1
ATOM 2636 N N . GLY A 1 352 ? 23.612 24.099 5.180 1.00 91.88 352 GLY A N 1
ATOM 2637 C CA . GLY A 1 352 ? 22.575 24.558 4.250 1.00 91.88 352 GLY A CA 1
ATOM 2638 C C . GLY A 1 352 ? 21.979 23.442 3.395 1.00 91.88 352 GLY A C 1
ATOM 2639 O O . GLY A 1 352 ? 20.762 23.357 3.274 1.00 91.88 352 GLY A O 1
ATOM 2640 N N . GLU A 1 353 ? 22.800 22.512 2.902 1.00 92.62 353 GLU A N 1
ATOM 2641 C CA . GLU A 1 353 ? 22.346 21.395 2.064 1.00 92.62 353 GLU A CA 1
ATOM 2642 C C . GLU A 1 353 ? 21.322 20.499 2.782 1.00 92.62 353 GLU A C 1
ATOM 2644 O O . GLU A 1 353 ? 20.393 19.977 2.165 1.00 92.62 353 GLU A O 1
ATOM 2649 N N . LEU A 1 354 ? 21.474 20.319 4.099 1.00 95.25 354 LEU A N 1
ATOM 2650 C CA . LEU A 1 354 ? 20.535 19.544 4.912 1.00 95.25 354 LEU A CA 1
ATOM 2651 C C . LEU A 1 354 ? 19.304 20.366 5.297 1.00 95.25 354 LEU A C 1
ATOM 2653 O O . LEU A 1 354 ? 18.197 19.828 5.316 1.00 95.25 354 LEU A O 1
ATOM 2657 N N . ALA A 1 355 ? 19.475 21.660 5.573 1.00 94.31 355 ALA A N 1
ATOM 2658 C CA . ALA A 1 355 ? 18.354 22.558 5.829 1.00 94.31 355 ALA A CA 1
ATOM 2659 C C . ALA A 1 355 ? 17.417 22.630 4.609 1.00 94.31 355 ALA A C 1
ATOM 2661 O O . ALA A 1 355 ? 16.209 22.446 4.756 1.00 94.31 355 ALA A O 1
ATOM 2662 N N . GLU A 1 356 ? 17.964 22.793 3.403 1.00 92.62 356 GLU A N 1
ATOM 2663 C CA . GLU A 1 356 ? 17.210 22.794 2.143 1.00 92.62 356 GLU A CA 1
ATOM 2664 C C . GLU A 1 356 ? 16.497 21.458 1.894 1.00 92.62 356 GLU A C 1
ATOM 2666 O O . GLU A 1 356 ? 15.323 21.441 1.522 1.00 92.62 356 GLU A O 1
ATOM 2671 N N . LEU A 1 357 ? 17.158 20.328 2.171 1.00 94.06 357 LEU A N 1
ATOM 2672 C CA . LEU A 1 357 ? 16.548 19.003 2.037 1.00 94.06 357 LEU A CA 1
ATOM 2673 C C . LEU A 1 357 ? 15.287 18.845 2.905 1.00 94.06 357 LEU A C 1
ATOM 2675 O O . LEU A 1 357 ? 14.275 18.306 2.447 1.00 94.06 357 LEU A O 1
ATOM 2679 N N . PHE A 1 358 ? 15.337 19.289 4.164 1.00 93.12 358 PHE A N 1
ATOM 2680 C CA . PHE A 1 358 ? 14.192 19.205 5.079 1.00 93.12 358 PHE A CA 1
ATOM 2681 C C . PHE A 1 358 ? 13.183 20.347 4.898 1.00 93.12 358 PHE A C 1
ATOM 2683 O O . PHE A 1 358 ? 12.032 20.193 5.304 1.00 93.12 358 PHE A O 1
ATOM 2690 N N . ALA A 1 359 ? 13.563 21.446 4.240 1.00 90.50 359 ALA A N 1
ATOM 2691 C CA . ALA A 1 359 ? 12.612 22.428 3.725 1.00 90.50 359 ALA A CA 1
ATOM 2692 C C . ALA A 1 359 ? 11.762 21.818 2.599 1.00 90.50 359 ALA A C 1
ATOM 2694 O O . ALA A 1 359 ? 10.538 21.821 2.705 1.00 90.50 359 ALA A O 1
ATOM 2695 N N . PHE A 1 360 ? 12.396 21.180 1.605 1.00 85.62 360 PHE A N 1
ATOM 2696 C CA . PHE A 1 360 ? 11.702 20.493 0.508 1.00 85.62 360 PHE A CA 1
ATOM 2697 C C . PHE A 1 360 ? 10.756 19.392 1.016 1.00 85.62 360 PHE A C 1
ATOM 2699 O O . PHE A 1 360 ? 9.634 19.255 0.536 1.00 85.62 360 PHE A O 1
ATOM 2706 N N . ALA A 1 361 ? 11.168 18.650 2.052 1.00 78.88 361 ALA A N 1
ATOM 2707 C CA . ALA A 1 361 ? 10.315 17.653 2.706 1.00 78.88 361 ALA A CA 1
ATOM 2708 C C . ALA A 1 361 ? 9.002 18.246 3.258 1.00 78.88 361 ALA A C 1
ATOM 2710 O O . ALA A 1 361 ? 7.991 17.550 3.320 1.00 78.88 361 ALA A O 1
ATOM 2711 N N . GLY A 1 362 ? 9.019 19.515 3.680 1.00 68.12 362 GLY A N 1
ATOM 2712 C CA . GLY A 1 362 ? 7.853 20.225 4.206 1.00 68.12 362 GLY A CA 1
ATOM 2713 C C . GLY A 1 362 ? 6.946 20.842 3.135 1.00 68.12 362 GLY A C 1
ATOM 2714 O O . GLY A 1 362 ? 5.779 21.107 3.417 1.00 68.12 362 GLY A O 1
ATOM 2715 N N . GLU A 1 363 ? 7.429 21.039 1.906 1.00 74.31 363 GLU A N 1
ATOM 2716 C CA . GLU A 1 363 ? 6.714 21.748 0.828 1.00 74.31 363 GLU A CA 1
ATOM 2717 C C . GLU A 1 363 ? 5.688 20.888 0.065 1.00 74.31 363 GLU A C 1
ATOM 2719 O O . GLU A 1 363 ? 5.275 21.239 -1.036 1.00 74.31 363 GLU A O 1
ATOM 2724 N N . ARG A 1 364 ? 5.223 19.771 0.646 1.00 65.62 364 ARG A N 1
ATOM 2725 C CA . ARG A 1 364 ? 4.399 18.756 -0.051 1.00 65.62 364 ARG A CA 1
ATOM 2726 C C . ARG A 1 364 ? 5.083 18.195 -1.312 1.00 65.62 364 ARG A C 1
ATOM 2728 O O . ARG A 1 364 ? 4.397 17.729 -2.218 1.00 65.62 364 ARG A O 1
ATOM 2735 N N . GLY A 1 365 ? 6.416 18.264 -1.374 1.00 65.12 365 GLY A N 1
ATOM 2736 C CA . GLY A 1 365 ? 7.199 17.676 -2.458 1.00 65.12 365 GLY A CA 1
ATOM 2737 C C . GLY A 1 365 ? 7.044 16.160 -2.477 1.00 65.12 365 GLY A C 1
ATOM 2738 O O . GLY A 1 365 ? 6.919 15.538 -1.415 1.00 65.12 365 GLY A O 1
ATOM 2739 N N . LEU A 1 366 ? 7.048 15.574 -3.675 1.00 77.94 366 LEU A N 1
ATOM 2740 C CA . LEU A 1 366 ? 6.811 14.142 -3.810 1.00 77.94 366 LEU A CA 1
ATOM 2741 C C . LEU A 1 366 ? 7.972 13.330 -3.212 1.00 77.94 366 LEU A C 1
ATOM 2743 O O . LEU A 1 366 ? 9.125 13.755 -3.284 1.00 77.94 366 LEU A O 1
ATOM 2747 N N . LEU A 1 367 ? 7.728 12.147 -2.644 1.00 82.81 367 LEU A N 1
ATOM 2748 C CA . LEU A 1 367 ? 8.751 11.261 -2.089 1.00 82.81 367 LEU A CA 1
ATOM 2749 C C . LEU A 1 367 ? 9.800 10.915 -3.144 1.00 82.81 367 LEU A C 1
ATOM 2751 O O . LEU A 1 367 ? 10.994 10.925 -2.840 1.00 82.81 367 LEU A O 1
ATOM 2755 N N . ALA A 1 368 ? 9.381 10.623 -4.376 1.00 80.38 368 ALA A N 1
ATOM 2756 C CA . ALA A 1 368 ? 10.306 10.359 -5.476 1.00 80.38 368 ALA A CA 1
ATOM 2757 C C . ALA A 1 368 ? 11.251 11.552 -5.724 1.00 80.38 368 ALA A C 1
ATOM 2759 O O . ALA A 1 368 ? 12.469 11.380 -5.850 1.00 80.38 368 ALA A O 1
ATOM 2760 N N . GLU A 1 369 ? 10.709 12.771 -5.707 1.00 87.12 369 GLU A N 1
ATOM 2761 C CA . GLU A 1 369 ? 11.481 14.006 -5.844 1.00 87.12 369 GLU A CA 1
ATOM 2762 C C . GLU A 1 369 ? 12.392 14.222 -4.632 1.00 87.12 369 GLU A C 1
ATOM 2764 O O . GLU A 1 369 ? 13.580 14.510 -4.793 1.00 87.12 369 GLU A O 1
ATOM 2769 N N . TRP A 1 370 ? 11.882 13.990 -3.420 1.00 91.38 370 TRP A N 1
ATOM 2770 C CA . TRP A 1 370 ? 12.643 14.118 -2.182 1.00 91.38 370 TRP A CA 1
ATOM 2771 C C . TRP A 1 370 ? 13.817 13.141 -2.162 1.00 91.38 370 TRP A C 1
ATOM 2773 O O . TRP A 1 370 ? 14.927 13.534 -1.821 1.00 91.38 370 TRP A O 1
ATOM 2783 N N . ARG A 1 371 ? 13.629 11.888 -2.599 1.00 91.50 371 ARG A N 1
ATOM 2784 C CA . ARG A 1 371 ? 14.717 10.901 -2.716 1.00 91.50 371 ARG A CA 1
ATOM 2785 C C . ARG A 1 371 ? 15.773 11.359 -3.717 1.00 91.50 371 ARG A C 1
ATOM 2787 O O . ARG A 1 371 ? 16.964 11.210 -3.448 1.00 91.50 371 ARG A O 1
ATOM 2794 N N . ALA A 1 372 ? 15.372 11.960 -4.836 1.00 91.62 372 ALA A N 1
ATOM 2795 C CA . ALA A 1 372 ? 16.323 12.528 -5.787 1.00 91.62 372 ALA A CA 1
ATOM 2796 C C . ALA A 1 372 ? 17.117 13.700 -5.176 1.00 91.62 372 ALA A C 1
ATOM 2798 O O . ALA A 1 372 ? 18.331 13.781 -5.370 1.00 91.62 372 ALA A O 1
ATOM 2799 N N . VAL A 1 373 ? 16.466 14.582 -4.407 1.00 93.25 373 VAL A N 1
ATOM 2800 C CA . VAL A 1 373 ? 17.128 15.682 -3.677 1.00 93.25 373 VAL A CA 1
ATOM 2801 C C . VAL A 1 373 ? 18.060 15.134 -2.591 1.00 93.25 373 VAL A C 1
ATOM 2803 O O . VAL A 1 373 ? 19.211 15.554 -2.515 1.00 93.25 373 VAL A O 1
ATOM 2806 N N . ALA A 1 374 ? 17.618 14.152 -1.806 1.00 95.44 374 ALA A N 1
ATOM 2807 C CA . ALA A 1 374 ? 18.404 13.515 -0.751 1.00 95.44 374 ALA A CA 1
ATOM 2808 C C . ALA A 1 374 ? 19.655 12.827 -1.307 1.00 95.44 374 ALA A C 1
ATOM 2810 O O . ALA A 1 374 ? 20.730 12.936 -0.719 1.00 95.44 374 ALA A O 1
ATOM 2811 N N . LEU A 1 375 ? 19.549 12.159 -2.462 1.00 95.69 375 LEU A N 1
ATOM 2812 C CA . LEU A 1 375 ? 20.700 11.550 -3.125 1.00 95.69 375 LEU A CA 1
ATOM 2813 C C . LEU A 1 375 ? 21.709 12.612 -3.579 1.00 95.69 375 LEU A C 1
ATOM 2815 O O . LEU A 1 375 ? 22.910 12.438 -3.374 1.00 95.69 375 LEU A O 1
ATOM 2819 N N . ARG A 1 376 ? 21.236 13.730 -4.148 1.00 94.62 376 ARG A N 1
ATOM 2820 C CA . ARG A 1 376 ? 22.105 14.859 -4.516 1.00 94.62 376 ARG A CA 1
ATOM 2821 C C . ARG A 1 376 ? 22.777 15.478 -3.291 1.00 94.62 376 ARG A C 1
ATOM 2823 O O . ARG A 1 376 ? 23.979 15.715 -3.332 1.00 94.62 376 ARG A O 1
ATOM 2830 N N . ALA A 1 377 ? 22.042 15.673 -2.196 1.00 94.94 377 ALA A N 1
ATOM 2831 C CA . ALA A 1 377 ? 22.593 16.171 -0.936 1.00 94.94 377 ALA A CA 1
ATOM 2832 C C . ALA A 1 377 ? 23.664 15.218 -0.376 1.00 94.94 377 ALA A C 1
ATOM 2834 O O . ALA A 1 377 ? 24.753 15.650 -0.006 1.00 94.94 377 ALA A O 1
ATOM 2835 N N . ALA A 1 378 ? 23.411 13.907 -0.397 1.00 96.56 378 ALA A N 1
ATOM 2836 C CA . ALA A 1 378 ? 24.375 12.893 0.020 1.00 96.56 378 ALA A CA 1
ATOM 2837 C C . ALA A 1 378 ? 25.647 12.889 -0.850 1.00 96.56 378 ALA A C 1
ATOM 2839 O O . ALA A 1 378 ? 26.759 12.795 -0.327 1.00 96.56 378 ALA A O 1
ATOM 2840 N N . GLN A 1 379 ? 25.504 13.022 -2.172 1.00 95.94 379 GLN A N 1
ATOM 2841 C CA . GLN A 1 379 ? 26.632 13.137 -3.102 1.00 95.94 379 GLN A CA 1
ATOM 2842 C C . GLN A 1 379 ? 27.438 14.418 -2.868 1.00 95.94 379 GLN A C 1
ATOM 2844 O O . GLN A 1 379 ? 28.668 14.361 -2.840 1.00 95.94 379 GLN A O 1
ATOM 2849 N N . ALA A 1 380 ? 26.761 15.550 -2.657 1.00 94.00 380 ALA A N 1
ATOM 2850 C CA . ALA A 1 380 ? 27.400 16.825 -2.354 1.00 94.00 380 ALA A CA 1
ATOM 2851 C C . ALA A 1 380 ? 28.216 16.731 -1.059 1.00 94.00 380 ALA A C 1
ATOM 2853 O O . ALA A 1 380 ? 29.418 16.988 -1.075 1.00 94.00 380 ALA A O 1
ATOM 2854 N N . LEU A 1 381 ? 27.607 16.249 0.029 1.00 94.00 381 LEU A N 1
ATOM 2855 C CA . LEU A 1 381 ? 28.277 16.070 1.319 1.00 94.00 381 LEU A CA 1
ATOM 2856 C C . LEU A 1 381 ? 29.477 15.120 1.230 1.00 94.00 381 LEU A C 1
ATOM 2858 O O . LEU A 1 381 ? 30.513 15.396 1.829 1.00 94.00 381 LEU A O 1
ATOM 2862 N N . ALA A 1 382 ? 29.380 14.028 0.467 1.00 94.25 382 ALA A N 1
ATOM 2863 C CA . ALA A 1 382 ? 30.498 13.107 0.260 1.00 94.25 382 ALA A CA 1
ATOM 2864 C C . ALA A 1 382 ? 31.649 13.728 -0.559 1.00 94.25 382 ALA A C 1
ATOM 2866 O O . ALA A 1 382 ? 32.813 13.393 -0.330 1.00 94.25 382 ALA A O 1
ATOM 2867 N N . GLY A 1 383 ? 31.333 14.626 -1.500 1.00 93.00 383 GLY A N 1
ATOM 2868 C CA . GLY A 1 383 ? 32.301 15.309 -2.366 1.00 93.00 383 GLY A CA 1
ATOM 2869 C C . GLY A 1 383 ? 33.049 16.472 -1.703 1.00 93.00 383 GLY A C 1
ATOM 2870 O O . GLY A 1 383 ? 34.123 16.853 -2.168 1.00 93.00 383 GLY A O 1
ATOM 2871 N N . VAL A 1 384 ? 32.521 17.025 -0.608 1.00 93.62 384 VAL A N 1
ATOM 2872 C CA . VAL A 1 384 ? 33.194 18.059 0.197 1.00 93.62 384 VAL A CA 1
ATOM 2873 C C . VAL A 1 384 ? 34.478 17.491 0.814 1.00 93.62 384 VAL A C 1
ATOM 2875 O O . VAL A 1 384 ? 34.509 16.331 1.211 1.00 93.62 384 VAL A O 1
ATOM 2878 N N . ASN A 1 385 ? 35.550 18.287 0.921 1.00 93.62 385 ASN A N 1
ATOM 2879 C CA . ASN A 1 385 ? 36.812 17.829 1.522 1.00 93.62 385 ASN A CA 1
ATOM 2880 C C . ASN A 1 385 ? 36.655 17.418 3.004 1.00 93.62 385 ASN A C 1
ATOM 2882 O O . ASN A 1 385 ? 35.735 17.854 3.698 1.00 93.62 385 ASN A O 1
ATOM 2886 N N . GLN A 1 386 ? 37.568 16.578 3.499 1.00 94.38 386 GLN A N 1
ATOM 2887 C CA . GLN A 1 386 ? 37.476 15.998 4.844 1.00 94.38 386 GLN A CA 1
ATOM 2888 C C . GLN A 1 386 ? 37.393 17.057 5.953 1.00 94.38 386 GLN A C 1
ATOM 2890 O O . GLN A 1 386 ? 36.547 16.938 6.837 1.00 94.38 386 GLN A O 1
ATOM 2895 N N . ASP A 1 387 ? 38.206 18.112 5.885 1.00 93.88 387 ASP A N 1
ATOM 2896 C CA . ASP A 1 387 ? 38.235 19.165 6.907 1.00 93.88 387 ASP A CA 1
ATOM 2897 C C . ASP A 1 387 ? 36.896 19.900 7.024 1.00 93.88 387 ASP A C 1
ATOM 2899 O O . ASP A 1 387 ? 36.436 20.214 8.127 1.00 93.88 387 ASP A O 1
ATOM 2903 N N . ASN A 1 388 ? 36.243 20.161 5.891 1.00 93.75 388 ASN A N 1
ATOM 2904 C CA . ASN A 1 388 ? 34.939 20.807 5.851 1.00 93.75 388 ASN A CA 1
ATOM 2905 C C . ASN A 1 388 ? 33.827 19.862 6.317 1.00 93.75 388 ASN A C 1
ATOM 2907 O O . ASN A 1 388 ? 32.975 20.300 7.087 1.00 93.75 388 ASN A O 1
ATOM 2911 N N . ARG A 1 389 ? 33.862 18.567 5.968 1.00 95.12 389 ARG A N 1
ATOM 2912 C CA . ARG A 1 389 ? 32.896 17.590 6.509 1.00 95.12 389 ARG A CA 1
ATOM 2913 C C . ARG A 1 389 ? 33.024 17.444 8.026 1.00 95.12 389 ARG A C 1
ATOM 2915 O O . ARG A 1 389 ? 32.022 17.469 8.735 1.00 95.12 389 ARG A O 1
ATOM 2922 N N . GLN A 1 390 ? 34.250 17.381 8.544 1.00 95.12 390 GLN A N 1
ATOM 2923 C CA . GLN A 1 390 ? 34.503 17.363 9.987 1.00 95.12 390 GLN A CA 1
ATOM 2924 C C . GLN A 1 390 ? 34.058 18.663 10.665 1.00 95.12 390 GLN A C 1
ATOM 2926 O O . GLN A 1 390 ? 33.573 18.641 11.796 1.00 95.12 390 GLN A O 1
ATOM 2931 N N . ARG A 1 391 ? 34.198 19.812 9.989 1.00 95.50 391 ARG A N 1
ATOM 2932 C CA . ARG A 1 391 ? 33.659 21.090 10.471 1.00 95.50 391 ARG A CA 1
ATOM 2933 C C . ARG A 1 391 ? 32.136 21.037 10.588 1.00 95.50 391 ARG A C 1
ATOM 2935 O O . ARG A 1 391 ? 31.640 21.355 11.663 1.00 95.50 391 ARG A O 1
ATOM 2942 N N . MET A 1 392 ? 31.434 20.566 9.555 1.00 95.56 392 MET A N 1
ATOM 2943 C CA . MET A 1 392 ? 29.978 20.368 9.582 1.00 95.56 392 MET A CA 1
ATOM 2944 C C . MET A 1 392 ? 29.572 19.428 10.723 1.00 95.56 392 MET A C 1
ATOM 2946 O O . MET A 1 392 ? 28.706 19.767 11.523 1.00 95.56 392 MET A O 1
ATOM 2950 N N . GLY A 1 393 ? 30.257 18.288 10.873 1.00 95.38 393 GLY A N 1
ATOM 2951 C CA . GLY A 1 393 ? 30.022 17.344 11.970 1.00 95.38 393 GLY A CA 1
ATOM 2952 C C . GLY A 1 393 ? 30.169 17.987 13.355 1.00 95.38 393 GLY A C 1
ATOM 2953 O O . GLY A 1 393 ? 29.313 17.786 14.216 1.00 95.38 393 GLY A O 1
ATOM 2954 N N . ARG A 1 394 ? 31.200 18.822 13.560 1.00 96.12 394 ARG A N 1
ATOM 2955 C CA . ARG A 1 394 ? 31.383 19.594 14.803 1.00 96.12 394 ARG A CA 1
ATOM 2956 C C . ARG A 1 394 ? 30.276 20.626 15.025 1.00 96.12 394 ARG A C 1
ATOM 2958 O O . ARG A 1 394 ? 29.833 20.775 16.158 1.00 96.12 394 ARG A O 1
ATOM 2965 N N . GLN A 1 395 ? 29.826 21.321 13.980 1.00 95.38 395 GLN A N 1
ATOM 2966 C CA . GLN A 1 395 ? 28.741 22.304 14.092 1.00 95.38 395 GLN A CA 1
ATOM 2967 C C . GLN A 1 395 ? 27.411 21.637 14.467 1.00 95.38 395 GLN A C 1
ATOM 2969 O O . GLN A 1 395 ? 26.734 22.101 15.382 1.00 95.38 395 GLN A O 1
ATOM 2974 N N . ILE A 1 396 ? 27.079 20.505 13.837 1.00 95.50 396 ILE A N 1
ATOM 2975 C CA . ILE A 1 396 ? 25.902 19.700 14.195 1.00 95.50 396 ILE A CA 1
ATOM 2976 C C . ILE A 1 396 ? 26.010 19.232 15.653 1.00 95.50 396 ILE A C 1
ATOM 2978 O O . ILE A 1 396 ? 25.060 19.374 16.424 1.00 95.50 396 ILE A O 1
ATOM 2982 N N . GLN A 1 397 ? 27.176 18.716 16.056 1.00 94.81 397 GLN A N 1
ATOM 2983 C CA . GLN A 1 397 ? 27.412 18.264 17.426 1.00 94.81 397 GLN A CA 1
ATOM 2984 C C . GLN A 1 397 ? 27.250 19.394 18.455 1.00 94.81 397 GLN A C 1
ATOM 2986 O O . GLN A 1 397 ? 26.742 19.148 19.547 1.00 94.81 397 GLN A O 1
ATOM 2991 N N . GLU A 1 398 ? 27.657 20.620 18.125 1.00 93.31 398 GLU A N 1
ATOM 2992 C CA . GLU A 1 398 ? 27.509 21.770 19.018 1.00 93.31 398 GLU A CA 1
ATOM 2993 C C . GLU A 1 398 ? 26.040 22.153 19.215 1.00 93.31 398 GLU A C 1
ATOM 2995 O O . GLU A 1 398 ? 25.602 22.349 20.348 1.00 93.31 398 GLU A O 1
ATOM 3000 N N . VAL A 1 399 ? 25.235 22.142 18.147 1.00 92.00 399 VAL A N 1
ATOM 3001 C CA . VAL A 1 399 ? 23.782 22.345 18.265 1.00 92.00 399 VAL A CA 1
ATOM 3002 C C . VAL A 1 399 ? 23.151 21.246 19.125 1.00 92.00 399 VAL A C 1
ATOM 3004 O O . VAL A 1 399 ? 22.354 21.558 20.010 1.00 92.00 399 VAL A O 1
ATOM 3007 N N . MET A 1 400 ? 23.558 19.980 18.962 1.00 90.56 400 MET A N 1
ATOM 3008 C CA . MET A 1 400 ? 23.088 18.869 19.808 1.00 90.56 400 MET A CA 1
ATOM 3009 C C . MET A 1 400 ? 23.450 19.006 21.294 1.00 90.56 400 MET A C 1
ATOM 3011 O O . MET A 1 400 ? 22.834 18.344 22.124 1.00 90.56 400 MET A O 1
ATOM 3015 N N . ARG A 1 401 ? 24.433 19.830 21.673 1.00 87.81 401 ARG A N 1
ATOM 3016 C CA . ARG A 1 401 ? 24.734 20.083 23.095 1.00 87.81 401 ARG A CA 1
ATOM 3017 C C . ARG A 1 401 ? 23.762 21.066 23.737 1.00 87.81 401 ARG A C 1
ATOM 3019 O O . ARG A 1 401 ? 23.673 21.115 24.963 1.00 87.81 401 ARG A O 1
ATOM 3026 N N . THR A 1 402 ? 23.028 21.836 22.938 1.00 86.00 402 THR A N 1
ATOM 3027 C CA . THR A 1 402 ? 22.046 22.788 23.456 1.00 86.00 402 THR A CA 1
ATOM 3028 C C . THR A 1 402 ? 20.775 22.061 23.898 1.00 86.00 402 THR A C 1
ATOM 3030 O O . THR A 1 402 ? 20.200 21.253 23.166 1.00 86.00 402 THR A O 1
ATOM 3033 N N . GLN A 1 403 ? 20.307 22.359 25.113 1.00 75.06 403 GLN A N 1
ATOM 3034 C CA . GLN A 1 403 ? 19.103 21.730 25.667 1.00 75.06 403 GLN A CA 1
ATOM 3035 C C . GLN A 1 403 ? 17.851 22.040 24.830 1.00 75.06 403 GLN A C 1
ATOM 3037 O O . GLN A 1 403 ? 16.947 21.214 24.737 1.00 75.06 403 GLN A O 1
ATOM 3042 N N . GLU A 1 404 ? 17.817 23.217 24.206 1.00 76.00 404 GLU A N 1
ATOM 3043 C CA . GLU A 1 404 ? 16.723 23.674 23.351 1.00 76.00 404 GLU A CA 1
ATOM 3044 C C . GLU A 1 404 ? 16.629 22.876 22.043 1.00 76.00 404 GLU A C 1
ATOM 3046 O O . GLU A 1 404 ? 15.534 22.499 21.636 1.00 76.00 404 GLU A O 1
ATOM 3051 N N . ALA A 1 405 ? 17.755 22.551 21.397 1.00 72.25 405 ALA A N 1
ATOM 3052 C CA . ALA A 1 405 ? 17.732 21.797 20.144 1.00 72.25 405 ALA A CA 1
ATOM 3053 C C . ALA A 1 405 ? 17.324 20.331 20.334 1.00 72.25 405 ALA A C 1
ATOM 3055 O O . ALA A 1 405 ? 16.593 19.790 19.509 1.00 72.25 405 ALA A O 1
ATOM 3056 N N . VAL A 1 406 ? 17.756 19.692 21.425 1.00 74.88 406 VAL A N 1
ATOM 3057 C CA . VAL A 1 406 ? 17.439 18.278 21.696 1.00 74.88 406 VAL A CA 1
ATOM 3058 C C . VAL A 1 406 ? 16.031 18.100 22.269 1.00 74.88 406 VAL A C 1
ATOM 3060 O O . VAL A 1 406 ? 15.472 17.012 22.180 1.00 74.88 406 VAL A O 1
ATOM 3063 N N . ALA A 1 407 ? 15.410 19.158 22.805 1.00 76.62 407 ALA A N 1
ATOM 3064 C CA . ALA A 1 407 ? 14.064 19.085 23.378 1.00 76.62 407 ALA A CA 1
ATOM 3065 C C . ALA A 1 407 ? 13.000 18.587 22.381 1.00 76.62 407 ALA A C 1
ATOM 3067 O O . ALA A 1 407 ? 12.067 17.897 22.788 1.00 76.62 407 ALA A O 1
ATOM 3068 N N . PHE A 1 408 ? 13.148 18.905 21.093 1.00 81.88 408 PHE A N 1
ATOM 3069 C CA . PHE A 1 408 ? 12.175 18.562 20.047 1.00 81.88 408 PHE A CA 1
ATOM 3070 C C . PHE A 1 408 ? 12.517 17.283 19.271 1.00 81.88 408 PHE A C 1
ATOM 3072 O O . PHE A 1 408 ? 11.693 16.816 18.484 1.00 81.88 408 PHE A O 1
ATOM 3079 N N . LEU A 1 409 ? 13.706 16.712 19.491 1.00 89.25 409 LEU A N 1
ATOM 3080 C CA . LEU A 1 409 ? 14.153 15.488 18.831 1.00 89.25 409 LEU A CA 1
ATOM 3081 C C . LEU A 1 409 ? 13.736 14.253 19.636 1.00 89.25 409 LEU A C 1
ATOM 3083 O O . LEU A 1 409 ? 13.777 14.234 20.870 1.00 89.25 409 LEU A O 1
ATOM 3087 N N . SER A 1 410 ? 13.359 13.204 18.917 1.00 91.25 410 SER A N 1
ATOM 3088 C CA . SER A 1 410 ? 13.205 11.854 19.455 1.00 91.25 410 SER A CA 1
ATOM 3089 C C . SER A 1 410 ? 14.555 11.151 19.613 1.00 91.25 410 SER A C 1
ATOM 3091 O O . SER A 1 410 ? 15.558 11.519 18.993 1.00 91.25 410 SER A O 1
ATOM 3093 N N . SER A 1 411 ? 14.587 10.084 20.414 1.00 90.19 411 SER A N 1
ATOM 3094 C CA . SER A 1 411 ? 15.783 9.244 20.553 1.00 90.19 411 SER A CA 1
ATOM 3095 C C . SER A 1 411 ? 16.223 8.636 19.216 1.00 90.19 411 SER A C 1
ATOM 3097 O O . SER A 1 411 ? 17.421 8.570 18.947 1.00 90.19 411 SER A O 1
ATOM 3099 N N . ALA A 1 412 ? 15.278 8.249 18.353 1.00 92.69 412 ALA A N 1
ATOM 3100 C CA . ALA A 1 412 ? 15.577 7.759 17.010 1.00 92.69 412 ALA A CA 1
ATOM 3101 C C . ALA A 1 412 ? 16.253 8.835 16.142 1.00 92.69 412 ALA A C 1
ATOM 3103 O O . ALA A 1 412 ? 17.297 8.566 15.551 1.00 92.69 412 ALA A O 1
ATOM 3104 N N . GLU A 1 413 ? 15.733 10.067 16.119 1.00 95.12 413 GLU A N 1
ATOM 3105 C CA . GLU A 1 413 ? 16.361 11.178 15.384 1.00 95.12 413 GLU A CA 1
ATOM 3106 C C . GLU A 1 413 ? 17.779 11.462 15.895 1.00 95.12 413 GLU A C 1
ATOM 3108 O O . GLU A 1 413 ? 18.707 11.584 15.098 1.00 95.12 413 GLU A O 1
ATOM 3113 N N . VAL A 1 414 ? 17.979 11.484 17.217 1.00 93.25 414 VAL A N 1
ATOM 3114 C CA . VAL A 1 414 ? 19.306 11.662 17.834 1.00 93.25 414 VAL A CA 1
ATOM 3115 C C . VAL A 1 414 ? 20.286 10.574 17.386 1.00 93.25 414 VAL A C 1
ATOM 3117 O O . VAL A 1 414 ? 21.442 10.882 17.079 1.00 93.25 414 VAL A O 1
ATOM 3120 N N . ILE A 1 415 ? 19.844 9.314 17.301 1.00 94.06 415 ILE A N 1
ATOM 3121 C CA . ILE A 1 415 ? 20.671 8.201 16.811 1.00 94.06 415 ILE A CA 1
ATOM 3122 C C . ILE A 1 415 ? 21.057 8.423 15.346 1.00 94.06 415 ILE A C 1
ATOM 3124 O O . ILE A 1 415 ? 22.232 8.286 15.004 1.00 94.06 415 ILE A O 1
ATOM 3128 N N . GLN A 1 416 ? 20.109 8.795 14.482 1.00 96.94 416 GLN A N 1
ATOM 3129 C CA . GLN A 1 416 ? 20.400 8.998 13.059 1.00 96.94 416 GLN A CA 1
ATOM 3130 C C . GLN A 1 416 ? 21.292 10.221 12.817 1.00 96.94 416 GLN A C 1
ATOM 3132 O O . GLN A 1 416 ? 22.225 10.149 12.018 1.00 96.94 416 GLN A O 1
ATOM 3137 N N . ILE A 1 417 ? 21.107 11.307 13.572 1.00 96.38 417 ILE A N 1
ATOM 3138 C CA . ILE A 1 417 ? 22.011 12.467 13.537 1.00 96.38 417 ILE A CA 1
ATOM 3139 C C . ILE A 1 417 ? 23.409 12.075 14.043 1.00 96.38 417 ILE A C 1
ATOM 3141 O O . ILE A 1 417 ? 24.414 12.485 13.467 1.00 96.38 417 ILE A O 1
ATOM 3145 N N . SER A 1 418 ? 23.507 11.220 15.063 1.00 95.38 418 SER A N 1
ATOM 3146 C CA . SER A 1 418 ? 24.801 10.716 15.545 1.00 95.38 418 SER A CA 1
ATOM 3147 C C . SER A 1 418 ? 25.515 9.865 14.490 1.00 95.38 418 SER A C 1
ATOM 3149 O O . SER A 1 418 ? 26.720 10.028 14.282 1.00 95.38 418 SER A O 1
ATOM 3151 N N . LYS A 1 419 ? 24.781 9.004 13.767 1.00 96.56 419 LYS A N 1
ATOM 3152 C CA . LYS A 1 419 ? 25.326 8.259 12.618 1.00 96.56 419 LYS A CA 1
ATOM 3153 C C . LYS A 1 419 ? 25.779 9.195 11.502 1.00 96.56 419 LYS A C 1
ATOM 3155 O O . LYS A 1 419 ? 26.836 8.965 10.922 1.00 96.56 419 LYS A O 1
ATOM 3160 N N . LEU A 1 420 ? 25.023 10.260 11.232 1.00 96.81 420 LEU A N 1
ATOM 3161 C CA . LEU A 1 420 ? 25.399 11.283 10.258 1.00 96.81 420 LEU A CA 1
ATOM 3162 C C . LEU A 1 420 ? 26.718 11.963 10.649 1.00 96.81 420 LEU A C 1
ATOM 3164 O O . LEU A 1 420 ? 27.628 12.030 9.828 1.00 96.81 420 LEU A O 1
ATOM 3168 N N . ILE A 1 421 ? 26.865 12.402 11.904 1.00 96.00 421 ILE A N 1
ATOM 3169 C CA . ILE A 1 421 ? 28.116 12.991 12.413 1.00 96.00 421 ILE A CA 1
ATOM 3170 C C . ILE A 1 421 ? 29.279 12.004 12.256 1.00 96.00 421 ILE A C 1
ATOM 3172 O O . ILE A 1 421 ? 30.356 12.383 11.793 1.00 96.00 421 ILE A O 1
ATOM 3176 N N . PHE A 1 422 ? 29.070 10.734 12.616 1.00 95.25 422 PHE A N 1
ATOM 3177 C CA . PHE A 1 422 ? 30.087 9.696 12.466 1.00 95.25 422 PHE A CA 1
ATOM 3178 C C . PHE A 1 422 ? 30.505 9.517 11.000 1.00 95.25 422 PHE A C 1
ATOM 3180 O O . PHE A 1 422 ? 31.698 9.507 10.701 1.00 95.25 422 PHE A O 1
ATOM 3187 N N . ALA A 1 423 ? 29.536 9.453 10.083 1.00 95.00 423 ALA A N 1
ATOM 3188 C CA . ALA A 1 423 ? 29.793 9.350 8.652 1.00 95.00 423 ALA A CA 1
ATOM 3189 C C . ALA A 1 423 ? 30.572 10.564 8.123 1.00 95.00 423 ALA A C 1
ATOM 3191 O O . ALA A 1 423 ? 31.554 10.387 7.409 1.00 95.00 423 ALA A O 1
ATOM 3192 N N . LEU A 1 424 ? 30.203 11.788 8.517 1.00 94.25 424 LEU A N 1
ATOM 3193 C CA . LEU A 1 424 ? 30.892 13.016 8.095 1.00 94.25 424 LEU A CA 1
ATOM 3194 C C . LEU A 1 424 ? 32.351 13.082 8.575 1.00 94.25 424 LEU A C 1
ATOM 3196 O O . LEU A 1 424 ? 33.206 13.616 7.866 1.00 94.25 424 LEU A O 1
ATOM 3200 N N . ASN A 1 425 ? 32.649 12.515 9.746 1.00 93.50 425 ASN A N 1
ATOM 3201 C CA . ASN A 1 425 ? 34.002 12.486 10.304 1.00 93.50 425 ASN A CA 1
ATOM 3202 C C . ASN A 1 425 ? 34.929 11.449 9.647 1.00 93.50 425 ASN A C 1
ATOM 3204 O O . ASN A 1 425 ? 36.147 11.524 9.839 1.00 93.50 425 ASN A O 1
ATOM 3208 N N . GLY A 1 426 ? 34.378 10.506 8.877 1.00 90.69 426 GLY A N 1
ATOM 3209 C CA . GLY A 1 426 ? 35.138 9.467 8.191 1.00 90.69 426 GLY A CA 1
ATOM 3210 C C . GLY A 1 426 ? 36.065 10.004 7.094 1.00 90.69 426 GLY A C 1
ATOM 3211 O O . GLY A 1 426 ? 35.755 10.970 6.387 1.00 90.69 426 GLY A O 1
ATOM 3212 N N . GLU A 1 427 ? 37.208 9.335 6.910 1.00 86.44 427 GLU A N 1
ATOM 3213 C CA . GLU A 1 427 ? 38.167 9.640 5.835 1.00 86.44 427 GLU A CA 1
ATOM 3214 C C . GLU A 1 427 ? 37.527 9.481 4.449 1.00 86.44 427 GLU A C 1
ATOM 3216 O O . GLU A 1 427 ? 37.687 10.329 3.566 1.00 86.44 427 GLU A O 1
ATOM 3221 N N . ARG A 1 428 ? 36.734 8.416 4.278 1.00 86.75 428 ARG A N 1
ATOM 3222 C CA . ARG A 1 428 ? 35.933 8.142 3.083 1.00 86.75 428 ARG A CA 1
ATOM 3223 C C . ARG A 1 428 ? 34.469 8.023 3.466 1.00 86.75 428 ARG A C 1
ATOM 3225 O O . ARG A 1 428 ? 34.136 7.332 4.424 1.00 86.75 428 ARG A O 1
ATOM 3232 N N . VAL A 1 429 ? 33.608 8.652 2.675 1.00 90.19 429 VAL A N 1
ATOM 3233 C CA . VAL A 1 429 ? 32.164 8.654 2.901 1.00 90.19 429 VAL A CA 1
ATOM 3234 C C . VAL A 1 429 ? 31.480 8.176 1.631 1.00 90.19 429 VAL A C 1
ATOM 3236 O O . VAL A 1 429 ? 31.638 8.778 0.572 1.00 90.19 429 VAL A O 1
ATOM 3239 N N . ALA A 1 430 ? 30.756 7.064 1.721 1.00 92.50 430 ALA A N 1
ATOM 3240 C CA . ALA A 1 430 ? 29.981 6.556 0.599 1.00 92.50 430 ALA A CA 1
ATOM 3241 C C . ALA A 1 430 ? 28.676 7.367 0.471 1.00 92.50 430 ALA A C 1
ATOM 3243 O O . ALA A 1 430 ? 27.928 7.429 1.450 1.00 92.50 430 ALA A O 1
ATOM 3244 N N . PRO A 1 431 ? 28.347 7.932 -0.710 1.00 94.38 431 PRO A N 1
ATOM 3245 C CA . PRO A 1 431 ? 27.082 8.644 -0.911 1.00 94.38 431 PRO A CA 1
ATOM 3246 C C . PRO A 1 431 ? 25.853 7.793 -0.573 1.00 94.38 431 PRO A C 1
ATOM 3248 O O . PRO A 1 431 ? 24.897 8.302 -0.005 1.00 94.38 431 PRO A O 1
ATOM 3251 N N . ALA A 1 432 ? 25.902 6.487 -0.859 1.00 94.50 432 ALA A N 1
ATOM 3252 C CA . ALA A 1 432 ? 24.828 5.555 -0.515 1.00 94.50 432 ALA A CA 1
ATOM 3253 C C . ALA A 1 432 ? 24.582 5.480 1.003 1.00 94.50 432 ALA A C 1
ATOM 3255 O O . ALA A 1 432 ? 23.443 5.569 1.439 1.00 94.50 432 ALA A O 1
ATOM 3256 N N . ALA A 1 433 ? 25.643 5.426 1.816 1.00 94.62 433 ALA A N 1
ATOM 3257 C CA . ALA A 1 433 ? 25.506 5.374 3.272 1.00 94.62 433 ALA A CA 1
ATOM 3258 C C . ALA A 1 433 ? 24.907 6.669 3.846 1.00 94.62 433 ALA A C 1
ATOM 3260 O O . ALA A 1 433 ? 24.074 6.618 4.746 1.00 94.62 433 ALA A O 1
ATOM 3261 N N . LEU A 1 434 ? 25.301 7.835 3.317 1.00 96.12 434 LEU A N 1
ATOM 3262 C CA . LEU A 1 434 ? 24.680 9.107 3.700 1.00 96.12 434 LEU A CA 1
ATOM 3263 C C . LEU A 1 434 ? 23.209 9.155 3.288 1.00 96.12 434 LEU A C 1
ATOM 3265 O O . LEU A 1 434 ? 22.374 9.583 4.075 1.00 96.12 434 LEU A O 1
ATOM 3269 N N . PHE A 1 435 ? 22.887 8.701 2.079 1.00 97.31 435 PHE A N 1
ATOM 3270 C CA . PHE A 1 435 ? 21.515 8.647 1.591 1.00 97.31 435 PHE A CA 1
ATOM 3271 C C . PHE A 1 435 ? 20.617 7.774 2.478 1.00 97.31 435 PHE A C 1
ATOM 3273 O O . PHE A 1 435 ? 19.524 8.213 2.836 1.00 97.31 435 PHE A O 1
ATOM 3280 N N . ASP A 1 436 ? 21.098 6.603 2.900 1.00 97.06 436 ASP A N 1
ATOM 3281 C CA . ASP A 1 436 ? 20.372 5.719 3.817 1.00 97.06 436 ASP A CA 1
ATOM 3282 C C . ASP A 1 436 ? 20.148 6.388 5.184 1.00 97.06 436 ASP A C 1
ATOM 3284 O O . ASP A 1 436 ? 19.029 6.391 5.695 1.00 97.06 436 ASP A O 1
ATOM 3288 N N . ILE A 1 437 ? 21.169 7.054 5.743 1.00 97.62 437 ILE A N 1
ATOM 3289 C CA . ILE A 1 437 ? 21.033 7.815 7.000 1.00 97.62 437 ILE A CA 1
ATOM 3290 C C . ILE A 1 437 ? 19.989 8.935 6.866 1.00 97.62 437 ILE A C 1
ATOM 3292 O O . ILE A 1 437 ? 19.217 9.172 7.795 1.00 97.62 437 ILE A O 1
ATOM 3296 N N . LEU A 1 438 ? 19.941 9.629 5.725 1.00 97.25 438 LEU A N 1
ATOM 3297 C CA . LEU A 1 438 ? 18.962 10.692 5.482 1.00 97.25 438 LEU A CA 1
ATOM 3298 C C . LEU A 1 438 ? 17.536 10.142 5.355 1.00 97.25 438 LEU A C 1
ATOM 3300 O O . LEU A 1 438 ? 16.605 10.759 5.876 1.00 97.25 438 LEU A O 1
ATOM 3304 N N . GLN A 1 439 ? 17.354 8.982 4.713 1.00 96.06 439 GLN A N 1
ATOM 3305 C CA . GLN A 1 439 ? 16.057 8.296 4.674 1.00 96.06 439 GLN A CA 1
ATOM 3306 C C . GLN A 1 439 ? 15.604 7.868 6.069 1.00 96.06 439 GLN A C 1
ATOM 3308 O O . GLN A 1 439 ? 14.470 8.149 6.461 1.00 96.06 439 GLN A O 1
ATOM 3313 N N . ASP A 1 440 ? 16.501 7.255 6.839 1.00 97.00 440 ASP A N 1
ATOM 3314 C CA . ASP A 1 440 ? 16.232 6.845 8.214 1.00 97.00 440 ASP A CA 1
ATOM 3315 C C . ASP A 1 440 ? 15.883 8.041 9.109 1.00 97.00 440 ASP A C 1
ATOM 3317 O O . ASP A 1 440 ? 14.984 7.956 9.952 1.00 97.00 440 ASP A O 1
ATOM 3321 N N . LEU A 1 441 ? 16.579 9.170 8.939 1.00 97.19 441 LEU A N 1
ATOM 3322 C CA . LEU A 1 441 ? 16.308 10.402 9.677 1.00 97.19 441 LEU A CA 1
ATOM 3323 C C . LEU A 1 441 ? 14.936 10.977 9.312 1.00 97.19 441 LEU A C 1
ATOM 3325 O O . LEU A 1 441 ? 14.180 11.354 10.207 1.00 97.19 441 LEU A O 1
ATOM 3329 N N . ARG A 1 442 ? 14.576 10.987 8.022 1.00 96.06 442 ARG A N 1
ATOM 3330 C CA . ARG A 1 442 ? 13.237 11.388 7.570 1.00 96.06 442 ARG A CA 1
ATOM 3331 C C . ARG A 1 442 ? 12.156 10.506 8.191 1.00 96.06 442 ARG A C 1
ATOM 3333 O O . ARG A 1 442 ? 11.185 11.033 8.728 1.00 96.06 442 ARG A O 1
ATOM 3340 N N . LEU A 1 443 ? 12.326 9.184 8.159 1.00 96.12 443 LEU A N 1
ATOM 3341 C CA . LEU A 1 443 ? 11.371 8.253 8.762 1.00 96.12 443 LEU A CA 1
ATOM 3342 C C . LEU A 1 443 ? 11.274 8.443 10.283 1.00 96.12 443 LEU A C 1
ATOM 3344 O O . LEU A 1 443 ? 10.177 8.431 10.834 1.00 96.12 443 LEU A O 1
ATOM 3348 N N . SER A 1 444 ? 12.404 8.672 10.958 1.00 96.69 444 SER A N 1
ATOM 3349 C CA . SER A 1 444 ? 12.439 8.956 12.401 1.00 96.69 444 SER A CA 1
ATOM 3350 C C . SER A 1 444 ? 11.688 10.246 12.741 1.00 96.69 444 SER A C 1
ATOM 3352 O O . SER A 1 444 ? 10.964 10.285 13.732 1.00 96.69 444 SER A O 1
ATOM 3354 N N . ALA A 1 445 ? 11.786 11.273 11.891 1.00 95.25 445 ALA A N 1
ATOM 3355 C CA . ALA A 1 445 ? 11.021 12.509 12.036 1.00 95.25 445 ALA A CA 1
ATOM 3356 C C . ALA A 1 445 ? 9.512 12.284 11.882 1.00 95.25 445 ALA A C 1
ATOM 3358 O O . ALA A 1 445 ? 8.743 12.782 12.703 1.00 95.25 445 ALA A O 1
ATOM 3359 N N . ILE A 1 446 ? 9.093 11.502 10.874 1.00 95.88 446 ILE A N 1
ATOM 3360 C CA . ILE A 1 446 ? 7.684 11.107 10.691 1.00 95.88 446 ILE A CA 1
ATOM 3361 C C . ILE A 1 446 ? 7.186 10.382 11.937 1.00 95.88 446 ILE A C 1
ATOM 3363 O O . ILE A 1 446 ? 6.161 10.762 12.488 1.00 95.88 446 ILE A O 1
ATOM 3367 N N . LYS A 1 447 ? 7.938 9.397 12.436 1.00 95.81 447 LYS A N 1
ATOM 3368 C CA . LYS A 1 447 ? 7.580 8.669 13.658 1.00 95.81 447 LYS A CA 1
ATOM 3369 C C . LYS A 1 447 ? 7.461 9.594 14.873 1.00 95.81 447 LYS A C 1
ATOM 3371 O O . LYS A 1 447 ? 6.539 9.433 15.665 1.00 95.81 447 LYS A O 1
ATOM 3376 N N . ALA A 1 448 ? 8.357 10.571 15.010 1.00 93.00 448 ALA A N 1
ATOM 3377 C CA . ALA A 1 448 ? 8.363 11.489 16.145 1.00 93.00 448 ALA A CA 1
ATOM 3378 C C . ALA A 1 448 ? 7.194 12.477 16.161 1.00 93.00 448 ALA A C 1
ATOM 3380 O O . ALA A 1 448 ? 6.732 12.891 17.225 1.00 93.00 448 ALA A O 1
ATOM 3381 N N . ARG A 1 449 ? 6.728 12.871 14.976 1.00 92.88 449 ARG A N 1
ATOM 3382 C CA . ARG A 1 449 ? 5.648 13.841 14.766 1.00 92.88 449 ARG A CA 1
ATOM 3383 C C . ARG A 1 449 ? 4.672 13.266 13.749 1.00 92.88 449 ARG A C 1
ATOM 3385 O O . ARG A 1 449 ? 4.535 13.777 12.637 1.00 92.88 449 ARG A O 1
ATOM 3392 N N . ALA A 1 450 ? 4.067 12.157 14.155 1.00 94.44 450 ALA A N 1
ATOM 3393 C CA . ALA A 1 450 ? 3.232 11.310 13.323 1.00 94.44 450 ALA A CA 1
ATOM 3394 C C . ALA A 1 450 ? 1.823 11.885 13.139 1.00 94.44 450 ALA A C 1
ATOM 3396 O O . ALA A 1 450 ? 1.198 12.347 14.094 1.00 94.44 450 ALA A O 1
ATOM 3397 N N . GLY A 1 451 ? 1.320 11.802 11.912 1.00 95.94 451 GLY A N 1
ATOM 3398 C CA . GLY A 1 451 ? -0.085 12.006 11.582 1.00 95.94 451 GLY A CA 1
ATOM 3399 C C . GLY A 1 451 ? -0.911 10.733 11.763 1.00 95.94 451 GLY A C 1
ATOM 3400 O O . GLY A 1 451 ? -0.393 9.683 12.158 1.00 95.94 451 GLY A O 1
ATOM 3401 N N . THR A 1 452 ? -2.206 10.807 11.464 1.00 97.94 452 THR A N 1
ATOM 3402 C CA . THR A 1 452 ? -3.103 9.648 11.567 1.00 97.94 452 THR A CA 1
ATOM 3403 C C . THR A 1 452 ? -2.940 8.766 10.333 1.00 97.94 452 THR A C 1
ATOM 3405 O O . THR A 1 452 ? -3.263 9.166 9.218 1.00 97.94 452 THR A O 1
ATOM 3408 N N . ALA A 1 453 ? -2.434 7.547 10.509 1.00 98.50 453 ALA A N 1
ATOM 3409 C CA . ALA A 1 453 ? -2.327 6.592 9.410 1.00 98.50 453 ALA A CA 1
ATOM 3410 C C . ALA A 1 453 ? -3.647 5.853 9.191 1.00 98.50 453 ALA A C 1
ATOM 3412 O O . ALA A 1 453 ? -4.114 5.754 8.060 1.00 98.50 453 ALA A O 1
ATOM 3413 N N . VAL A 1 454 ? -4.253 5.361 10.271 1.00 98.69 454 VAL A N 1
ATOM 3414 C CA . VAL A 1 454 ? -5.485 4.570 10.211 1.00 98.69 454 VAL A CA 1
ATOM 3415 C C . VAL A 1 454 ? -6.464 5.097 11.248 1.00 98.69 454 VAL A C 1
ATOM 3417 O O . VAL A 1 454 ? -6.084 5.279 12.403 1.00 98.69 454 VAL A O 1
ATOM 3420 N N . MET A 1 455 ? -7.709 5.321 10.843 1.00 98.00 455 MET A N 1
ATOM 3421 C CA . MET A 1 455 ? -8.838 5.577 11.732 1.00 98.00 455 MET A CA 1
ATOM 3422 C C . MET A 1 455 ? -9.868 4.451 11.570 1.00 98.00 455 MET A C 1
ATOM 3424 O O . MET A 1 455 ? -10.262 4.146 10.445 1.00 98.00 455 MET A O 1
ATOM 3428 N N . LEU A 1 456 ? -10.257 3.814 12.677 1.00 97.00 456 LEU A N 1
ATOM 3429 C CA . LEU A 1 456 ? -11.232 2.720 12.700 1.00 97.00 456 LEU A CA 1
ATOM 3430 C C . LEU A 1 456 ? -12.435 3.084 13.565 1.00 97.00 456 LEU A C 1
ATOM 3432 O O . LEU A 1 456 ? -12.279 3.305 14.769 1.00 97.00 456 LEU A O 1
ATOM 3436 N N . ASN A 1 457 ? -13.619 3.054 12.958 1.00 93.19 457 ASN A N 1
ATOM 3437 C CA . ASN A 1 457 ? -14.920 3.342 13.557 1.00 93.19 457 ASN A CA 1
ATOM 3438 C C . ASN A 1 457 ? -15.034 4.740 14.183 1.00 93.19 457 ASN A C 1
ATOM 3440 O O . ASN A 1 457 ? -14.057 5.460 14.381 1.00 93.19 457 ASN A O 1
ATOM 3444 N N . ARG A 1 458 ? -16.266 5.156 14.487 1.00 89.62 458 ARG A N 1
ATOM 3445 C CA . ARG A 1 458 ? -16.555 6.422 15.176 1.00 89.62 458 ARG A CA 1
ATOM 3446 C C . ARG A 1 458 ? -17.209 6.149 16.517 1.00 89.62 458 ARG A C 1
ATOM 3448 O O . ARG A 1 458 ? -18.087 5.302 16.616 1.00 89.62 458 ARG A O 1
ATOM 3455 N N . TYR A 1 459 ? -16.814 6.911 17.532 1.00 89.06 459 TYR A N 1
ATOM 3456 C CA . TYR A 1 459 ? -17.461 6.833 18.832 1.00 89.06 459 TYR A CA 1
ATOM 3457 C C . TYR A 1 459 ? -18.913 7.307 18.742 1.00 89.06 459 TYR A C 1
ATOM 3459 O O . TYR A 1 459 ? -19.175 8.437 18.321 1.00 89.06 459 TYR A O 1
ATOM 3467 N N . ARG A 1 460 ? -19.847 6.461 19.177 1.00 84.38 460 ARG A N 1
ATOM 3468 C CA . ARG A 1 460 ? -21.266 6.798 19.325 1.00 84.38 460 ARG A CA 1
ATOM 3469 C C . ARG A 1 460 ? -21.645 6.642 20.787 1.00 84.38 460 ARG A C 1
ATOM 3471 O O . ARG A 1 460 ? -21.632 5.532 21.311 1.00 84.38 460 ARG A O 1
ATOM 3478 N N . ALA A 1 461 ? -21.958 7.752 21.447 1.00 77.06 461 ALA A N 1
ATOM 3479 C CA . ALA A 1 461 ? -22.567 7.706 22.769 1.00 77.06 461 ALA A CA 1
ATOM 3480 C C . ALA A 1 461 ? -24.026 7.263 22.616 1.00 77.06 461 ALA A C 1
ATOM 3482 O O . ALA A 1 461 ? -24.766 7.862 21.838 1.00 77.06 461 ALA A O 1
ATOM 3483 N N . LEU A 1 462 ? -24.429 6.228 23.349 1.00 71.06 462 LEU A N 1
ATOM 3484 C CA . LEU A 1 462 ? -25.788 5.699 23.327 1.00 71.06 462 LEU A CA 1
ATOM 3485 C C . LEU A 1 462 ? -26.542 6.220 24.549 1.00 71.06 462 LEU A C 1
ATOM 3487 O O . LEU A 1 462 ? -26.171 5.958 25.695 1.00 71.06 462 LEU A O 1
ATOM 3491 N N . SER A 1 463 ? -27.617 6.969 24.323 1.00 67.50 463 SER A N 1
ATOM 3492 C CA . SER A 1 463 ? -28.506 7.393 25.403 1.00 67.50 463 SER A CA 1
ATOM 3493 C C . SER A 1 463 ? -29.350 6.225 25.927 1.00 67.50 463 SER A C 1
ATOM 3495 O O . SER A 1 463 ? -29.659 5.275 25.207 1.00 67.50 463 SER A O 1
ATOM 3497 N N . GLU A 1 464 ? -29.821 6.318 27.176 1.00 63.81 464 GLU A N 1
ATOM 3498 C CA . GLU A 1 464 ? -30.734 5.319 27.762 1.00 63.81 464 GLU A CA 1
ATOM 3499 C C . GLU A 1 464 ? -32.015 5.115 26.931 1.00 63.81 464 GLU A C 1
ATOM 3501 O O . GLU A 1 464 ? -32.579 4.024 26.922 1.00 63.81 464 GLU A O 1
ATOM 3506 N N . ARG A 1 465 ? -32.470 6.147 26.204 1.00 62.28 465 ARG A N 1
ATOM 3507 C CA . ARG A 1 465 ? -33.636 6.063 25.307 1.00 62.28 465 ARG A CA 1
ATOM 3508 C C . ARG A 1 465 ? -33.329 5.307 24.016 1.00 62.28 465 ARG A C 1
ATOM 3510 O O . ARG A 1 465 ? -34.195 4.601 23.512 1.00 62.28 465 ARG A O 1
ATOM 3517 N N . GLU A 1 466 ? -32.121 5.456 23.485 1.00 64.44 466 GLU A N 1
ATOM 3518 C CA . GLU A 1 466 ? -31.653 4.724 22.305 1.00 64.44 466 GLU A CA 1
ATOM 3519 C C . GLU A 1 466 ? -31.465 3.242 22.635 1.00 64.44 466 GLU A C 1
ATOM 3521 O O . GLU A 1 466 ? -32.004 2.395 21.932 1.00 64.44 466 GLU A O 1
ATOM 3526 N N . LEU A 1 467 ? -30.858 2.928 23.783 1.00 62.16 467 LEU A N 1
ATOM 3527 C CA . LEU A 1 467 ? -30.748 1.557 24.299 1.00 62.16 467 LEU A CA 1
ATOM 3528 C C . LEU A 1 467 ? -32.114 0.866 24.491 1.00 62.16 467 LEU A C 1
ATOM 3530 O O . LEU A 1 467 ? -32.212 -0.351 24.367 1.00 62.16 467 LEU A O 1
ATOM 3534 N N . GLN A 1 468 ? -33.184 1.621 24.767 1.00 61.44 468 GLN A N 1
ATOM 3535 C CA . GLN A 1 468 ? -34.553 1.091 24.866 1.00 61.44 468 GLN A CA 1
ATOM 3536 C C . GLN A 1 468 ? -35.217 0.864 23.494 1.00 61.44 468 GLN A C 1
ATOM 3538 O O . GLN A 1 468 ? -36.100 0.014 23.379 1.00 61.44 468 GLN A O 1
ATOM 3543 N N . ASN A 1 469 ? -34.767 1.561 22.446 1.00 57.59 469 ASN A N 1
ATOM 3544 C CA . ASN A 1 469 ? -35.229 1.419 21.061 1.00 57.59 469 ASN A CA 1
ATOM 3545 C C . ASN A 1 469 ? -34.281 0.523 20.242 1.00 57.59 469 ASN A C 1
ATOM 3547 O O . ASN A 1 469 ? -33.842 0.883 19.149 1.00 57.59 469 ASN A O 1
ATOM 3551 N N . LEU A 1 470 ? -33.995 -0.680 20.755 1.00 54.94 470 LEU A N 1
ATOM 3552 C CA . LEU A 1 470 ? -33.050 -1.634 20.157 1.00 54.94 470 LEU A CA 1
ATOM 3553 C C . LEU A 1 470 ? -33.329 -1.914 18.664 1.00 54.94 470 LEU A C 1
ATOM 3555 O O . LEU A 1 470 ? -32.402 -2.069 17.880 1.00 54.94 470 LEU A O 1
ATOM 3559 N N . ALA A 1 471 ? -34.600 -1.901 18.243 1.00 50.41 471 ALA A N 1
ATOM 3560 C CA . ALA A 1 471 ? -35.024 -2.186 16.868 1.00 50.41 471 ALA A CA 1
ATOM 3561 C C . ALA A 1 471 ? -34.397 -1.274 15.793 1.00 50.41 471 ALA A C 1
ATOM 3563 O O . ALA A 1 471 ? -34.176 -1.736 14.678 1.00 50.41 471 ALA A O 1
ATOM 3564 N N . SER A 1 472 ? -34.102 -0.005 16.105 1.00 51.72 472 SER A N 1
ATOM 3565 C CA . SER A 1 472 ? -33.437 0.917 15.167 1.00 51.72 472 SER A CA 1
ATOM 3566 C C . SER A 1 472 ? -31.909 0.852 15.221 1.00 51.72 472 SER A C 1
ATOM 3568 O O . SER A 1 472 ? -31.260 1.374 14.323 1.00 51.72 472 SER A O 1
ATOM 3570 N N . LEU A 1 473 ? -31.347 0.233 16.264 1.00 53.56 473 LEU A N 1
ATOM 3571 C CA . LEU A 1 473 ? -29.907 0.062 16.466 1.00 53.56 473 LEU A CA 1
ATOM 3572 C C . LEU A 1 473 ? -29.396 -1.284 15.946 1.00 53.56 473 LEU A C 1
ATOM 3574 O O . LEU A 1 473 ? -28.250 -1.351 15.539 1.00 53.56 473 LEU A O 1
ATOM 3578 N N . ILE A 1 474 ? -30.225 -2.333 15.891 1.00 55.34 474 ILE A N 1
ATOM 3579 C CA . ILE A 1 474 ? -29.812 -3.688 15.469 1.00 55.34 474 ILE A CA 1
ATOM 3580 C C . ILE A 1 474 ? -29.079 -3.709 14.116 1.00 55.34 474 ILE A C 1
ATOM 3582 O O . ILE A 1 474 ? -28.140 -4.472 13.966 1.00 55.34 474 ILE A O 1
ATOM 3586 N N . ALA A 1 475 ? -29.443 -2.853 13.155 1.00 52.12 475 ALA A N 1
ATOM 3587 C CA . ALA A 1 475 ? -28.749 -2.773 11.861 1.00 52.12 475 ALA A CA 1
ATOM 3588 C C . ALA A 1 475 ? -27.352 -2.112 11.923 1.00 52.12 475 ALA A C 1
ATOM 3590 O O . ALA A 1 475 ? -26.654 -2.074 10.921 1.00 52.12 475 ALA A O 1
ATOM 3591 N N . THR A 1 476 ? -26.982 -1.535 13.067 1.00 52.88 476 THR A N 1
ATOM 3592 C CA . THR A 1 476 ? -25.688 -0.880 13.336 1.00 52.88 476 THR A CA 1
ATOM 3593 C C . THR A 1 476 ? -24.905 -1.547 14.467 1.00 52.88 476 THR A C 1
ATOM 3595 O O . THR A 1 476 ? -23.806 -1.104 14.770 1.00 52.88 476 THR A O 1
ATOM 3598 N N . LEU A 1 477 ? -25.489 -2.545 15.137 1.00 61.06 477 LEU A N 1
ATOM 3599 C CA . LEU A 1 477 ? -24.865 -3.280 16.233 1.00 61.06 477 LEU A CA 1
ATOM 3600 C C . LEU A 1 477 ? -24.550 -4.683 15.722 1.00 61.06 477 LEU A C 1
ATOM 3602 O O . LEU A 1 477 ? -25.393 -5.573 15.862 1.00 61.06 477 LEU A O 1
ATOM 3606 N N . ASP A 1 478 ? -23.373 -4.861 15.128 1.00 64.44 478 ASP A N 1
ATOM 3607 C CA . ASP A 1 478 ? -22.914 -6.179 14.705 1.00 64.44 478 ASP A CA 1
ATOM 3608 C C . ASP A 1 478 ? -21.756 -6.670 15.581 1.00 64.44 478 ASP A C 1
ATOM 3610 O O . ASP A 1 478 ? -20.605 -6.240 15.483 1.00 64.44 478 ASP A O 1
ATOM 3614 N N . GLU A 1 479 ? -22.076 -7.582 16.503 1.00 68.06 479 GLU A N 1
ATOM 3615 C CA . GLU A 1 479 ? -21.078 -8.164 17.405 1.00 68.06 479 GLU A CA 1
ATOM 3616 C C . GLU A 1 479 ? -20.062 -9.058 16.671 1.00 68.06 479 GLU A C 1
ATOM 3618 O O . GLU A 1 479 ? -19.062 -9.467 17.288 1.00 68.06 479 GLU A O 1
ATOM 3623 N N . ASP A 1 480 ? -20.319 -9.402 15.402 1.00 79.62 480 ASP A N 1
ATOM 3624 C CA . ASP A 1 480 ? -19.422 -10.198 14.567 1.00 79.62 480 ASP A CA 1
ATOM 3625 C C . ASP A 1 480 ? -18.419 -9.372 13.741 1.00 79.62 480 ASP A C 1
ATOM 3627 O O . ASP A 1 480 ? -17.461 -9.966 13.227 1.00 79.62 480 ASP A O 1
ATOM 3631 N N . ASP A 1 481 ? -18.536 -8.033 13.768 1.00 89.88 481 ASP A N 1
ATOM 3632 C CA . ASP A 1 481 ? -17.575 -7.096 13.182 1.00 89.88 481 ASP A CA 1
ATOM 3633 C C . ASP A 1 481 ? -16.140 -7.490 13.545 1.00 89.88 481 ASP A C 1
ATOM 3635 O O . ASP A 1 481 ? -15.787 -7.738 14.707 1.00 89.88 481 ASP A O 1
ATOM 3639 N N . PHE A 1 482 ? -15.265 -7.499 12.552 1.00 95.50 482 PHE A N 1
ATOM 3640 C CA . PHE A 1 482 ? -13.902 -7.964 12.687 1.00 95.50 482 PHE A CA 1
ATOM 3641 C C . PHE A 1 482 ? -12.919 -7.029 11.993 1.00 95.50 482 PHE A C 1
ATOM 3643 O O . PHE A 1 482 ? -12.948 -6.834 10.782 1.00 95.50 482 PHE A O 1
ATOM 3650 N N . ALA A 1 483 ? -11.959 -6.520 12.760 1.00 97.62 483 ALA A N 1
ATOM 3651 C CA . ALA A 1 483 ? -10.831 -5.765 12.242 1.00 97.62 483 ALA A CA 1
ATOM 3652 C C . ALA A 1 483 ? -9.508 -6.467 12.572 1.00 97.62 483 ALA A C 1
ATOM 3654 O O . ALA A 1 483 ? -9.210 -6.758 13.729 1.00 97.62 483 ALA A O 1
ATOM 3655 N N . LEU A 1 484 ? -8.674 -6.694 11.559 1.00 98.56 484 LEU A N 1
ATOM 3656 C CA . LEU A 1 484 ? -7.335 -7.263 11.682 1.00 98.56 484 LEU A CA 1
ATOM 3657 C C . LEU A 1 484 ? -6.302 -6.330 11.064 1.00 98.56 484 LEU A C 1
ATOM 3659 O O . LEU A 1 484 ? -6.303 -6.076 9.858 1.00 98.56 484 LEU A O 1
ATOM 3663 N N . LEU A 1 485 ? -5.367 -5.882 11.893 1.00 98.69 485 LEU A N 1
ATOM 3664 C CA . LEU A 1 485 ? -4.128 -5.250 11.467 1.00 98.69 485 LEU A CA 1
ATOM 3665 C C . LEU A 1 485 ? -3.003 -6.245 11.736 1.00 98.69 485 LEU A C 1
ATOM 3667 O O . LEU A 1 485 ? -2.698 -6.532 12.894 1.00 98.69 485 LEU A O 1
ATOM 3671 N N . GLU A 1 486 ? -2.382 -6.768 10.683 1.00 98.56 486 GLU A N 1
ATOM 3672 C CA . GLU A 1 486 ? -1.336 -7.783 10.802 1.00 98.56 486 GLU A CA 1
ATOM 3673 C C . GLU A 1 486 ? -0.077 -7.427 10.003 1.00 98.56 486 GLU A C 1
ATOM 3675 O O . GLU A 1 486 ? -0.150 -7.047 8.833 1.00 98.56 486 GLU A O 1
ATOM 3680 N N . ASN A 1 487 ? 1.100 -7.601 10.610 1.00 98.62 487 ASN A N 1
ATOM 3681 C CA . ASN A 1 487 ? 2.398 -7.476 9.934 1.00 98.62 487 ASN A CA 1
ATOM 3682 C C . ASN A 1 487 ? 2.623 -6.115 9.240 1.00 98.62 487 ASN A C 1
ATOM 3684 O O . ASN A 1 487 ? 3.352 -6.029 8.250 1.00 98.62 487 ASN A O 1
ATOM 3688 N N . ASN A 1 488 ? 2.003 -5.037 9.731 1.00 98.75 488 ASN A N 1
ATOM 3689 C CA . ASN A 1 488 ? 2.161 -3.703 9.152 1.00 98.75 488 ASN A CA 1
ATOM 3690 C C . ASN A 1 488 ? 3.335 -2.937 9.778 1.00 98.75 488 ASN A C 1
ATOM 3692 O O . ASN A 1 488 ? 3.652 -3.089 10.961 1.00 98.75 488 ASN A O 1
ATOM 3696 N N . ARG A 1 489 ? 3.926 -2.032 8.993 1.00 98.62 489 ARG A N 1
ATOM 3697 C CA . ARG A 1 489 ? 4.866 -0.998 9.445 1.00 98.62 489 ARG A CA 1
ATOM 3698 C C . ARG A 1 489 ? 4.203 0.368 9.324 1.00 98.62 489 ARG A C 1
ATOM 3700 O O . ARG A 1 489 ? 4.014 0.872 8.223 1.00 98.62 489 ARG A O 1
ATOM 3707 N N . ILE A 1 490 ? 3.845 0.967 10.450 1.00 98.50 490 ILE A N 1
ATOM 3708 C CA . ILE A 1 490 ? 3.024 2.175 10.523 1.00 98.50 490 ILE A CA 1
ATOM 3709 C C . ILE A 1 490 ? 3.833 3.290 11.196 1.00 98.50 490 ILE A C 1
ATOM 3711 O O . ILE A 1 490 ? 3.858 3.423 12.419 1.00 98.50 490 ILE A O 1
ATOM 3715 N N . ALA A 1 491 ? 4.480 4.136 10.396 1.00 97.88 491 ALA A N 1
ATOM 3716 C CA . ALA A 1 491 ? 5.004 5.419 10.858 1.00 97.88 491 ALA A CA 1
ATOM 3717 C C . ALA A 1 491 ? 3.846 6.429 10.950 1.00 97.88 491 ALA A C 1
ATOM 3719 O O . ALA A 1 491 ? 3.702 7.328 10.124 1.00 97.88 491 ALA A O 1
ATOM 3720 N N . GLY A 1 492 ? 2.966 6.212 11.927 1.00 96.31 492 GLY A N 1
ATOM 3721 C CA . GLY A 1 492 ? 1.685 6.894 12.049 1.00 96.31 492 GLY A CA 1
ATOM 3722 C C . GLY A 1 492 ? 0.920 6.484 13.306 1.00 96.31 492 GLY A C 1
ATOM 3723 O O . GLY A 1 492 ? 1.260 5.501 13.970 1.00 96.31 492 GLY A O 1
ATOM 3724 N N . VAL A 1 493 ? -0.132 7.236 13.617 1.00 97.06 493 VAL A N 1
ATOM 3725 C CA . VAL A 1 493 ? -1.089 6.909 14.681 1.00 97.06 493 VAL A CA 1
ATOM 3726 C C . VAL A 1 493 ? -2.183 5.999 14.123 1.00 97.06 493 VAL A C 1
ATOM 3728 O O . VAL A 1 493 ? -2.741 6.281 13.060 1.00 97.06 493 VAL A O 1
ATOM 3731 N N . VAL A 1 494 ? -2.503 4.930 14.852 1.00 98.25 494 VAL A N 1
ATOM 3732 C CA . VAL A 1 494 ? -3.744 4.165 14.670 1.00 98.25 494 VAL A CA 1
ATOM 3733 C C . VAL A 1 494 ? -4.750 4.706 15.676 1.00 98.25 494 VAL A C 1
ATOM 3735 O O . VAL A 1 494 ? -4.510 4.631 16.879 1.00 98.25 494 VAL A O 1
ATOM 3738 N N . SER A 1 495 ? -5.836 5.300 15.194 1.00 97.56 495 SER A N 1
ATOM 3739 C CA . SER A 1 495 ? -6.883 5.883 16.027 1.00 97.56 495 SER A CA 1
ATOM 3740 C C . SER A 1 495 ? -8.139 5.029 15.982 1.00 97.56 495 SER A C 1
ATOM 3742 O O . SER A 1 495 ? -8.605 4.664 14.904 1.00 97.56 495 SER A O 1
ATOM 3744 N N . LEU A 1 496 ? -8.697 4.726 17.145 1.00 96.75 496 LEU A N 1
ATOM 3745 C CA . LEU A 1 496 ? -9.986 4.058 17.266 1.00 96.75 496 LEU A CA 1
ATOM 3746 C C . LEU A 1 496 ? -11.071 5.080 17.599 1.00 96.75 496 LEU A C 1
ATOM 3748 O O . LEU A 1 496 ? -10.837 6.028 18.347 1.00 96.75 496 LEU A O 1
ATOM 3752 N N . TYR A 1 497 ? -12.281 4.859 17.105 1.00 94.62 497 TYR A N 1
ATOM 3753 C CA . TYR A 1 497 ? -13.467 5.629 17.479 1.00 94.62 497 TYR A CA 1
ATOM 3754 C C . TYR A 1 497 ? -13.411 7.115 17.063 1.00 94.62 497 TYR A C 1
ATOM 3756 O O . TYR A 1 497 ? -14.007 7.977 17.712 1.00 94.62 497 TYR A O 1
ATOM 3764 N N . GLY A 1 498 ? -12.725 7.423 15.961 1.00 94.81 498 GLY A N 1
ATOM 3765 C CA . GLY A 1 498 ? -12.659 8.751 15.344 1.00 94.81 498 GLY A CA 1
ATOM 3766 C C . GLY A 1 498 ? -11.251 9.342 15.288 1.00 94.81 498 GLY A C 1
ATOM 3767 O O . GLY A 1 498 ? -10.267 8.709 15.675 1.00 94.81 498 GLY A O 1
ATOM 3768 N N . MET A 1 499 ? -11.143 10.574 14.785 1.00 95.56 499 MET A N 1
ATOM 3769 C CA . MET A 1 499 ? -9.860 11.276 14.660 1.00 95.56 499 MET A CA 1
ATOM 3770 C C . MET A 1 499 ? -9.308 11.700 16.032 1.00 95.56 499 MET A C 1
ATOM 3772 O O . MET A 1 499 ? -10.066 12.236 16.850 1.00 95.56 499 MET A O 1
ATOM 3776 N N . PRO A 1 500 ? -8.004 11.492 16.291 1.00 94.81 500 PRO A N 1
ATOM 3777 C CA . PRO A 1 500 ? -7.404 11.755 17.591 1.00 94.81 500 PRO A CA 1
ATOM 3778 C C . PRO A 1 500 ? -7.045 13.236 17.783 1.00 94.81 500 PRO A C 1
ATOM 3780 O O . PRO A 1 500 ? -6.859 13.990 16.823 1.00 94.81 500 PRO A O 1
ATOM 3783 N N . ASP A 1 501 ? -6.879 13.621 19.048 1.00 91.31 501 ASP A N 1
ATOM 3784 C CA . ASP A 1 501 ? -6.262 14.883 19.463 1.00 91.31 501 ASP A CA 1
ATOM 3785 C C . ASP A 1 501 ? -4.729 14.889 19.289 1.00 91.31 501 ASP A C 1
ATOM 3787 O O . ASP A 1 501 ? -4.088 13.879 18.964 1.00 91.31 501 ASP A O 1
ATOM 3791 N N . SER A 1 502 ? -4.113 16.045 19.563 1.00 88.06 502 SER A N 1
ATOM 3792 C CA . SER A 1 502 ? -2.656 16.163 19.647 1.00 88.06 502 SER A CA 1
ATOM 3793 C C . SER A 1 502 ? -2.066 15.273 20.749 1.00 88.06 502 SER A C 1
ATOM 3795 O O . SER A 1 502 ? -2.732 14.891 21.716 1.00 88.06 502 SER A O 1
ATOM 3797 N N . LEU A 1 503 ? -0.780 14.934 20.614 1.00 86.81 503 LEU A N 1
ATOM 3798 C CA . LEU A 1 503 ? -0.065 14.140 21.615 1.00 86.81 503 LEU A CA 1
ATOM 3799 C C . LEU A 1 503 ? -0.107 14.790 22.999 1.00 86.81 503 LEU A C 1
ATOM 3801 O O . LEU A 1 503 ? -0.289 14.088 23.990 1.00 86.81 503 LEU A O 1
ATOM 3805 N N . GLU A 1 504 ? 0.033 16.109 23.060 1.00 83.56 504 GLU A N 1
ATOM 3806 C CA . GLU A 1 504 ? 0.045 16.877 24.301 1.00 83.56 504 GLU A CA 1
ATOM 3807 C C . GLU A 1 504 ? -1.300 16.794 25.025 1.00 83.56 504 GLU A C 1
ATOM 3809 O O . GLU A 1 504 ? -1.322 16.523 26.225 1.00 83.56 504 GLU A O 1
ATOM 3814 N N . ILE A 1 505 ? -2.409 16.965 24.295 1.00 84.06 505 ILE A N 1
ATOM 3815 C CA . ILE A 1 505 ? -3.765 16.879 24.855 1.00 84.06 505 ILE A CA 1
ATOM 3816 C C . ILE A 1 505 ? -4.033 15.459 25.350 1.00 84.06 505 ILE A C 1
ATOM 3818 O O . ILE A 1 505 ? -4.410 15.281 26.505 1.00 84.06 505 ILE A O 1
ATOM 3822 N N . ILE A 1 506 ? -3.759 14.440 24.525 1.00 85.56 506 ILE A N 1
ATOM 3823 C CA . ILE A 1 506 ? -3.952 13.036 24.916 1.00 85.56 506 ILE A CA 1
ATOM 3824 C C . ILE A 1 506 ? -3.132 12.715 26.168 1.00 85.56 506 ILE A C 1
ATOM 3826 O O . ILE A 1 506 ? -3.664 12.131 27.107 1.00 85.56 506 ILE A O 1
ATOM 3830 N N . ALA A 1 507 ? -1.858 13.115 26.216 1.00 82.44 507 ALA A N 1
ATOM 3831 C CA . ALA A 1 507 ? -0.994 12.875 27.368 1.00 82.44 507 ALA A CA 1
ATOM 3832 C C . ALA A 1 507 ? -1.495 13.591 28.634 1.00 82.44 507 ALA A C 1
ATOM 3834 O O . ALA A 1 507 ? -1.463 13.007 29.716 1.00 82.44 507 ALA A O 1
ATOM 3835 N N . GLN A 1 508 ? -1.984 14.827 28.512 1.00 81.50 508 GLN A N 1
ATOM 3836 C CA . GLN A 1 508 ? -2.531 15.586 29.635 1.00 81.50 508 GLN A CA 1
ATOM 3837 C C . GLN A 1 508 ? -3.831 14.965 30.163 1.00 81.50 508 GLN A C 1
ATOM 3839 O O . GLN A 1 508 ? -3.966 14.757 31.368 1.00 81.50 508 GLN A O 1
ATOM 3844 N N . THR A 1 509 ? -4.765 14.626 29.274 1.00 80.25 509 THR A N 1
ATOM 3845 C CA . THR A 1 509 ? -6.042 14.001 29.637 1.00 80.25 509 THR A CA 1
ATOM 3846 C C . THR A 1 509 ? -5.845 12.600 30.205 1.00 80.25 509 THR A C 1
ATOM 3848 O O . THR A 1 509 ? -6.507 12.225 31.169 1.00 80.25 509 THR A O 1
ATOM 3851 N N . ALA A 1 510 ? -4.887 11.844 29.671 1.00 74.50 510 ALA A N 1
ATOM 3852 C CA . ALA A 1 510 ? -4.535 10.514 30.146 1.00 74.50 510 ALA A CA 1
ATOM 3853 C C . ALA A 1 510 ? -4.176 10.484 31.644 1.00 74.50 510 ALA A C 1
ATOM 3855 O O . ALA A 1 510 ? -4.531 9.536 32.337 1.00 74.50 510 ALA A O 1
ATOM 3856 N N . VAL A 1 511 ? -3.534 11.530 32.180 1.00 73.94 511 VAL A N 1
ATOM 3857 C CA . VAL A 1 511 ? -3.241 11.626 33.625 1.00 73.94 511 VAL A CA 1
ATOM 3858 C C . VAL A 1 511 ? -4.524 11.697 34.459 1.00 73.94 511 VAL A C 1
ATOM 3860 O O . VAL A 1 511 ? -4.572 11.171 35.570 1.00 73.94 511 VAL A O 1
ATOM 3863 N N . GLU A 1 512 ? -5.589 12.309 33.939 1.00 78.56 512 GLU A N 1
ATOM 3864 C CA . GLU A 1 512 ? -6.876 12.376 34.637 1.00 78.56 512 GLU A CA 1
ATOM 3865 C C . GLU A 1 512 ? -7.589 11.023 34.674 1.00 78.56 512 GLU A C 1
ATOM 3867 O O . GLU A 1 512 ? -8.332 10.763 35.622 1.00 78.56 512 GLU A O 1
ATOM 3872 N N . LEU A 1 513 ? -7.319 10.143 33.703 1.00 79.25 513 LEU A N 1
ATOM 3873 C CA . LEU A 1 513 ? -7.925 8.812 33.623 1.00 79.25 513 LEU A CA 1
ATOM 3874 C C . LEU A 1 513 ? -7.507 7.894 34.779 1.00 79.25 513 LEU A C 1
ATOM 3876 O O . LEU A 1 513 ? -8.262 6.985 35.105 1.00 79.25 513 LEU A O 1
ATOM 3880 N N . ILE A 1 514 ? -6.402 8.188 35.484 1.00 74.75 514 ILE A N 1
ATOM 3881 C CA . ILE A 1 514 ? -6.041 7.528 36.758 1.00 74.75 514 ILE A CA 1
ATOM 3882 C C . ILE A 1 514 ? -7.215 7.535 37.737 1.00 74.75 514 ILE A C 1
ATOM 3884 O O . ILE A 1 514 ? -7.406 6.590 38.492 1.00 74.75 514 ILE A O 1
ATOM 3888 N N . LYS A 1 515 ? -8.033 8.594 37.730 1.00 78.56 515 LYS A N 1
ATOM 3889 C CA . LYS A 1 515 ? -9.168 8.737 38.652 1.00 78.56 515 LYS A CA 1
ATOM 3890 C C . LYS A 1 515 ? -10.267 7.696 38.425 1.00 78.56 515 LYS A C 1
ATOM 3892 O O . LYS A 1 515 ? -11.127 7.552 39.298 1.00 78.56 515 LYS A O 1
ATOM 3897 N N . LEU A 1 516 ? -10.267 7.018 37.273 1.00 78.00 516 LEU A N 1
ATOM 3898 C CA . LEU A 1 516 ? -11.155 5.892 36.981 1.00 78.00 516 LEU A CA 1
ATOM 3899 C C . LEU A 1 516 ? -10.685 4.598 37.649 1.00 78.00 516 LEU A C 1
ATOM 3901 O O . LEU A 1 516 ? -11.481 3.678 37.766 1.00 78.00 516 LEU A O 1
ATOM 3905 N N . ASP A 1 517 ? -9.448 4.532 38.128 1.00 74.88 517 ASP A N 1
ATOM 3906 C CA . ASP A 1 517 ? -8.907 3.384 38.844 1.00 74.88 517 ASP A CA 1
ATOM 3907 C C . ASP A 1 517 ? -8.969 3.647 40.360 1.00 74.88 517 ASP A C 1
ATOM 3909 O O . ASP A 1 517 ? -8.188 4.427 40.908 1.00 74.88 517 ASP A O 1
ATOM 3913 N N . ALA A 1 518 ? -9.963 3.074 41.052 1.00 67.12 518 ALA A N 1
ATOM 3914 C CA . ALA A 1 518 ? -10.114 3.243 42.503 1.00 67.12 518 ALA A CA 1
ATOM 3915 C C . ALA A 1 518 ? -9.098 2.417 43.301 1.00 67.12 518 ALA A C 1
ATOM 3917 O O . ALA A 1 518 ? -8.727 2.827 44.403 1.00 67.12 518 ALA A O 1
ATOM 3918 N N . GLN A 1 519 ? -8.660 1.274 42.766 1.00 68.31 519 GLN A N 1
ATOM 3919 C CA . GLN A 1 519 ? -7.649 0.405 43.369 1.00 68.31 519 GLN A CA 1
ATOM 3920 C C . GLN A 1 519 ? -6.669 -0.069 42.288 1.00 68.31 519 GLN A C 1
ATOM 3922 O O . GLN A 1 519 ? -6.862 -1.142 41.708 1.00 68.31 519 GLN A O 1
ATOM 3927 N N . PRO A 1 520 ? -5.600 0.708 42.033 1.00 65.56 520 PRO A N 1
ATOM 3928 C CA . PRO A 1 520 ? -4.668 0.399 40.966 1.00 65.56 520 PRO A CA 1
ATOM 3929 C C . PRO A 1 520 ? -4.076 -0.999 41.057 1.00 65.56 520 PRO A C 1
ATOM 3931 O O . PRO A 1 520 ? -3.429 -1.349 42.045 1.00 65.56 520 PRO A O 1
ATOM 3934 N N . ASN A 1 521 ? -4.231 -1.758 39.971 1.00 56.72 521 ASN A N 1
ATOM 3935 C CA . ASN A 1 521 ? -3.782 -3.146 39.813 1.00 56.72 521 ASN A CA 1
ATOM 3936 C C . ASN A 1 521 ? -4.554 -4.199 40.638 1.00 56.72 521 ASN A C 1
ATOM 3938 O O . ASN A 1 521 ? -4.106 -5.346 40.701 1.00 56.72 521 ASN A O 1
ATOM 3942 N N . GLU A 1 522 ? -5.707 -3.865 41.229 1.00 64.25 522 GLU A N 1
ATOM 3943 C CA . GLU A 1 522 ? -6.616 -4.859 41.817 1.00 64.25 522 GLU A CA 1
ATOM 3944 C C . GLU A 1 522 ? -7.736 -5.234 40.824 1.00 64.25 522 GLU A C 1
ATOM 3946 O O . GLU A 1 522 ? -8.399 -4.352 40.267 1.00 64.25 522 GLU A O 1
ATOM 3951 N N . PRO A 1 523 ? -7.992 -6.534 40.572 1.00 57.03 523 PRO A N 1
ATOM 3952 C CA . PRO A 1 523 ? -9.136 -6.962 39.768 1.00 57.03 523 PRO A CA 1
ATOM 3953 C C . PRO A 1 523 ? -10.453 -6.422 40.348 1.00 57.03 523 PRO A C 1
ATOM 3955 O O . PRO A 1 523 ? -10.765 -6.671 41.509 1.00 57.03 523 PRO A O 1
ATOM 3958 N N . GLY A 1 524 ? -11.235 -5.695 39.543 1.00 60.94 524 GLY A N 1
ATOM 3959 C CA . GLY A 1 524 ? -12.466 -5.032 40.001 1.00 60.94 524 GLY A CA 1
ATOM 3960 C C . GLY A 1 524 ? -12.253 -3.672 40.682 1.00 60.94 524 GLY A C 1
ATOM 3961 O O . GLY A 1 524 ? -13.225 -3.063 41.117 1.00 60.94 524 GLY A O 1
ATOM 3962 N N . GLY A 1 525 ? -11.012 -3.173 40.729 1.00 64.81 525 GLY A N 1
ATOM 3963 C CA . GLY A 1 525 ? -10.651 -1.850 41.247 1.00 64.81 525 GLY A CA 1
ATOM 3964 C C . GLY A 1 525 ? -11.040 -0.676 40.341 1.00 64.81 525 GLY A C 1
ATOM 3965 O O . GLY A 1 525 ? -10.938 0.478 40.752 1.00 64.81 525 GLY A O 1
ATOM 3966 N N . SER A 1 526 ? -11.515 -0.944 39.121 1.00 73.12 526 SER A N 1
ATOM 3967 C CA . SER A 1 526 ? -11.990 0.085 38.196 1.00 73.12 526 SER A CA 1
ATOM 3968 C C . SER A 1 526 ? -13.340 0.648 38.641 1.00 73.12 526 SER A C 1
ATOM 3970 O O . SER A 1 526 ? -14.286 -0.078 38.941 1.00 73.12 526 SER A O 1
ATOM 3972 N N . ARG A 1 527 ? -13.457 1.974 38.620 1.00 77.56 527 ARG A N 1
ATOM 3973 C CA . ARG A 1 527 ? -14.731 2.690 38.730 1.00 77.56 527 ARG A CA 1
ATOM 3974 C C . ARG A 1 527 ? -15.496 2.678 37.416 1.00 77.56 527 ARG A C 1
ATOM 3976 O O . ARG A 1 527 ? -16.672 3.011 37.437 1.00 77.56 527 ARG A O 1
ATOM 3983 N N . LEU A 1 528 ? -14.852 2.366 36.295 1.00 79.50 528 LEU A N 1
ATOM 3984 C CA . LEU A 1 528 ? -15.484 2.339 34.983 1.00 79.50 528 LEU A CA 1
ATOM 3985 C C . LEU A 1 528 ? -16.146 0.981 34.724 1.00 79.50 528 LEU A C 1
ATOM 3987 O O . LEU A 1 528 ? -15.557 -0.062 34.998 1.00 79.50 528 LEU A O 1
ATOM 3991 N N . THR A 1 529 ? -17.346 1.007 34.154 1.00 81.88 529 THR A N 1
ATOM 3992 C CA . THR A 1 529 ? -18.038 -0.164 33.605 1.00 81.88 529 THR A CA 1
ATOM 3993 C C . THR A 1 529 ? -18.538 0.154 32.202 1.00 81.88 529 THR A C 1
ATOM 3995 O O . THR A 1 529 ? -19.310 1.092 32.019 1.00 81.88 529 THR A O 1
ATOM 3998 N N . ILE A 1 530 ? -18.141 -0.625 31.208 1.00 82.12 530 ILE A N 1
ATOM 3999 C CA . ILE A 1 530 ? -18.563 -0.495 29.817 1.00 82.12 530 ILE A CA 1
ATOM 4000 C C . ILE A 1 530 ? -19.855 -1.307 29.650 1.00 82.12 530 ILE A C 1
ATOM 4002 O O . ILE A 1 530 ? -19.852 -2.524 29.471 1.00 82.12 530 ILE A O 1
ATOM 4006 N N . ALA A 1 531 ? -20.997 -0.623 29.764 1.00 74.19 531 ALA A N 1
ATOM 4007 C CA . ALA A 1 531 ? -22.317 -1.259 29.732 1.00 74.19 531 ALA A CA 1
ATOM 4008 C C . ALA A 1 531 ? -22.725 -1.731 28.330 1.00 74.19 531 ALA A C 1
ATOM 4010 O O . ALA A 1 531 ? -23.532 -2.651 28.206 1.00 74.19 531 ALA A O 1
ATOM 4011 N N . SER A 1 532 ? -22.156 -1.123 27.291 1.00 74.25 532 SER A N 1
ATOM 4012 C CA . SER A 1 532 ? -22.346 -1.500 25.894 1.00 74.25 532 SER A CA 1
ATOM 4013 C C . SER A 1 532 ? -21.004 -1.566 25.180 1.00 74.25 532 SER A C 1
ATOM 4015 O O . SER A 1 532 ? -20.173 -0.682 25.357 1.00 74.25 532 SER A O 1
ATOM 4017 N N . ALA A 1 533 ? -20.803 -2.600 24.373 1.00 78.62 533 ALA A N 1
ATOM 4018 C CA . ALA A 1 533 ? -19.672 -2.720 23.462 1.00 78.62 533 ALA A CA 1
ATOM 4019 C C . ALA A 1 533 ? -20.130 -3.615 22.316 1.00 78.62 533 ALA A C 1
ATOM 4021 O O . ALA A 1 533 ? -20.179 -4.834 22.485 1.00 78.62 533 ALA A O 1
ATOM 4022 N N . PHE A 1 534 ? -20.585 -2.995 21.233 1.00 79.38 534 PHE A N 1
ATOM 4023 C CA . PHE A 1 534 ? -21.247 -3.702 20.144 1.00 79.38 534 PHE A CA 1
ATOM 4024 C C . PHE A 1 534 ? -20.364 -3.836 18.913 1.00 79.38 534 PHE A C 1
ATOM 4026 O O . PHE A 1 534 ? -20.565 -4.779 18.166 1.00 79.38 534 PHE A O 1
ATOM 4033 N N . LEU A 1 535 ? -19.336 -2.996 18.759 1.00 83.19 535 LEU A N 1
ATOM 4034 C CA . LEU A 1 535 ? -18.268 -3.261 17.797 1.00 83.19 535 LEU A CA 1
ATOM 4035 C C . LEU A 1 535 ? -17.613 -4.598 18.167 1.00 83.19 535 LEU A C 1
ATOM 4037 O O . LEU A 1 535 ? -17.133 -4.747 19.288 1.00 83.19 535 LEU A O 1
ATOM 4041 N N . GLY A 1 536 ? -17.584 -5.572 17.265 1.00 89.94 536 GLY A N 1
ATOM 4042 C CA . GLY A 1 536 ? -17.128 -6.935 17.544 1.00 89.94 536 GLY A CA 1
ATOM 4043 C C . GLY A 1 536 ? -15.690 -7.047 18.078 1.00 89.94 536 GLY A C 1
ATOM 4044 O O . GLY A 1 536 ? -15.426 -6.938 19.282 1.00 89.94 536 GLY A O 1
ATOM 4045 N N . SER A 1 537 ? -14.728 -7.369 17.215 1.00 94.88 537 SER A N 1
ATOM 4046 C CA . SER A 1 537 ? -13.355 -7.701 17.614 1.00 94.88 537 SER A CA 1
ATOM 4047 C C . SER A 1 537 ? -12.309 -6.967 16.782 1.00 94.88 537 SER A C 1
ATOM 4049 O O . SER A 1 537 ? -12.331 -7.013 15.559 1.00 94.88 537 SER A O 1
ATOM 4051 N N . LEU A 1 538 ? -11.318 -6.377 17.451 1.00 97.00 538 LEU A N 1
ATOM 4052 C CA . LEU A 1 538 ? -10.127 -5.818 16.816 1.00 97.00 538 LEU A CA 1
ATOM 4053 C C . LEU A 1 538 ? -8.876 -6.583 17.260 1.00 97.00 538 LEU A C 1
ATOM 4055 O O . LEU A 1 538 ? -8.613 -6.764 18.452 1.00 97.00 538 LEU A O 1
ATOM 4059 N N . GLN A 1 539 ? -8.083 -6.999 16.279 1.00 98.06 539 GLN A N 1
ATOM 4060 C CA . GLN A 1 539 ? -6.839 -7.732 16.448 1.00 98.06 539 GLN A CA 1
ATOM 4061 C C . GLN A 1 539 ? -5.667 -6.948 15.848 1.00 98.06 539 GLN A C 1
ATOM 4063 O O . GLN A 1 539 ? -5.649 -6.640 14.657 1.00 98.06 539 GLN A O 1
ATOM 4068 N N . LEU A 1 540 ? -4.664 -6.641 16.671 1.00 97.94 540 LEU A N 1
ATOM 4069 C CA . LEU A 1 540 ? -3.380 -6.084 16.244 1.00 97.94 540 LEU A CA 1
ATOM 4070 C C . LEU A 1 540 ? -2.307 -7.146 16.469 1.00 97.94 540 LEU A C 1
ATOM 4072 O O . LEU A 1 540 ? -1.994 -7.471 17.617 1.00 97.94 540 LEU A O 1
ATOM 4076 N N . HIS A 1 541 ? -1.753 -7.682 15.384 1.00 97.50 541 HIS A N 1
ATOM 4077 C CA . HIS A 1 541 ? -0.782 -8.773 15.410 1.00 97.50 541 HIS A CA 1
ATOM 4078 C C . HIS A 1 541 ? 0.515 -8.401 14.697 1.00 97.50 541 HIS A C 1
ATOM 4080 O O . HIS A 1 541 ? 0.511 -8.051 13.517 1.00 97.50 541 HIS A O 1
ATOM 4086 N N . SER A 1 542 ? 1.640 -8.512 15.404 1.00 97.88 542 SER A N 1
ATOM 4087 C CA . SER A 1 542 ? 2.979 -8.386 14.807 1.00 97.88 542 SER A CA 1
ATOM 4088 C C . SER A 1 542 ? 3.198 -7.091 14.011 1.00 97.88 542 SER A C 1
ATOM 4090 O O . SER A 1 542 ? 3.937 -7.065 13.028 1.00 97.88 542 SER A O 1
ATOM 4092 N N . ASN A 1 543 ? 2.554 -5.995 14.426 1.00 98.38 543 ASN A N 1
ATOM 4093 C CA . ASN A 1 543 ? 2.741 -4.686 13.806 1.00 98.38 543 ASN A CA 1
ATOM 4094 C C . ASN A 1 543 ? 3.875 -3.917 14.480 1.00 98.38 543 ASN A C 1
ATOM 4096 O O . ASN A 1 543 ? 4.129 -4.064 15.673 1.00 98.38 543 ASN A O 1
ATOM 4100 N N . GLN A 1 544 ? 4.480 -3.001 13.734 1.00 98.06 544 GLN A N 1
ATOM 4101 C CA . GLN A 1 544 ? 5.302 -1.927 14.279 1.00 98.06 544 GLN A CA 1
ATOM 4102 C C . GLN A 1 544 ? 4.572 -0.612 14.031 1.00 98.06 544 GLN A C 1
ATOM 4104 O O . GLN A 1 544 ? 4.366 -0.241 12.878 1.00 98.06 544 GLN A O 1
ATOM 4109 N N . LEU A 1 545 ? 4.170 0.089 15.088 1.00 96.50 545 LEU A N 1
ATOM 4110 C CA . LEU A 1 545 ? 3.430 1.343 14.988 1.00 96.50 545 LEU A CA 1
ATOM 4111 C C . LEU A 1 545 ? 3.937 2.389 15.978 1.00 96.50 545 LEU A C 1
ATOM 4113 O O . LEU A 1 545 ? 4.522 2.069 17.012 1.00 96.50 545 LEU A O 1
ATOM 4117 N N . VAL A 1 546 ? 3.698 3.664 15.672 1.00 95.00 546 VAL A N 1
ATOM 4118 C CA . VAL A 1 546 ? 4.090 4.749 16.581 1.00 95.00 546 VAL A CA 1
ATOM 4119 C C . VAL A 1 546 ? 3.210 4.724 17.820 1.00 95.00 546 VAL A C 1
ATOM 4121 O O . VAL A 1 546 ? 3.718 4.717 18.937 1.00 95.00 546 VAL A O 1
ATOM 4124 N N . ARG A 1 547 ? 1.887 4.735 17.642 1.00 93.25 547 ARG A N 1
ATOM 4125 C CA . ARG A 1 547 ? 0.961 4.899 18.761 1.00 93.25 547 ARG A CA 1
ATOM 4126 C C . ARG A 1 547 ? -0.433 4.386 18.435 1.00 93.25 547 ARG A C 1
ATOM 4128 O O . ARG A 1 547 ? -0.914 4.591 17.320 1.00 93.25 547 ARG A O 1
ATOM 4135 N N . LEU A 1 548 ? -1.087 3.814 19.442 1.00 95.06 548 LEU A N 1
ATOM 4136 C CA . LEU A 1 548 ? -2.534 3.600 19.461 1.00 95.06 548 LEU A CA 1
ATOM 4137 C C . LEU A 1 548 ? -3.215 4.764 20.193 1.00 95.06 548 LEU A C 1
ATOM 4139 O O . LEU A 1 548 ? -2.756 5.154 21.265 1.00 95.06 548 LEU A O 1
ATOM 4143 N N . ALA A 1 549 ? -4.264 5.337 19.615 1.00 94.88 549 ALA A N 1
ATOM 4144 C CA . ALA A 1 549 ? -5.024 6.443 20.188 1.00 94.88 549 ALA A CA 1
ATOM 4145 C C . ALA A 1 549 ? -6.534 6.201 20.058 1.00 94.88 549 ALA A C 1
ATOM 4147 O O . ALA A 1 549 ? -6.974 5.285 19.363 1.00 94.88 549 ALA A O 1
ATOM 4148 N N . ILE A 1 550 ? -7.316 7.061 20.705 1.00 95.06 550 ILE A N 1
ATOM 4149 C CA . ILE A 1 550 ? -8.769 7.138 20.548 1.00 95.06 550 ILE A CA 1
ATOM 4150 C C . ILE A 1 550 ? -9.169 8.513 20.006 1.00 95.06 550 ILE A C 1
ATOM 4152 O O . ILE A 1 550 ? -8.439 9.493 20.187 1.00 95.06 550 ILE A O 1
ATOM 4156 N N . GLY A 1 551 ? -10.338 8.587 19.376 1.00 94.81 551 GLY A N 1
ATOM 4157 C CA . GLY A 1 551 ? -10.904 9.831 18.872 1.00 94.81 551 GLY A CA 1
ATOM 4158 C C . GLY A 1 551 ? -11.268 10.831 19.974 1.00 94.81 551 GLY A C 1
ATOM 4159 O O . GLY A 1 551 ? -11.572 10.444 21.106 1.00 94.81 551 GLY A O 1
ATOM 4160 N N . HIS A 1 552 ? -11.293 12.122 19.624 1.00 93.44 552 HIS A N 1
ATOM 4161 C CA . HIS A 1 552 ? -11.593 13.227 20.550 1.00 93.44 552 HIS A CA 1
ATOM 4162 C C . HIS A 1 552 ? -12.889 13.022 21.347 1.00 93.44 552 HIS A C 1
ATOM 4164 O O . HIS A 1 552 ? -12.898 13.172 22.564 1.00 93.44 552 HIS A O 1
ATOM 4170 N N . ALA A 1 553 ? -13.983 12.630 20.683 1.00 91.38 553 ALA A N 1
ATOM 4171 C CA . ALA A 1 553 ? -15.276 12.439 21.345 1.00 91.38 553 ALA A CA 1
ATOM 4172 C C . ALA A 1 553 ? -15.226 11.349 22.431 1.00 91.38 553 ALA A C 1
ATOM 4174 O O . ALA A 1 553 ? -15.784 11.524 23.512 1.00 91.38 553 ALA A O 1
ATOM 4175 N N . ALA A 1 554 ? -14.515 10.249 22.167 1.00 91.38 554 ALA A N 1
ATOM 4176 C CA . ALA A 1 554 ? -14.339 9.168 23.131 1.00 91.38 554 ALA A CA 1
ATOM 4177 C C . ALA A 1 554 ? -13.425 9.590 24.295 1.00 91.38 554 ALA A C 1
ATOM 4179 O O . ALA A 1 554 ? -13.684 9.259 25.453 1.00 91.38 554 ALA A O 1
ATOM 4180 N N . LEU A 1 555 ? -12.363 10.346 23.994 1.00 91.00 555 LEU A N 1
ATOM 4181 C CA . LEU A 1 555 ? -11.448 10.892 24.995 1.00 91.00 555 LEU A CA 1
ATOM 4182 C C . LEU A 1 555 ? -12.160 11.869 25.937 1.00 91.00 555 LEU A C 1
ATOM 4184 O O . LEU A 1 555 ? -11.983 11.796 27.153 1.00 91.00 555 LEU A O 1
ATOM 4188 N N . GLU A 1 556 ? -12.969 12.764 25.380 1.00 89.81 556 GLU A N 1
ATOM 4189 C CA . GLU A 1 556 ? -13.715 13.769 26.128 1.00 89.81 556 GLU A CA 1
ATOM 4190 C C . GLU A 1 556 ? -14.797 13.130 27.006 1.00 89.81 556 GLU A C 1
ATOM 4192 O O . GLU A 1 556 ? -14.922 13.501 28.173 1.00 89.81 556 GLU A O 1
ATOM 4197 N N . GLU A 1 557 ? -15.506 12.112 26.505 1.00 88.25 557 GLU A N 1
ATOM 4198 C CA . GLU A 1 557 ? -16.438 11.329 27.322 1.00 88.25 557 GLU A CA 1
ATOM 4199 C C . GLU A 1 557 ? -15.708 10.695 28.516 1.00 88.25 557 GLU A C 1
ATOM 4201 O O . GLU A 1 557 ? -16.109 10.892 29.665 1.00 88.25 557 GLU A O 1
ATOM 4206 N N . LEU A 1 558 ? -14.584 10.003 28.284 1.00 87.12 558 LEU A N 1
ATOM 4207 C CA . LEU A 1 558 ? -13.791 9.417 29.369 1.00 87.12 558 LEU A CA 1
ATOM 4208 C C . LEU A 1 558 ? -13.318 10.467 30.380 1.00 87.12 558 LEU A C 1
ATOM 4210 O O . LEU A 1 558 ? -13.386 10.233 31.589 1.00 87.12 558 LEU A O 1
ATOM 4214 N N . ARG A 1 559 ? -12.871 11.633 29.906 1.00 87.44 559 ARG A N 1
ATOM 4215 C CA . ARG A 1 559 ? -12.417 12.740 30.755 1.00 87.44 559 ARG A CA 1
ATOM 4216 C C . ARG A 1 559 ? -13.538 13.266 31.649 1.00 87.44 559 ARG A C 1
ATOM 4218 O O . ARG A 1 559 ? -13.350 13.418 32.858 1.00 87.44 559 ARG A O 1
ATOM 4225 N N . GLN A 1 560 ? -14.717 13.511 31.077 1.00 85.94 560 GLN A N 1
ATOM 4226 C CA . GLN A 1 560 ? -15.890 13.972 31.822 1.00 85.94 560 GLN A CA 1
ATOM 4227 C C . GLN A 1 560 ? -16.296 12.953 32.886 1.00 85.94 560 GLN A C 1
ATOM 4229 O O . GLN A 1 560 ? -16.495 13.309 34.050 1.00 85.94 560 GLN A O 1
ATOM 4234 N N . ARG A 1 561 ? -16.333 11.671 32.519 1.00 83.62 561 ARG A N 1
ATOM 4235 C CA . ARG A 1 561 ? -16.632 10.559 33.427 1.00 83.62 561 ARG A CA 1
ATOM 4236 C C . ARG A 1 561 ? -15.613 10.417 34.561 1.00 83.62 561 ARG A C 1
ATOM 4238 O O . ARG A 1 561 ? -16.015 10.253 35.714 1.00 83.62 561 ARG A O 1
ATOM 4245 N N . ALA A 1 562 ? -14.322 10.571 34.276 1.00 82.31 562 ALA A N 1
ATOM 4246 C CA . ALA A 1 562 ? -13.250 10.517 35.274 1.00 82.31 562 ALA A CA 1
ATOM 4247 C C . ALA A 1 562 ? -13.352 11.623 36.340 1.00 82.31 562 ALA A C 1
ATOM 4249 O O . ALA A 1 562 ? -12.868 11.452 37.461 1.00 82.31 562 ALA A O 1
ATOM 4250 N N . SER A 1 563 ? -13.994 12.751 36.015 1.00 79.12 563 SER A N 1
ATOM 4251 C CA . SER A 1 563 ? -14.183 13.871 36.946 1.00 79.12 563 SER A CA 1
ATOM 4252 C C . SER A 1 563 ? -15.278 13.643 38.002 1.00 79.12 563 SER A C 1
ATOM 4254 O O . SER A 1 563 ? -15.277 14.318 39.033 1.00 79.12 563 SER A O 1
ATOM 4256 N N . GLY A 1 564 ? -16.193 12.691 37.777 1.00 74.25 564 GLY A N 1
ATOM 4257 C CA . GLY A 1 564 ? -17.292 12.373 38.694 1.00 74.25 564 GLY A CA 1
ATOM 4258 C C . GLY A 1 564 ? -16.858 11.606 39.950 1.00 74.25 564 GLY A C 1
ATOM 4259 O O . GLY A 1 564 ? -15.700 11.211 40.098 1.00 74.25 564 GLY A O 1
ATOM 4260 N N . GLN A 1 565 ? -17.804 11.339 40.859 1.00 69.56 565 GLN A N 1
ATOM 4261 C CA . GLN A 1 565 ? -17.638 10.447 42.021 1.00 69.56 565 GLN A CA 1
ATOM 4262 C C . GLN A 1 565 ? -18.456 9.155 41.834 1.00 69.56 565 GLN A C 1
ATOM 4264 O O . GLN A 1 565 ? -19.517 9.191 41.220 1.00 69.56 565 GLN A O 1
ATOM 4269 N N . GLY A 1 566 ? -17.976 8.023 42.364 1.00 75.31 566 GLY A N 1
ATOM 4270 C CA . GLY A 1 566 ? -18.655 6.718 42.278 1.00 75.31 566 GLY A CA 1
ATOM 4271 C C . GLY A 1 566 ? -18.321 5.894 41.027 1.00 75.31 566 GLY A C 1
ATOM 4272 O O . GLY A 1 566 ? -17.391 6.235 40.286 1.00 75.31 566 GLY A O 1
ATOM 4273 N N . THR A 1 567 ? -19.055 4.793 40.836 1.00 75.06 567 THR A N 1
ATOM 4274 C CA . THR A 1 567 ? -18.991 3.939 39.639 1.00 75.06 567 THR A CA 1
ATOM 4275 C C . THR A 1 567 ? -19.562 4.687 38.442 1.00 75.06 567 THR A C 1
ATOM 4277 O O . THR A 1 567 ? -20.613 5.321 38.531 1.00 75.06 567 THR A O 1
ATOM 4280 N N . VAL A 1 568 ? -18.863 4.614 37.319 1.00 77.12 568 VAL A N 1
ATOM 4281 C CA . VAL A 1 568 ? -19.173 5.312 36.085 1.00 77.12 568 VAL A CA 1
ATOM 4282 C C . VAL A 1 568 ? -19.455 4.290 35.003 1.00 77.12 568 VAL A C 1
ATOM 4284 O O . VAL A 1 568 ? -18.599 3.476 34.676 1.00 77.12 568 VAL A O 1
ATOM 4287 N N . SER A 1 569 ? -20.654 4.343 34.434 1.00 78.25 569 SER A N 1
ATOM 4288 C CA . SER A 1 569 ? -21.006 3.499 33.303 1.00 78.25 569 SER A CA 1
ATOM 4289 C C . SER A 1 569 ? -20.779 4.240 31.987 1.00 78.25 569 SER A C 1
ATOM 4291 O O . SER A 1 569 ? -21.261 5.363 31.822 1.00 78.25 569 SER A O 1
ATOM 4293 N N . LEU A 1 570 ? -20.039 3.618 31.070 1.00 80.44 570 LEU A N 1
ATOM 4294 C CA . LEU A 1 570 ? -19.891 4.059 29.691 1.00 80.44 570 LEU A CA 1
ATOM 4295 C C . LEU A 1 570 ? -20.863 3.263 28.817 1.00 80.44 570 LEU A C 1
ATOM 4297 O O . LEU A 1 570 ? -20.736 2.047 28.676 1.00 80.44 570 LEU A O 1
ATOM 4301 N N . ALA A 1 571 ? -21.840 3.967 28.255 1.00 73.81 571 ALA A N 1
ATOM 4302 C CA . ALA A 1 571 ? -22.746 3.460 27.235 1.00 73.81 571 ALA A CA 1
ATOM 4303 C C . ALA A 1 571 ? -22.301 4.035 25.884 1.00 73.81 571 ALA A C 1
ATOM 4305 O O . ALA A 1 571 ? -22.804 5.063 25.429 1.00 73.81 571 ALA A O 1
ATOM 4306 N N . GLY A 1 572 ? -21.267 3.433 25.305 1.00 74.19 572 GLY A N 1
ATOM 4307 C CA . GLY A 1 572 ? -20.701 3.850 24.030 1.00 74.19 572 GLY A CA 1
ATOM 4308 C C . GLY A 1 572 ? -20.439 2.661 23.125 1.00 74.19 572 GLY A C 1
ATOM 4309 O O . GLY A 1 572 ? -20.272 1.540 23.601 1.00 74.19 572 GLY A O 1
ATOM 4310 N N . ASP A 1 573 ? -20.417 2.909 21.825 1.00 81.19 573 ASP A N 1
ATOM 4311 C CA . ASP A 1 573 ? -20.070 1.893 20.844 1.00 81.19 573 ASP A CA 1
ATOM 4312 C C . ASP A 1 573 ? -18.541 1.757 20.744 1.00 81.19 573 ASP A C 1
ATOM 4314 O O . ASP A 1 573 ? -17.850 2.592 20.153 1.00 81.19 573 ASP A O 1
ATOM 4318 N N . VAL A 1 574 ? -18.004 0.754 21.440 1.00 89.12 574 VAL A N 1
ATOM 4319 C CA . VAL A 1 574 ? -16.571 0.432 21.535 1.00 89.12 574 VAL A CA 1
ATOM 4320 C C . VAL A 1 574 ? -16.353 -1.045 21.225 1.00 89.12 574 VAL A C 1
ATOM 4322 O O . VAL A 1 574 ? -17.283 -1.841 21.350 1.00 89.12 574 VAL A O 1
ATOM 4325 N N . PHE A 1 575 ? -15.124 -1.435 20.874 1.00 91.94 575 PHE A N 1
ATOM 4326 C CA . PHE A 1 575 ? -14.789 -2.839 20.631 1.00 91.94 575 PHE A CA 1
ATOM 4327 C C . PHE A 1 575 ? -15.049 -3.698 21.874 1.00 91.94 575 PHE A C 1
ATOM 4329 O O . PHE A 1 575 ? -14.525 -3.440 22.965 1.00 91.94 575 PHE A O 1
ATOM 4336 N N . ALA A 1 576 ? -15.830 -4.760 21.698 1.00 91.12 576 ALA A N 1
ATOM 4337 C CA . ALA A 1 576 ? -16.098 -5.763 22.710 1.00 91.12 576 ALA A CA 1
ATOM 4338 C C . ALA A 1 576 ? -14.830 -6.551 23.027 1.00 91.12 576 ALA A C 1
ATOM 4340 O O . ALA A 1 576 ? -14.591 -6.889 24.189 1.00 91.12 576 ALA A O 1
ATOM 4341 N N . ARG A 1 577 ? -14.003 -6.836 22.012 1.00 93.31 577 ARG A N 1
ATOM 4342 C CA . ARG A 1 577 ? -12.772 -7.623 22.156 1.00 93.31 577 ARG A CA 1
ATOM 4343 C C . ARG A 1 577 ? -11.599 -6.924 21.478 1.00 93.31 577 ARG A C 1
ATOM 4345 O O . ARG A 1 577 ? -11.621 -6.666 20.281 1.00 93.31 577 ARG A O 1
ATOM 4352 N N . LEU A 1 578 ? -10.551 -6.667 22.247 1.00 95.62 578 LEU A N 1
ATOM 4353 C CA . LEU A 1 578 ? -9.283 -6.119 21.789 1.00 95.62 578 LEU A CA 1
ATOM 4354 C C . LEU A 1 578 ? -8.170 -7.126 22.062 1.00 95.62 578 LEU A C 1
ATOM 4356 O O . LEU A 1 578 ? -7.883 -7.438 23.218 1.00 95.62 578 LEU A O 1
ATOM 4360 N N . LEU A 1 579 ? -7.523 -7.610 21.005 1.00 96.75 579 LEU A N 1
ATOM 4361 C CA . LEU A 1 579 ? -6.360 -8.487 21.101 1.00 96.75 579 LEU A CA 1
ATOM 4362 C C . LEU A 1 579 ? -5.134 -7.778 20.532 1.00 96.75 579 LEU A C 1
ATOM 4364 O O . LEU A 1 579 ? -5.056 -7.503 19.339 1.00 96.75 579 LEU A O 1
ATOM 4368 N N . LEU A 1 580 ? -4.166 -7.492 21.396 1.00 96.75 580 LEU A N 1
ATOM 4369 C CA . LEU A 1 580 ? -2.893 -6.878 21.040 1.00 96.75 580 LEU A CA 1
ATOM 4370 C C . LEU A 1 580 ? -1.792 -7.917 21.258 1.00 96.75 580 LEU A C 1
ATOM 4372 O O . LEU A 1 580 ? -1.452 -8.220 22.402 1.00 96.75 580 LEU A O 1
ATOM 4376 N N . ALA A 1 581 ? -1.238 -8.483 20.189 1.00 97.00 581 ALA A N 1
ATOM 4377 C CA . ALA A 1 581 ? -0.254 -9.557 20.275 1.00 97.00 581 ALA A CA 1
ATOM 4378 C C . ALA A 1 581 ? 1.016 -9.269 19.461 1.00 97.00 581 ALA A C 1
ATOM 4380 O O . ALA A 1 581 ? 0.954 -9.058 18.251 1.00 97.00 581 ALA A O 1
ATOM 4381 N N . GLY A 1 582 ? 2.185 -9.320 20.105 1.00 96.88 582 GLY A N 1
ATOM 4382 C CA . GLY A 1 582 ? 3.465 -9.278 19.389 1.00 96.88 582 GLY A CA 1
ATOM 4383 C C . GLY A 1 582 ? 3.784 -7.947 18.703 1.00 96.88 582 GLY A C 1
ATOM 4384 O O . GLY A 1 582 ? 4.558 -7.947 17.750 1.00 96.88 582 GLY A O 1
ATOM 4385 N N . ASN A 1 583 ? 3.160 -6.834 19.102 1.00 97.50 583 ASN A N 1
ATOM 4386 C CA . ASN A 1 583 ? 3.367 -5.538 18.450 1.00 97.50 583 ASN A CA 1
ATOM 4387 C C . ASN A 1 583 ? 4.528 -4.759 19.077 1.00 97.50 583 ASN A C 1
ATOM 4389 O O . ASN A 1 583 ? 4.832 -4.924 20.255 1.00 97.50 583 ASN A O 1
ATOM 4393 N N . VAL A 1 584 ? 5.103 -3.837 18.307 1.00 97.19 584 VAL A N 1
ATOM 4394 C CA . VAL A 1 584 ? 6.080 -2.846 18.770 1.00 97.19 584 VAL A CA 1
ATOM 4395 C C . VAL A 1 584 ? 5.450 -1.455 18.712 1.00 97.19 584 VAL A C 1
ATOM 4397 O O . VAL A 1 584 ? 5.095 -0.975 17.635 1.00 97.19 584 VAL A O 1
ATOM 4400 N N . PHE A 1 585 ? 5.349 -0.800 19.866 1.00 95.31 585 PHE A N 1
ATOM 4401 C CA . PHE A 1 585 ? 4.888 0.577 20.024 1.00 95.31 585 PHE A CA 1
ATOM 4402 C C . PHE A 1 585 ? 6.080 1.500 20.283 1.00 95.31 585 PHE A C 1
ATOM 4404 O O . PHE A 1 585 ? 6.748 1.420 21.317 1.00 95.31 585 PHE A O 1
ATOM 4411 N N . GLU A 1 586 ? 6.354 2.402 19.344 1.00 94.44 586 GLU A N 1
ATOM 4412 C CA . GLU A 1 586 ? 7.554 3.246 19.400 1.00 94.44 586 GLU A CA 1
ATOM 4413 C C . GLU A 1 586 ? 7.338 4.594 20.103 1.00 94.44 586 GLU A C 1
ATOM 4415 O O . GLU A 1 586 ? 8.303 5.270 20.457 1.00 94.44 586 GLU A O 1
ATOM 4420 N N . GLY A 1 587 ? 6.091 5.017 20.296 1.00 90.00 587 GLY A N 1
ATOM 4421 C CA . GLY A 1 587 ? 5.706 6.287 20.909 1.00 90.00 587 GLY A CA 1
ATOM 4422 C C . GLY A 1 587 ? 5.309 6.178 22.384 1.00 90.00 587 GLY A C 1
ATOM 4423 O O . GLY A 1 587 ? 5.542 5.177 23.058 1.00 90.00 587 GLY A O 1
ATOM 4424 N N . VAL A 1 588 ? 4.696 7.250 22.889 1.00 87.94 588 VAL A N 1
ATOM 4425 C CA . VAL A 1 588 ? 4.166 7.377 24.261 1.00 87.94 588 VAL A CA 1
ATOM 4426 C C . VAL A 1 588 ? 2.703 7.814 24.231 1.00 87.94 588 VAL A C 1
ATOM 4428 O O . VAL A 1 588 ? 2.184 8.164 23.172 1.00 87.94 588 VAL A O 1
ATOM 4431 N N . ALA A 1 589 ? 2.051 7.823 25.398 1.00 86.69 589 ALA A N 1
ATOM 4432 C CA . ALA A 1 589 ? 0.630 8.138 25.543 1.00 86.69 589 ALA A CA 1
ATOM 4433 C C . ALA A 1 589 ? -0.254 7.253 24.647 1.00 86.69 589 ALA A C 1
ATOM 4435 O O . ALA A 1 589 ? -1.185 7.735 24.001 1.00 86.69 589 ALA A O 1
ATOM 4436 N N . ASN A 1 590 ? 0.069 5.956 24.589 1.00 90.69 590 ASN A N 1
ATOM 4437 C CA . ASN A 1 590 ? -0.799 4.968 23.959 1.00 90.69 590 ASN A CA 1
ATOM 4438 C C . ASN A 1 590 ? -2.126 4.927 24.722 1.00 90.69 590 ASN A C 1
ATOM 4440 O O . ASN A 1 590 ? -2.125 4.831 25.945 1.00 90.69 590 ASN A O 1
ATOM 4444 N N . LEU A 1 591 ? -3.249 5.019 24.026 1.00 91.25 591 LEU A N 1
ATOM 4445 C CA . LEU A 1 591 ? -4.567 5.017 24.638 1.00 91.25 591 LEU A CA 1
ATOM 4446 C C . LEU A 1 591 ? -5.518 4.182 23.796 1.00 91.25 591 LEU A C 1
ATOM 4448 O O . LEU A 1 591 ? -5.671 4.422 22.602 1.00 91.25 591 LEU A O 1
ATOM 4452 N N . THR A 1 592 ? -6.163 3.211 24.428 1.00 91.38 592 THR A N 1
ATOM 4453 C CA . THR A 1 592 ? -7.297 2.496 23.841 1.00 91.38 592 THR A CA 1
ATOM 4454 C C . THR A 1 592 ? -8.332 2.185 24.909 1.00 91.38 592 THR A C 1
ATOM 4456 O O . THR A 1 592 ? -8.025 2.202 26.105 1.00 91.38 592 THR A O 1
ATOM 4459 N N . MET A 1 593 ? -9.554 1.903 24.467 1.00 88.94 593 MET A N 1
ATOM 4460 C CA . MET A 1 593 ? -10.621 1.409 25.321 1.00 88.94 593 MET A CA 1
ATOM 4461 C C . MET A 1 593 ? -11.389 0.282 24.639 1.00 88.94 593 MET A C 1
ATOM 4463 O O . MET A 1 593 ? -11.577 0.323 23.425 1.00 88.94 593 MET A O 1
ATOM 4467 N N . GLY A 1 594 ? -11.859 -0.688 25.410 1.00 90.06 594 GLY A N 1
ATOM 4468 C CA . GLY A 1 594 ? -12.749 -1.751 24.944 1.00 90.06 594 GLY A CA 1
ATOM 4469 C C . GLY A 1 594 ? -13.198 -2.622 26.108 1.00 90.06 594 GLY A C 1
ATOM 4470 O O . GLY A 1 594 ? -12.654 -2.512 27.201 1.00 90.06 594 GLY A O 1
ATOM 4471 N N . ARG A 1 595 ? -14.195 -3.484 25.917 1.00 87.81 595 ARG A N 1
ATOM 4472 C CA . ARG A 1 595 ? -14.764 -4.254 27.038 1.00 87.81 595 ARG A CA 1
ATOM 4473 C C . ARG A 1 595 ? -13.808 -5.331 27.553 1.00 87.81 595 ARG A C 1
ATOM 4475 O O . ARG A 1 595 ? -13.523 -5.390 28.749 1.00 87.81 595 ARG A O 1
ATOM 4482 N N . HIS A 1 596 ? -13.288 -6.155 26.649 1.00 89.44 596 HIS A N 1
ATOM 4483 C CA . HIS A 1 596 ? -12.317 -7.202 26.948 1.00 89.44 596 HIS A CA 1
ATOM 4484 C C . HIS A 1 596 ? -11.006 -6.925 26.221 1.00 89.44 596 HIS A C 1
ATOM 4486 O O . HIS A 1 596 ? -10.969 -6.904 24.993 1.00 89.44 596 HIS A O 1
ATOM 4492 N N . LEU A 1 597 ? -9.921 -6.759 26.971 1.00 91.62 597 LEU A N 1
ATOM 4493 C CA . LEU A 1 597 ? -8.589 -6.498 26.440 1.00 91.62 597 LEU A CA 1
ATOM 4494 C C . LEU A 1 597 ? -7.634 -7.638 26.794 1.00 91.62 597 LEU A C 1
ATOM 4496 O O . LEU A 1 597 ? -7.443 -7.972 27.960 1.00 91.62 597 LEU A O 1
ATOM 4500 N N . THR A 1 598 ? -6.965 -8.187 25.787 1.00 94.50 598 THR A N 1
ATOM 4501 C CA . THR A 1 598 ? -5.808 -9.068 25.965 1.00 94.50 598 THR A CA 1
ATOM 4502 C C . THR A 1 598 ? -4.603 -8.437 25.294 1.00 94.50 598 THR A C 1
ATOM 4504 O O . THR A 1 598 ? -4.612 -8.207 24.088 1.00 94.50 598 THR A O 1
ATOM 4507 N N . ALA A 1 599 ? -3.554 -8.174 26.065 1.00 92.62 599 ALA A N 1
ATOM 4508 C CA . ALA A 1 599 ? -2.282 -7.681 25.564 1.00 92.62 599 ALA A CA 1
ATOM 4509 C C . ALA A 1 599 ? -1.178 -8.690 25.901 1.00 92.62 599 ALA A C 1
ATOM 4511 O O . ALA A 1 599 ? -0.905 -8.932 27.072 1.00 92.62 599 ALA A O 1
ATOM 4512 N N . GLN A 1 600 ? -0.551 -9.284 24.885 1.00 94.56 600 GLN A N 1
ATOM 4513 C CA . GLN A 1 600 ? 0.482 -10.308 25.054 1.00 94.56 600 GLN A CA 1
ATOM 4514 C C . GLN A 1 600 ? 1.736 -10.019 24.224 1.00 94.56 600 GLN A C 1
ATOM 4516 O O . GLN A 1 600 ? 1.634 -9.694 23.039 1.00 94.56 600 GLN A O 1
ATOM 4521 N N . ALA A 1 601 ? 2.912 -10.166 24.837 1.00 94.19 601 ALA A N 1
ATOM 4522 C CA . ALA A 1 601 ? 4.216 -10.060 24.180 1.00 94.19 601 ALA A CA 1
ATOM 4523 C C . ALA A 1 601 ? 4.386 -8.781 23.326 1.00 94.19 601 ALA A C 1
ATOM 4525 O O . ALA A 1 601 ? 4.912 -8.839 22.217 1.00 94.19 601 ALA A O 1
ATOM 4526 N N . ASN A 1 602 ? 3.891 -7.631 23.802 1.00 93.44 602 ASN A N 1
ATOM 4527 C CA . ASN A 1 602 ? 4.058 -6.345 23.112 1.00 93.44 602 ASN A CA 1
ATOM 4528 C C . ASN A 1 602 ? 5.282 -5.596 23.661 1.00 93.44 602 ASN A C 1
ATOM 4530 O O . ASN A 1 602 ? 5.494 -5.555 24.871 1.00 93.44 602 ASN A O 1
ATOM 4534 N N . GLU A 1 603 ? 6.039 -4.942 22.785 1.00 94.00 603 GLU A N 1
ATOM 4535 C CA . GLU A 1 603 ? 7.200 -4.125 23.138 1.00 94.00 603 GLU A CA 1
ATOM 4536 C C . GLU A 1 603 ? 6.853 -2.630 23.090 1.00 94.00 603 GLU A C 1
ATOM 4538 O O . GLU A 1 603 ? 6.239 -2.154 22.137 1.00 94.00 603 GLU A O 1
ATOM 4543 N N . PHE A 1 604 ? 7.277 -1.866 24.100 1.00 90.88 604 PHE A N 1
ATOM 4544 C CA . PHE A 1 604 ? 7.080 -0.414 24.177 1.00 90.88 604 PHE A CA 1
ATOM 4545 C C . PHE A 1 604 ? 8.436 0.293 24.308 1.00 90.88 604 PHE A C 1
ATOM 4547 O O . PHE A 1 604 ? 9.027 0.311 25.387 1.00 90.88 604 PHE A O 1
ATOM 4554 N N . THR A 1 605 ? 8.946 0.879 23.220 1.00 89.50 605 THR A N 1
ATOM 4555 C CA . THR A 1 605 ? 10.356 1.319 23.138 1.00 89.50 605 THR A CA 1
ATOM 4556 C C . THR A 1 605 ? 10.573 2.812 23.398 1.00 89.50 605 THR A C 1
ATOM 4558 O O . THR A 1 605 ? 11.689 3.220 23.717 1.00 89.50 605 THR A O 1
ATOM 4561 N N . GLN A 1 606 ? 9.535 3.645 23.248 1.00 87.31 606 GLN A N 1
ATOM 4562 C CA . GLN A 1 606 ? 9.605 5.119 23.316 1.00 87.31 606 GLN A CA 1
ATOM 4563 C C . GLN A 1 606 ? 10.587 5.776 22.326 1.00 87.31 606 GLN A C 1
ATOM 4565 O O . GLN A 1 606 ? 10.867 6.971 22.441 1.00 87.31 606 GLN A O 1
ATOM 4570 N N . THR A 1 607 ? 11.121 5.043 21.345 1.00 89.62 607 THR A N 1
ATOM 4571 C CA . THR A 1 607 ? 12.159 5.550 20.432 1.00 89.62 607 THR A CA 1
ATOM 4572 C C . THR A 1 607 ? 11.696 6.727 19.579 1.00 89.62 607 THR A C 1
ATOM 4574 O O . THR A 1 607 ? 12.525 7.539 19.168 1.00 89.62 607 THR A O 1
ATOM 4577 N N . ALA A 1 608 ? 10.389 6.837 19.335 1.00 89.94 608 ALA A N 1
ATOM 4578 C CA . ALA A 1 608 ? 9.762 7.931 18.606 1.00 89.94 608 ALA A CA 1
ATOM 4579 C C . ALA A 1 608 ? 9.335 9.101 19.514 1.00 89.94 608 ALA A C 1
ATOM 4581 O O . ALA A 1 608 ? 8.988 10.160 19.011 1.00 89.94 608 ALA A O 1
ATOM 4582 N N . ALA A 1 609 ? 9.360 8.975 20.843 1.00 84.75 609 ALA A N 1
ATOM 4583 C CA . ALA A 1 609 ? 8.880 10.040 21.723 1.00 84.75 609 ALA A CA 1
ATOM 4584 C C . ALA A 1 609 ? 9.844 11.248 21.750 1.00 84.75 609 ALA A C 1
ATOM 4586 O O . ALA A 1 609 ? 11.020 11.076 22.095 1.00 84.75 609 ALA A O 1
ATOM 4587 N N . PRO A 1 610 ? 9.377 12.481 21.462 1.00 78.25 610 PRO A N 1
ATOM 4588 C CA . PRO A 1 610 ? 10.190 13.682 21.641 1.00 78.25 610 PRO A CA 1
ATOM 4589 C C . PRO A 1 610 ? 10.611 13.865 23.103 1.00 78.25 610 PRO A C 1
ATOM 4591 O O . PRO A 1 610 ? 9.867 13.533 24.033 1.00 78.25 610 PRO A O 1
ATOM 4594 N N . ALA A 1 611 ? 11.787 14.449 23.344 1.00 68.81 611 ALA A N 1
ATOM 4595 C CA . ALA A 1 611 ? 12.264 14.683 24.707 1.00 68.81 611 ALA A CA 1
ATOM 4596 C C . ALA A 1 611 ? 11.329 15.597 25.532 1.00 68.81 611 ALA A C 1
ATOM 4598 O O . ALA A 1 611 ? 11.192 15.394 26.743 1.00 68.81 611 ALA A O 1
ATOM 4599 N N . SER A 1 612 ? 10.656 16.555 24.888 1.00 62.06 612 SER A N 1
ATOM 4600 C CA . SER A 1 612 ? 9.659 17.455 25.483 1.00 62.06 612 SER A CA 1
ATOM 4601 C C . SER A 1 612 ? 8.348 16.761 25.872 1.00 62.06 612 SER A C 1
ATOM 4603 O O . SER A 1 612 ? 7.742 17.155 26.868 1.00 62.06 612 SER A O 1
ATOM 4605 N N . ALA A 1 613 ? 7.945 15.693 25.175 1.00 54.34 613 ALA A N 1
ATOM 4606 C CA . ALA A 1 613 ? 6.701 14.967 25.455 1.00 54.34 613 ALA A CA 1
ATOM 4607 C C . ALA A 1 613 ? 6.703 14.326 26.856 1.00 54.34 613 ALA A C 1
ATOM 4609 O O . ALA A 1 613 ? 5.669 14.225 27.505 1.00 54.34 613 ALA A O 1
ATOM 4610 N N . GLY A 1 614 ? 7.883 13.980 27.381 1.00 46.59 614 GLY A N 1
ATOM 4611 C CA . GLY A 1 614 ? 8.040 13.482 28.750 1.00 46.59 614 GLY A CA 1
ATOM 4612 C C . GLY A 1 614 ? 7.989 14.543 29.855 1.00 46.59 614 GLY A C 1
ATOM 4613 O O . GLY A 1 614 ? 8.142 14.183 31.017 1.00 46.59 614 GLY A O 1
ATOM 4614 N N . ARG A 1 615 ? 7.838 15.834 29.522 1.00 45.41 615 ARG A N 1
ATOM 4615 C CA . ARG A 1 615 ? 7.682 16.937 30.494 1.00 45.41 615 ARG A CA 1
ATOM 4616 C C . ARG A 1 615 ? 6.225 17.363 30.690 1.00 45.41 615 ARG A C 1
ATOM 4618 O O . ARG A 1 615 ? 5.952 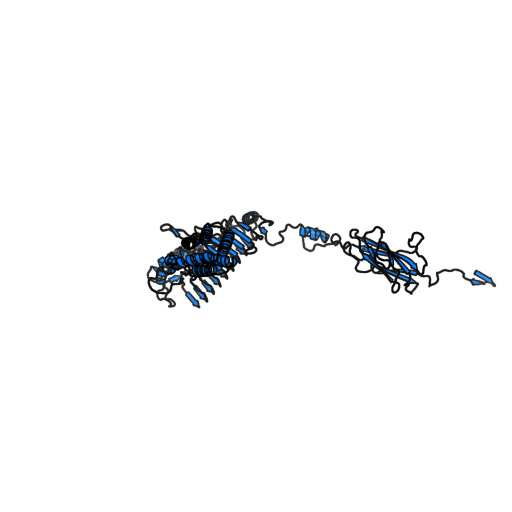18.189 31.558 1.00 45.41 615 ARG A O 1
ATOM 4625 N N . VAL A 1 616 ? 5.298 16.808 29.911 1.00 42.22 616 VAL A N 1
ATOM 4626 C CA . VAL A 1 616 ? 3.864 17.076 30.043 1.00 42.22 616 VAL A CA 1
ATOM 4627 C C . VAL A 1 616 ? 3.342 16.315 31.269 1.00 42.22 616 VAL A C 1
ATOM 4629 O O . VAL A 1 616 ? 3.038 15.131 31.203 1.00 42.22 616 VAL A O 1
ATOM 4632 N N . GLY A 1 617 ? 3.297 16.990 32.422 1.00 41.09 617 GLY A N 1
ATOM 4633 C CA . GLY A 1 617 ? 2.417 16.622 33.541 1.00 41.09 617 GLY A CA 1
ATOM 4634 C C . GLY A 1 617 ? 3.003 15.862 34.739 1.00 41.09 617 GLY A C 1
ATOM 4635 O O . GLY A 1 617 ? 2.303 15.739 35.739 1.00 41.09 617 GLY A O 1
ATOM 4636 N N . LEU A 1 618 ? 4.259 15.401 34.723 1.00 37.41 618 LEU A N 1
ATOM 4637 C CA . LEU A 1 618 ? 4.857 14.702 35.874 1.00 37.41 618 LEU A CA 1
ATOM 4638 C C . LEU A 1 618 ? 6.046 15.489 36.439 1.00 37.41 618 LEU A C 1
ATOM 4640 O O . LEU A 1 618 ? 7.191 15.331 36.029 1.00 37.41 618 LEU A O 1
ATOM 4644 N N . THR A 1 619 ? 5.765 16.350 37.420 1.00 33.47 619 THR A N 1
ATOM 4645 C CA . THR A 1 619 ? 6.764 17.041 38.261 1.00 33.47 619 THR A CA 1
ATOM 4646 C C . THR A 1 619 ? 7.359 16.143 39.352 1.00 33.47 619 THR A C 1
ATOM 4648 O O . THR A 1 619 ? 8.090 16.616 40.219 1.00 33.47 619 THR A O 1
ATOM 4651 N N . THR A 1 620 ? 7.088 14.839 39.322 1.00 33.53 620 THR A N 1
ATOM 4652 C CA . THR A 1 620 ? 7.660 13.864 40.253 1.00 33.53 620 THR A CA 1
ATOM 4653 C C . THR A 1 620 ? 8.370 12.785 39.448 1.00 33.53 620 THR A C 1
ATOM 4655 O O . THR A 1 620 ? 7.896 12.405 38.383 1.00 33.53 620 THR A O 1
ATOM 4658 N N . GLY A 1 621 ? 9.539 12.338 39.915 1.00 34.09 621 GLY A N 1
ATOM 4659 C CA . GLY A 1 621 ? 10.448 11.410 39.227 1.00 34.09 621 GLY A CA 1
ATOM 4660 C C . GLY A 1 621 ? 9.926 9.980 39.014 1.00 34.09 621 GLY A C 1
ATOM 4661 O O . GLY A 1 621 ? 10.695 9.034 39.157 1.00 34.09 621 GLY A O 1
ATOM 4662 N N . ALA A 1 622 ? 8.645 9.809 38.691 1.00 34.34 622 ALA A N 1
ATOM 4663 C CA . ALA A 1 622 ? 8.062 8.567 38.213 1.00 34.34 622 ALA A CA 1
ATOM 4664 C C . ALA A 1 622 ? 8.369 8.389 36.715 1.00 34.34 622 ALA A C 1
ATOM 4666 O O . ALA A 1 622 ? 8.407 9.357 35.955 1.00 34.34 622 ALA A O 1
ATOM 4667 N N . ALA A 1 623 ? 8.623 7.150 36.294 1.00 44.03 623 ALA A N 1
ATOM 4668 C CA . ALA A 1 623 ? 8.898 6.790 34.906 1.00 44.03 623 ALA A CA 1
ATOM 4669 C C . ALA A 1 623 ? 7.870 7.405 33.933 1.00 44.03 623 ALA A C 1
ATOM 4671 O O . ALA A 1 623 ? 6.682 7.480 34.247 1.00 44.03 623 ALA A O 1
ATOM 4672 N N . ARG A 1 624 ? 8.326 7.835 32.744 1.00 54.25 624 ARG A N 1
ATOM 4673 C CA . ARG A 1 624 ? 7.451 8.332 31.668 1.00 54.25 624 ARG A CA 1
ATOM 4674 C C . ARG A 1 624 ? 6.350 7.310 31.405 1.00 54.25 624 ARG A C 1
ATOM 4676 O O . ARG A 1 624 ? 6.641 6.190 30.988 1.00 54.25 624 ARG A O 1
ATOM 4683 N N . LEU A 1 625 ? 5.107 7.700 31.652 1.00 63.75 625 LEU A N 1
ATOM 4684 C CA . LEU A 1 625 ? 3.967 6.816 31.499 1.00 63.75 625 LEU A CA 1
ATOM 4685 C C . LEU A 1 625 ? 3.739 6.501 30.010 1.00 63.75 625 LEU A C 1
ATOM 4687 O O . LEU A 1 625 ? 3.591 7.400 29.182 1.00 63.75 625 LEU A O 1
ATOM 4691 N N . LEU A 1 626 ? 3.771 5.212 29.667 1.00 76.06 626 LEU A N 1
ATOM 4692 C CA . LEU A 1 626 ? 3.739 4.718 28.283 1.00 76.06 626 LEU A CA 1
ATOM 4693 C C . LEU A 1 626 ? 2.363 4.839 27.623 1.00 76.06 626 LEU A C 1
ATOM 4695 O O . LEU A 1 626 ? 2.269 4.964 26.398 1.00 76.06 626 LEU A O 1
ATOM 4699 N N . GLY A 1 627 ? 1.307 4.809 28.430 1.00 78.94 627 GLY A N 1
ATOM 4700 C CA . GLY A 1 627 ? -0.070 4.803 27.971 1.00 78.94 627 GLY A CA 1
ATOM 4701 C C . GLY A 1 627 ? -1.035 4.227 29.003 1.00 78.94 627 GLY A C 1
ATOM 4702 O O . GLY A 1 627 ? -0.610 3.783 30.067 1.00 78.94 627 GLY A O 1
ATOM 4703 N N . TRP A 1 628 ? -2.318 4.223 28.654 1.00 81.69 628 TRP A N 1
ATOM 4704 C CA . TRP A 1 628 ? -3.413 3.625 29.415 1.00 81.69 628 TRP A CA 1
ATOM 4705 C C . TRP A 1 628 ? -4.241 2.751 28.495 1.00 81.69 628 TRP A C 1
ATOM 4707 O O . TRP A 1 628 ? -4.652 3.198 27.426 1.00 81.69 628 TRP A O 1
ATOM 4717 N N . PHE A 1 629 ? -4.550 1.536 28.924 1.00 85.88 629 PHE A N 1
ATOM 4718 C CA . PHE A 1 629 ? -5.571 0.735 28.268 1.00 85.88 629 PHE A CA 1
ATOM 4719 C C . PHE A 1 629 ? -6.742 0.567 29.224 1.00 85.88 629 PHE A C 1
ATOM 4721 O O . PHE A 1 629 ? -6.573 0.091 30.344 1.00 85.88 629 PHE A O 1
ATOM 4728 N N . VAL A 1 630 ? -7.913 1.016 28.789 1.00 82.81 630 VAL A N 1
ATOM 4729 C CA . VAL A 1 630 ? -9.112 1.093 29.620 1.00 82.81 630 VAL A CA 1
ATOM 4730 C C . VAL A 1 630 ? -10.049 -0.051 29.241 1.00 82.81 630 VAL A C 1
ATOM 4732 O O . VAL A 1 630 ? -10.503 -0.122 28.102 1.00 82.81 630 VAL A O 1
ATOM 4735 N N . ALA A 1 631 ? -10.336 -0.956 30.174 1.00 84.88 631 ALA A N 1
ATOM 4736 C CA . ALA A 1 631 ? -11.239 -2.075 29.922 1.00 84.88 631 ALA A CA 1
ATOM 4737 C C . ALA A 1 631 ? -11.960 -2.552 31.184 1.00 84.88 631 ALA A C 1
ATOM 4739 O O . ALA A 1 631 ? -11.456 -2.365 32.291 1.00 84.88 631 ALA A O 1
ATOM 4740 N N . ASP A 1 632 ? -13.105 -3.217 31.003 1.00 79.56 632 ASP A N 1
ATOM 4741 C CA . ASP A 1 632 ? -13.811 -3.905 32.096 1.00 79.56 632 ASP A CA 1
ATOM 4742 C C . ASP A 1 632 ? -13.029 -5.131 32.566 1.00 79.56 632 ASP A C 1
ATOM 4744 O O . ASP A 1 632 ? -12.958 -5.442 33.754 1.00 79.56 632 ASP A O 1
ATOM 4748 N N . SER A 1 633 ? -12.438 -5.844 31.609 1.00 80.50 633 SER A N 1
ATOM 4749 C CA . SER A 1 633 ? -11.587 -6.997 31.849 1.00 80.50 633 SER A CA 1
ATOM 4750 C C . SER A 1 633 ? -10.332 -6.873 31.000 1.00 80.50 633 SER A C 1
ATOM 4752 O O . SER A 1 633 ? -10.410 -6.805 29.774 1.00 80.50 633 SER A O 1
ATOM 4754 N N . ALA A 1 634 ? -9.174 -6.849 31.656 1.00 84.19 634 ALA A N 1
ATOM 4755 C CA . ALA A 1 634 ? -7.877 -6.769 31.004 1.00 84.19 634 ALA A CA 1
ATOM 4756 C C . ALA A 1 634 ? -6.970 -7.916 31.459 1.00 84.19 634 ALA A C 1
ATOM 4758 O O . ALA A 1 634 ? -6.894 -8.229 32.645 1.00 84.19 634 ALA A O 1
ATOM 4759 N N . THR A 1 635 ? -6.254 -8.521 30.515 1.00 85.50 635 THR A N 1
ATOM 4760 C CA . THR A 1 635 ? -5.137 -9.434 30.782 1.00 85.50 635 THR A CA 1
ATOM 4761 C C . THR A 1 635 ? -3.893 -8.903 30.086 1.00 85.50 635 THR A C 1
ATOM 4763 O O . THR A 1 635 ? -3.924 -8.627 28.886 1.00 85.50 635 THR A O 1
ATOM 4766 N N . TYR A 1 636 ? -2.797 -8.777 30.834 1.00 84.44 636 TYR A N 1
ATOM 4767 C CA . TYR A 1 636 ? -1.486 -8.414 30.304 1.00 84.44 636 TYR A CA 1
ATOM 4768 C C . TYR A 1 636 ? -0.490 -9.547 30.556 1.00 84.44 636 TYR A C 1
ATOM 4770 O O . TYR A 1 636 ? -0.273 -9.940 31.703 1.00 84.44 636 TYR A O 1
ATOM 4778 N N . ILE A 1 637 ? 0.104 -10.068 29.484 1.00 83.88 637 ILE A N 1
ATOM 4779 C CA . ILE A 1 637 ? 1.152 -11.091 29.515 1.00 83.88 637 ILE A CA 1
ATOM 4780 C C . ILE A 1 637 ? 2.397 -10.459 28.890 1.00 83.88 637 ILE A C 1
ATOM 4782 O O . ILE A 1 637 ? 2.448 -10.255 27.677 1.00 83.88 637 ILE A O 1
ATOM 4786 N N . GLY A 1 638 ? 3.346 -10.077 29.746 1.00 70.88 638 GLY A N 1
ATOM 4787 C CA . GLY A 1 638 ? 4.588 -9.403 29.351 1.00 70.88 638 GLY A CA 1
ATOM 4788 C C . GLY A 1 638 ? 5.524 -10.261 28.518 1.00 70.88 638 GLY A C 1
ATOM 4789 O O . GLY A 1 638 ? 5.498 -11.502 28.687 1.00 70.88 638 GLY A O 1
#

Organism: NCBI:txid133453

Radius of gyration: 44.7 Å; chains: 1; bounding box: 74×122×134 Å

Secondary structure (DSSP, 8-state):
-EEEETTEEEE-------S--GGG-EEEEEEE-TTEEE-TTPBPSS-EEEEEEETTEE-SSEEEEEEEESTT-SEEEEETTEEESEEEE---BTTEEEEEEEEPSS-SEEEEEEEEEEETTEE-B-TTS-BSSPPEEEEEEE--GGGSB----S-GGGTT--BHHHHHHHHHHS-S--SSSEEESTTSSBSSHHHHHHHHHHTT--EEEEEEPSEEEEEEEEEEE--TTSPPPEEEEEEEEEEEEEEEEEEEEEES-SEEEEEEEEEEESS---SSEEEEEEES-SEEEEES-EEEEE-PPPEEETTEEE--EEEEEEES-SEEEEES-EEEEE-TTSSHHHHHHHHHTT-HHHHHHHHHHHTT--HHHHHHHHHHHHHHHHHS-HHHHHHHHHHHHHHHHSHHHHHT-BHHHHHHHHHHHHHHHSSS--HHHHHHHHHHHHHHHHHHTB-EEEEE----BPPHHHHH-HHHHGGG--TT-EEEEES-EEEEEEEESS-B--HHHHHHHHHHHGGGBSSTTSTT-BSEEEEE--EEEEEEES-EEEEEEEBHHHHHHHHHHHTSSS-EEEEB--EEEEEEES-EE-SS-EEEEEEEEEEES-EE--TT-BTTGGGSS--S-PPPP-EEEEEEEEEEE-